Protein AF-A0AAN0RKY8-F1 (afdb_monomer)

Solvent-accessible surface area (backbone atoms only — not comparable to full-atom values): 27940 Å² total; per-residue (Å²): 133,85,80,77,75,49,76,67,54,28,44,54,50,44,55,50,52,54,53,51,32,49,43,71,73,45,54,71,69,35,32,37,38,31,40,48,34,49,44,48,60,78,93,47,91,48,41,67,52,36,71,74,59,57,28,38,31,41,38,22,14,44,53,67,74,34,30,52,45,24,43,62,73,40,64,93,37,89,53,49,46,74,40,80,32,37,59,19,59,58,74,47,55,37,41,37,25,31,62,23,79,90,43,48,82,66,48,61,74,71,57,74,75,50,51,13,72,43,49,44,52,49,51,52,51,50,53,49,40,24,70,76,70,69,38,77,77,55,88,60,38,65,28,50,46,84,33,53,27,36,31,47,53,54,57,32,56,79,69,73,47,73,56,28,45,32,37,37,38,46,43,64,86,47,51,68,34,37,57,64,15,53,82,56,76,71,43,45,47,43,30,37,39,35,65,43,49,83,77,44,59,82,44,41,68,60,54,42,49,58,43,43,74,63,58,31,47,38,30,63,62,79,55,31,36,41,29,38,20,65,86,58,30,74,91,43,48,70,63,46,49,75,52,39,63,69,59,76,71,79,82,81,79,90,79,86,77,82,82,73,94,81,74,86,86,70,80,83,77,84,67,72,47,63,41,48,69,34,38,36,35,64,52,62,75,92,66,84,73,58,56,75,32,47,43,39,44,47,72,56,37,77,89,35,54,73,47,80,46,30,60,65,59,64,68,73,57,87,58,88,44,44,66,48,37,52,44,26,55,75,69,69,37,48,70,34,33,47,43,54,50,50,48,53,45,25,29,70,65,18,12,36,40,56,63,48,51,24,40,47,69,45,67,60,72,47,77,45,68,63,55,44,42,32,32,29,24,59,38,71,62,48,97,79,43,36,28,47,67,69,33,32,16,13,44,66,41,65,68,50,51,52,52,50,56,59,54,47,72,50,59,46,88,74,59,62,62,35,50,65,60,60,28,29,54,25,48,36,50,49,45,70,74,65,66,66,92,48,36,57,41,59,17,40,34,44,32,28,53,37,100,86,76,52,68,69,85,66,93,49,70,53,33,26,44,45,65,47,37,78,87,71,52,66,76,70,72,84,59,85,69,56,57,55,53,59,48,49,52,61,63,52,53,56,75,78,57,71,84,60,85,81,78,128

Secondary structure (DSSP, 8-state):
--PPPPHHHHHHHHHHHHHHHHHHHHTT--EEEEES-TTSSTT-SSHHHHHHHT-EEEEE--SHHHHHHHHHHTTT-TTEEEE--EE-SS--EEEEEEE-TTTGGGS-GGGGG-EES-HHHHHHHHHHHHHHH-----TTSEEEEEEEEE-HHHHHHHTT----SEEEE--SS-HHHHHHT---GGG--SEEEE---GGGGGGHHHHHHHHHHTTEEEEEETTEEEEEEHHHHTTTHHHHHHHS-EE-PPP----S----TT-TT-----SPPPPPSEEEEE--SSSPP-HHHHHHHHHH-TTSEEEEE-HHHHHSS--TTHHHHHHHHHTT-HHHHHHHHHHHHHHHH-EE---TTEEE-S--GGGSSSSSEEEEBS-TTSTT--BPSP-EE-TT-HHHHHHHHHHHTS-GGG---HHHHTSHHHHHHHHHHH----EEE-GGGT-SB-TTS-B--SSS---EEE--HHHHTTTS---TTHHHHHHHHHHHHHHHHTTS----

Radius of gyration: 26.04 Å; Cα contacts (8 Å, |Δi|>4): 859; chains: 1; bounding box: 56×65×83 Å

Structure (mmCIF, N/CA/C/O backbone):
data_AF-A0AAN0RKY8-F1
#
_entry.id   AF-A0AAN0RKY8-F1
#
loop_
_atom_site.group_PDB
_atom_site.id
_atom_site.type_symbol
_atom_site.label_atom_id
_atom_site.label_alt_id
_atom_site.label_comp_id
_atom_site.label_asym_id
_atom_site.label_entity_id
_atom_site.label_seq_id
_atom_site.pdbx_PDB_ins_code
_atom_site.Cartn_x
_atom_site.Cartn_y
_atom_site.Cartn_z
_atom_site.occupancy
_atom_site.B_iso_or_equiv
_atom_site.auth_seq_id
_atom_site.auth_comp_id
_atom_site.auth_asym_id
_atom_site.auth_atom_id
_atom_site.pdbx_PDB_model_num
ATOM 1 N N . MET A 1 1 ? 1.954 19.502 48.098 1.00 39.09 1 MET A N 1
ATOM 2 C CA . MET A 1 1 ? 2.973 19.103 47.104 1.00 39.09 1 MET A CA 1
ATOM 3 C C . MET A 1 1 ? 2.249 18.390 45.972 1.00 39.09 1 MET A C 1
ATOM 5 O O . MET A 1 1 ? 1.855 17.249 46.151 1.00 39.09 1 MET A O 1
ATOM 9 N N . SER A 1 2 ? 1.957 19.084 44.871 1.00 45.81 2 SER A N 1
ATOM 10 C CA . SER A 1 2 ? 1.296 18.474 43.709 1.00 45.81 2 SER A CA 1
ATOM 11 C C . SER A 1 2 ? 2.343 17.687 42.926 1.00 45.81 2 SER A C 1
ATOM 13 O O . SER A 1 2 ? 3.136 18.299 42.211 1.00 45.81 2 SER A O 1
ATOM 15 N N . SER A 1 3 ? 2.404 16.361 43.080 1.00 53.94 3 SER A N 1
ATOM 16 C CA . SER A 1 3 ? 3.245 15.549 42.199 1.00 53.94 3 SER A CA 1
ATOM 17 C C . SER A 1 3 ? 2.657 15.613 40.789 1.00 53.94 3 SER A C 1
ATOM 19 O O . SER A 1 3 ? 1.502 15.276 40.536 1.00 53.94 3 SER A O 1
ATOM 21 N N . THR A 1 4 ? 3.430 16.158 39.859 1.00 82.50 4 THR A N 1
ATOM 22 C CA . THR A 1 4 ? 3.023 16.287 38.464 1.00 82.50 4 THR A CA 1
ATOM 23 C C . THR A 1 4 ? 3.021 14.890 37.840 1.00 82.50 4 THR A C 1
ATOM 25 O O . THR A 1 4 ? 4.070 14.254 37.796 1.00 82.50 4 THR A O 1
ATOM 28 N N . LEU A 1 5 ? 1.862 14.400 37.377 1.00 85.50 5 LEU A N 1
ATOM 29 C CA . LEU A 1 5 ? 1.747 13.080 36.735 1.00 85.50 5 LEU A CA 1
ATOM 30 C C . LEU A 1 5 ? 2.777 12.927 35.604 1.00 85.50 5 LEU A C 1
ATOM 32 O O . LEU A 1 5 ? 2.909 13.821 34.755 1.00 85.50 5 LEU A O 1
ATOM 36 N N . SER A 1 6 ? 3.457 11.780 35.559 1.00 91.00 6 SER A N 1
ATOM 37 C CA . SER A 1 6 ? 4.354 11.406 34.465 1.00 91.00 6 SER A CA 1
ATOM 38 C C . SER A 1 6 ? 3.592 11.248 33.146 1.00 91.00 6 SER A C 1
ATOM 40 O O . SER A 1 6 ? 2.374 11.057 33.117 1.00 91.00 6 SER A O 1
ATOM 42 N N . ARG A 1 7 ? 4.311 11.264 32.013 1.00 87.94 7 ARG A N 1
ATOM 43 C CA . ARG A 1 7 ? 3.700 11.036 30.688 1.00 87.94 7 ARG A CA 1
ATOM 44 C C . ARG A 1 7 ? 2.940 9.707 30.617 1.00 87.94 7 ARG A C 1
ATOM 46 O O . ARG A 1 7 ? 1.872 9.656 30.021 1.00 87.94 7 ARG A O 1
ATOM 53 N N . LYS A 1 8 ? 3.472 8.644 31.230 1.00 91.56 8 LYS A N 1
ATOM 54 C CA . LYS A 1 8 ? 2.830 7.322 31.253 1.00 91.56 8 LYS A CA 1
ATOM 55 C C . LYS A 1 8 ? 1.533 7.346 32.063 1.00 91.56 8 LYS A C 1
ATOM 57 O O . LYS A 1 8 ? 0.514 6.862 31.584 1.00 91.56 8 LYS A O 1
ATOM 62 N N . GLU A 1 9 ? 1.553 7.947 33.251 1.00 93.75 9 GLU A N 1
ATOM 63 C CA . GLU A 1 9 ? 0.365 8.053 34.109 1.00 93.75 9 GLU A CA 1
ATOM 64 C C . GLU A 1 9 ? -0.726 8.917 33.473 1.00 93.75 9 GLU A C 1
ATOM 66 O O . GLU A 1 9 ? -1.900 8.565 33.552 1.00 93.75 9 GLU A O 1
ATOM 71 N N . ARG A 1 10 ? -0.353 10.006 32.786 1.00 92.88 10 ARG A N 1
ATOM 72 C CA . ARG A 1 10 ? -1.304 10.840 32.034 1.00 92.88 10 ARG A CA 1
ATOM 73 C C . ARG A 1 10 ? -2.021 10.047 30.945 1.00 92.88 10 ARG A C 1
ATOM 75 O O . ARG A 1 10 ? -3.241 10.122 30.875 1.00 92.88 10 ARG A O 1
ATOM 82 N N . LYS A 1 11 ? -1.287 9.250 30.156 1.00 93.38 11 LYS A N 1
ATOM 83 C CA . LYS A 1 11 ? -1.873 8.371 29.127 1.00 93.38 11 LYS A CA 1
ATOM 84 C C . LYS A 1 11 ? -2.848 7.366 29.739 1.00 93.38 11 LYS A C 1
ATOM 86 O O . LYS A 1 11 ? -3.978 7.270 29.284 1.00 93.38 11 LYS A O 1
ATOM 91 N N . ILE A 1 12 ? -2.430 6.655 30.790 1.00 94.50 12 ILE A N 1
ATOM 92 C CA . ILE A 1 12 ? -3.278 5.664 31.475 1.00 94.50 12 ILE A CA 1
ATOM 93 C C . ILE A 1 12 ? -4.557 6.324 31.998 1.00 94.50 12 ILE A C 1
ATOM 95 O O . ILE A 1 12 ? -5.654 5.816 31.778 1.00 94.50 12 ILE A O 1
ATOM 99 N N . LYS A 1 13 ? -4.423 7.483 32.650 1.00 94.94 13 LYS A N 1
ATOM 100 C CA . LYS A 1 13 ? -5.562 8.226 33.185 1.00 94.94 13 LYS A CA 1
ATOM 101 C C . LYS A 1 13 ? -6.493 8.729 32.079 1.00 94.94 13 LYS A C 1
ATOM 103 O O . LYS A 1 13 ? -7.700 8.627 32.246 1.00 94.94 13 LYS A O 1
ATOM 108 N N . PHE A 1 14 ? -5.953 9.206 30.956 1.00 95.69 14 PHE A N 1
ATOM 109 C CA . PHE A 1 14 ? -6.751 9.619 29.799 1.00 95.69 14 PHE A CA 1
ATOM 110 C C . PHE A 1 14 ? -7.572 8.444 29.256 1.00 95.69 14 PHE A C 1
ATOM 112 O O . PHE A 1 14 ? -8.795 8.538 29.191 1.00 95.69 14 PHE A O 1
ATOM 119 N N . LYS A 1 15 ? -6.914 7.313 28.944 1.00 95.56 15 LYS A N 1
ATOM 120 C CA . LYS A 1 15 ? -7.583 6.105 28.428 1.00 95.56 15 LYS A CA 1
ATOM 121 C C . LYS A 1 15 ? -8.687 5.630 29.388 1.00 95.56 15 LYS A C 1
ATOM 123 O O . LYS A 1 15 ? -9.794 5.331 28.957 1.00 95.56 15 LYS A O 1
ATOM 128 N N . SER A 1 16 ? -8.421 5.643 30.698 1.00 94.94 16 SER A N 1
ATOM 129 C CA . SER A 1 16 ? -9.406 5.271 31.723 1.00 94.94 16 SER A CA 1
ATOM 130 C C . SER A 1 16 ? -10.629 6.194 31.754 1.00 94.94 16 SER A C 1
ATOM 132 O O . SER A 1 16 ? -11.744 5.692 31.861 1.00 94.94 16 SER A O 1
ATOM 134 N N . LEU A 1 17 ? -10.445 7.514 31.647 1.00 95.19 17 LEU A N 1
ATOM 135 C CA . LEU A 1 17 ? -11.552 8.479 31.619 1.00 95.19 17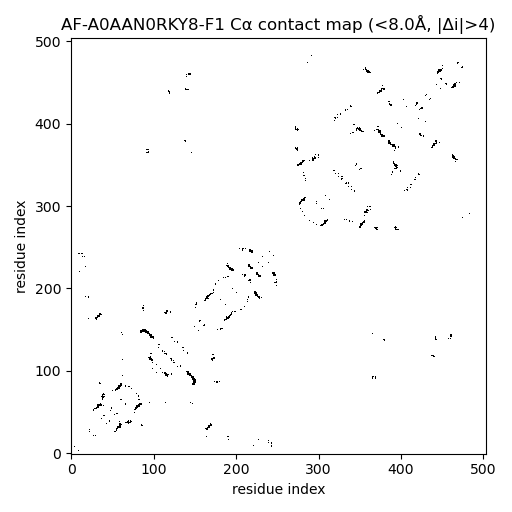 LEU A CA 1
ATOM 136 C C . LEU A 1 17 ? -12.394 8.351 30.344 1.00 95.19 17 LEU A C 1
ATOM 138 O O . LEU A 1 17 ? -13.622 8.399 30.409 1.00 95.19 17 LEU A O 1
ATOM 142 N N . ALA A 1 18 ? -11.747 8.134 29.196 1.00 95.69 18 ALA A N 1
ATOM 143 C CA . ALA A 1 18 ? -12.433 7.913 27.927 1.00 95.69 18 ALA A CA 1
ATOM 144 C C . ALA A 1 18 ? -13.340 6.670 27.988 1.00 95.69 18 ALA A C 1
ATOM 146 O O . ALA A 1 18 ? -14.535 6.766 27.703 1.00 95.69 18 ALA A O 1
ATOM 147 N N . PHE A 1 19 ? -12.816 5.530 28.453 1.00 95.75 19 PHE A N 1
ATOM 148 C CA . PHE A 1 19 ? -13.619 4.315 28.627 1.00 95.75 19 PHE A CA 1
ATOM 149 C C . PHE A 1 19 ? -14.706 4.459 29.698 1.00 95.75 19 PHE A C 1
ATOM 151 O O . PHE A 1 19 ? -15.814 3.964 29.508 1.00 95.75 19 PHE A O 1
ATOM 158 N N . ALA A 1 20 ? -14.430 5.151 30.808 1.00 93.75 20 ALA A N 1
ATOM 159 C CA . ALA A 1 20 ? -15.431 5.387 31.847 1.00 93.75 20 ALA A CA 1
ATOM 160 C C . ALA A 1 20 ? -16.609 6.231 31.331 1.00 93.75 20 ALA A C 1
ATOM 162 O O . ALA A 1 20 ? -17.761 5.937 31.649 1.00 93.75 20 ALA A O 1
ATOM 163 N N . ALA A 1 21 ? -16.342 7.250 30.511 1.00 94.81 21 ALA A N 1
ATOM 164 C CA . ALA A 1 21 ? -17.398 8.046 29.895 1.00 94.81 21 ALA A CA 1
ATOM 165 C C . ALA A 1 21 ? -18.189 7.272 28.845 1.00 94.81 21 ALA A C 1
ATOM 167 O O . ALA A 1 21 ? -19.413 7.395 28.820 1.00 94.81 21 ALA A O 1
ATOM 168 N N . LEU A 1 22 ? -17.523 6.438 28.038 1.00 95.50 22 LEU A N 1
ATOM 169 C CA . LEU A 1 22 ? -18.212 5.528 27.127 1.00 95.50 22 LEU A CA 1
ATOM 170 C C . LEU A 1 22 ? -19.167 4.616 27.908 1.00 95.50 22 LEU A C 1
ATOM 172 O O . LEU A 1 22 ? -20.364 4.628 27.645 1.00 95.50 22 LEU A O 1
ATOM 176 N N . GLN A 1 23 ? -18.665 3.930 28.940 1.00 92.56 23 GLN A N 1
ATOM 177 C CA . GLN A 1 23 ? -19.459 3.035 29.788 1.00 92.56 23 GLN A CA 1
ATOM 178 C C . GLN A 1 23 ? -20.637 3.757 30.462 1.00 92.56 23 GLN A C 1
ATOM 180 O O . GLN A 1 23 ? -21.727 3.200 30.566 1.00 92.56 23 GLN A O 1
ATOM 185 N N . LYS A 1 24 ? -20.453 5.009 30.908 1.00 92.50 24 LYS A N 1
ATOM 186 C CA . LYS A 1 24 ? -21.541 5.841 31.454 1.00 92.50 24 LYS A CA 1
ATOM 187 C C . LYS A 1 24 ? -22.595 6.174 30.391 1.00 92.50 24 LYS A C 1
ATOM 189 O O . LYS A 1 24 ? -23.772 6.272 30.724 1.00 92.50 24 LYS A O 1
ATOM 194 N N . SER A 1 25 ? -22.180 6.377 29.140 1.00 93.38 25 SER A N 1
ATOM 195 C CA . SER A 1 25 ? -23.060 6.745 28.027 1.00 93.38 25 SER A CA 1
ATOM 196 C C . SER A 1 25 ? -23.866 5.566 27.477 1.00 93.38 25 SER A C 1
ATOM 198 O O . SER A 1 25 ? -25.002 5.776 27.054 1.00 93.38 25 SER A O 1
ATOM 200 N N . THR A 1 26 ? -23.299 4.360 27.458 1.00 92.75 26 THR A N 1
ATOM 201 C CA . THR A 1 26 ? -23.890 3.180 26.797 1.00 92.75 26 THR A CA 1
ATOM 202 C C . THR A 1 26 ? -24.403 2.120 27.768 1.00 92.75 26 THR A C 1
ATOM 204 O O . THR A 1 26 ? -25.205 1.269 27.387 1.00 92.75 26 THR A O 1
ATOM 207 N N . GLY A 1 27 ? -23.961 2.147 29.028 1.00 84.81 27 GLY A N 1
ATOM 208 C CA . GLY A 1 27 ? -24.263 1.093 29.989 1.00 84.81 27 GLY A CA 1
ATOM 209 C C . GLY A 1 27 ? -23.706 -0.258 29.532 1.00 84.81 27 GLY A C 1
ATOM 210 O O . GLY A 1 27 ? -22.557 -0.362 29.113 1.00 84.81 27 GLY A O 1
ATOM 211 N N . ASN A 1 28 ? -24.523 -1.308 29.621 1.00 78.56 28 ASN A N 1
ATOM 212 C CA . ASN A 1 28 ? -24.122 -2.669 29.244 1.00 78.56 28 ASN A CA 1
ATOM 213 C C . ASN A 1 28 ? -24.404 -2.998 27.765 1.00 78.56 28 ASN A C 1
ATOM 215 O O . ASN A 1 28 ? -24.203 -4.132 27.350 1.00 78.56 28 ASN A O 1
ATOM 219 N N . GLU A 1 29 ? -24.862 -2.030 26.965 1.00 91.06 29 GLU A N 1
ATOM 220 C CA . GLU A 1 29 ? -25.257 -2.227 25.560 1.00 91.06 29 GLU A CA 1
ATOM 221 C C . GLU A 1 29 ? -24.286 -1.556 24.573 1.00 91.06 29 GLU A C 1
ATOM 223 O O . GLU A 1 29 ? -24.691 -1.027 23.534 1.00 91.06 29 GLU A O 1
ATOM 228 N N . THR A 1 30 ? -22.993 -1.548 24.904 1.00 96.81 30 THR A N 1
ATOM 229 C CA . THR A 1 30 ? -21.950 -0.985 24.037 1.00 96.81 30 THR A CA 1
ATOM 230 C C . THR A 1 30 ? -21.814 -1.795 22.753 1.00 96.81 30 THR A C 1
ATOM 232 O O . THR A 1 30 ? -21.671 -3.020 22.801 1.00 96.81 30 THR A O 1
ATOM 235 N N . ILE A 1 31 ? -21.803 -1.089 21.622 1.00 97.94 31 ILE A N 1
ATOM 236 C CA . ILE A 1 31 ? -21.500 -1.637 20.301 1.00 97.94 31 ILE A CA 1
ATOM 237 C C . ILE A 1 31 ? -20.073 -1.257 19.894 1.00 97.94 31 ILE A C 1
ATOM 239 O O . ILE A 1 31 ? -19.768 -0.090 19.637 1.00 97.94 31 ILE A O 1
ATOM 243 N N . CYS A 1 32 ? -19.196 -2.256 19.843 1.00 98.38 32 CYS A N 1
ATOM 244 C CA . CYS A 1 32 ? -17.803 -2.125 19.438 1.00 98.38 32 CYS A CA 1
ATOM 245 C C . CYS A 1 32 ? -17.612 -2.610 18.000 1.00 98.38 32 CYS A C 1
ATOM 247 O O . CYS A 1 32 ? -18.083 -3.679 17.626 1.00 98.38 32 CYS A O 1
ATOM 249 N N . VAL A 1 33 ? -16.893 -1.832 17.200 1.00 98.75 33 VAL A N 1
ATOM 250 C CA . VAL A 1 33 ? -16.416 -2.245 15.881 1.00 98.75 33 VAL A CA 1
ATOM 251 C C . VAL A 1 33 ? -14.903 -2.108 15.883 1.00 98.75 33 VAL A C 1
ATOM 253 O O . VAL A 1 33 ? -14.380 -1.041 16.199 1.00 98.75 33 VAL A O 1
ATOM 256 N N . GLN A 1 34 ? -14.199 -3.184 15.556 1.00 98.62 34 GLN A N 1
ATOM 257 C CA . GLN A 1 34 ? -12.745 -3.210 15.498 1.00 98.62 34 GLN A CA 1
ATOM 258 C C . GLN A 1 34 ? -12.289 -3.654 14.115 1.00 98.62 34 GLN A C 1
ATOM 260 O O . GLN A 1 34 ? -12.660 -4.729 13.648 1.00 98.62 34 GLN A O 1
ATOM 265 N N . VAL A 1 35 ? -11.474 -2.822 13.478 1.00 98.62 35 VAL A N 1
ATOM 266 C CA . VAL A 1 35 ? -10.908 -3.043 12.151 1.00 98.62 35 VAL A CA 1
ATOM 267 C C . VAL A 1 35 ? -9.407 -3.260 12.289 1.00 98.62 35 VAL A C 1
ATOM 269 O O . VAL A 1 35 ? -8.718 -2.379 12.800 1.00 98.62 35 VAL A O 1
ATOM 272 N N . GLY A 1 36 ? -8.926 -4.417 11.831 1.00 97.31 36 GLY A N 1
ATOM 273 C CA . GLY A 1 36 ? -7.560 -4.871 12.098 1.00 97.31 36 GLY A CA 1
ATOM 274 C C . GLY A 1 36 ? -7.444 -5.468 13.498 1.00 97.31 36 GLY A C 1
ATOM 275 O O . GLY A 1 36 ? -6.669 -5.020 14.335 1.00 97.31 36 GLY A O 1
ATOM 276 N N . ALA A 1 37 ? -8.301 -6.448 13.794 1.00 97.25 37 ALA A N 1
ATOM 277 C CA . ALA A 1 37 ? -8.371 -7.062 15.117 1.00 97.25 37 ALA A CA 1
ATOM 278 C C . ALA A 1 37 ? -7.206 -8.026 15.411 1.00 97.25 37 ALA A C 1
ATOM 280 O O . ALA A 1 37 ? -7.029 -8.424 16.563 1.00 97.25 37 ALA A O 1
ATOM 281 N N . HIS A 1 38 ? -6.411 -8.421 14.410 1.00 96.06 38 HIS A N 1
ATOM 282 C CA . HIS A 1 38 ? -5.373 -9.440 14.541 1.00 96.06 38 HIS A CA 1
ATOM 283 C C . HIS A 1 38 ? -5.967 -10.728 15.155 1.00 96.06 38 HIS A C 1
ATOM 285 O O . HIS A 1 38 ? -6.943 -11.267 14.650 1.00 96.06 38 HIS A O 1
ATOM 291 N N . ASP A 1 39 ? -5.410 -11.234 16.255 1.00 96.38 39 ASP A N 1
ATOM 292 C CA . ASP A 1 39 ? -5.920 -12.378 17.017 1.00 96.38 39 ASP A CA 1
ATOM 293 C C . ASP A 1 39 ? -6.940 -11.975 18.096 1.00 96.38 39 ASP A C 1
ATOM 295 O O . ASP A 1 39 ? -7.376 -12.824 18.871 1.00 96.38 39 ASP A O 1
ATOM 299 N N . GLY A 1 40 ? -7.288 -10.690 18.191 1.00 94.81 40 GLY A N 1
ATOM 300 C CA . GLY A 1 40 ? -8.248 -10.136 19.141 1.00 94.81 40 GLY A CA 1
ATOM 301 C C . GLY A 1 40 ? -7.778 -10.132 20.586 1.00 94.81 40 GLY A C 1
ATOM 302 O O . GLY A 1 40 ? -8.585 -9.912 21.473 1.00 94.81 40 GLY A O 1
ATOM 303 N N . LYS A 1 41 ? -6.504 -10.427 20.880 1.00 93.75 41 LYS A N 1
ATOM 304 C CA . LYS A 1 41 ? -6.013 -10.532 22.267 1.00 93.75 41 LYS A CA 1
ATOM 305 C C . LYS A 1 41 ? -4.682 -9.839 22.481 1.00 93.75 41 LYS A C 1
ATOM 307 O O . LYS A 1 41 ? -4.450 -9.233 23.531 1.00 93.75 41 LYS A O 1
ATOM 312 N N . ARG A 1 42 ? -3.752 -9.979 21.540 1.00 89.62 42 ARG A N 1
ATOM 313 C CA . ARG A 1 42 ? -2.431 -9.363 21.651 1.00 89.62 42 ARG A CA 1
ATOM 314 C C . ARG A 1 42 ? -2.526 -7.893 21.296 1.00 89.62 42 ARG A C 1
ATOM 316 O O . ARG A 1 42 ? -3.023 -7.549 20.239 1.00 89.62 42 ARG A O 1
ATOM 323 N N . TRP A 1 43 ? -1.998 -7.057 22.190 1.00 87.88 43 TRP A N 1
ATOM 324 C CA . TRP A 1 43 ? -1.938 -5.599 22.018 1.00 87.88 43 TRP A CA 1
ATOM 325 C C . TRP A 1 43 ? -3.307 -4.928 21.837 1.00 87.88 43 TRP A C 1
ATOM 327 O O . TRP A 1 43 ? -3.380 -3.756 21.493 1.00 87.88 43 TRP A O 1
ATOM 337 N N . ASP A 1 44 ? -4.373 -5.648 22.181 1.00 91.62 44 ASP A N 1
ATOM 338 C CA . ASP A 1 44 ? -5.745 -5.238 21.947 1.00 91.62 44 ASP A CA 1
ATOM 339 C C . ASP A 1 44 ? -6.265 -4.312 23.069 1.00 91.62 44 ASP A C 1
ATOM 341 O O . ASP A 1 44 ? -6.217 -4.686 24.251 1.00 91.62 44 ASP A O 1
ATOM 345 N N . PRO A 1 45 ? -6.756 -3.099 22.749 1.00 94.19 45 PRO A N 1
ATOM 346 C CA . PRO A 1 45 ? -7.248 -2.159 23.751 1.00 94.19 45 PRO A CA 1
ATOM 347 C C . PRO A 1 45 ? -8.660 -2.478 24.269 1.00 94.19 45 PRO A C 1
ATOM 349 O O . PRO A 1 45 ? -9.061 -1.902 25.282 1.00 94.19 45 PRO A O 1
ATOM 352 N N . VAL A 1 46 ? -9.422 -3.348 23.600 1.00 96.44 46 VAL A N 1
ATOM 353 C CA . VAL A 1 46 ? -10.853 -3.585 23.847 1.00 96.44 46 VAL A CA 1
ATOM 354 C C . VAL A 1 46 ? -11.198 -5.031 24.211 1.00 96.44 46 VAL A C 1
ATOM 356 O O . VAL A 1 46 ? -12.264 -5.242 24.781 1.00 96.44 46 VAL A O 1
ATOM 359 N N . PHE A 1 47 ? -10.308 -6.011 24.029 1.00 96.69 47 PHE A N 1
ATOM 360 C CA . PHE A 1 47 ? -10.540 -7.426 24.351 1.00 96.69 47 PHE A CA 1
ATOM 361 C C . PHE A 1 47 ? -11.050 -7.625 25.778 1.00 96.69 47 PHE A C 1
ATOM 363 O O . PHE A 1 47 ? -12.056 -8.296 26.008 1.00 96.69 47 PHE A O 1
ATOM 370 N N . GLY A 1 48 ? -10.389 -6.997 26.757 1.00 95.25 48 GLY A N 1
ATOM 371 C CA . GLY A 1 48 ? -10.810 -7.062 28.158 1.00 95.25 48 GLY A CA 1
ATOM 372 C C . GLY A 1 48 ? -12.204 -6.471 28.377 1.00 95.25 48 GLY A C 1
ATOM 373 O O . GLY A 1 48 ? -12.997 -7.039 29.119 1.00 95.25 48 GLY A O 1
ATOM 374 N N . HIS A 1 49 ? -12.534 -5.377 27.690 1.00 94.69 49 HIS A N 1
ATOM 375 C CA . HIS A 1 49 ? -13.851 -4.751 27.773 1.00 94.69 49 HIS A CA 1
ATOM 376 C C . HIS A 1 49 ? -14.936 -5.611 27.116 1.00 94.69 49 HIS A C 1
ATOM 378 O O . HIS A 1 49 ? -15.990 -5.811 27.714 1.00 94.69 49 HIS A O 1
ATOM 384 N N . ILE A 1 50 ? -14.663 -6.182 25.942 1.00 95.50 50 ILE A N 1
ATOM 385 C CA . ILE A 1 50 ? -15.591 -7.064 25.227 1.00 95.50 50 ILE A CA 1
ATOM 386 C C . ILE A 1 50 ? -15.904 -8.306 26.066 1.00 95.50 50 ILE A C 1
ATOM 388 O O . ILE A 1 50 ? -17.069 -8.623 26.298 1.00 95.50 50 ILE A O 1
ATOM 392 N N . THR A 1 51 ? -14.867 -8.974 26.574 1.00 94.94 51 THR A N 1
ATOM 393 C CA . THR A 1 51 ? -15.005 -10.260 27.273 1.00 94.94 51 THR A CA 1
ATOM 394 C C . THR A 1 51 ? -15.535 -10.131 28.701 1.00 94.94 51 THR A C 1
ATOM 396 O O . THR A 1 51 ? -16.294 -10.991 29.141 1.00 94.94 51 THR A O 1
ATOM 399 N N . GLN A 1 52 ? -15.176 -9.069 29.434 1.00 93.12 52 GLN A N 1
ATOM 400 C CA . GLN A 1 52 ? -15.592 -8.891 30.833 1.00 93.12 52 GLN A CA 1
ATOM 401 C C . GLN A 1 52 ? -16.926 -8.153 30.968 1.00 93.12 52 GLN A C 1
ATOM 403 O O . GLN A 1 52 ? -17.692 -8.459 31.880 1.00 93.12 52 GLN A O 1
ATOM 408 N N . ASN A 1 53 ? -17.215 -7.199 30.074 1.00 91.88 53 ASN A N 1
ATOM 409 C CA . ASN A 1 53 ? -18.444 -6.402 30.129 1.00 91.88 53 ASN A CA 1
ATOM 410 C C . ASN A 1 53 ? -19.528 -6.898 29.159 1.00 91.88 53 ASN A C 1
ATOM 412 O O . ASN A 1 53 ? -20.626 -6.346 29.166 1.00 91.88 53 ASN A O 1
ATOM 416 N N . GLY A 1 54 ? -19.237 -7.903 28.324 1.00 91.94 54 GLY A N 1
ATOM 417 C CA . GLY A 1 54 ? -20.203 -8.489 27.390 1.00 91.94 54 GLY A CA 1
ATOM 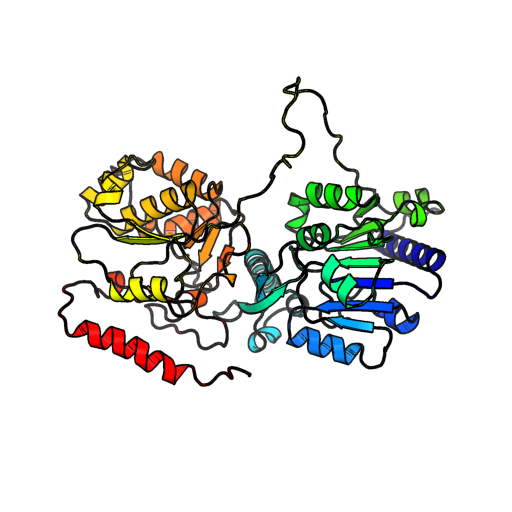418 C C . GLY A 1 54 ? -20.632 -7.544 26.265 1.00 91.94 54 GLY A C 1
ATOM 419 O O . GLY A 1 54 ? -21.793 -7.563 25.866 1.00 91.94 54 GLY A O 1
ATOM 420 N N . TRP A 1 55 ? -19.731 -6.686 25.773 1.00 95.62 55 TRP A N 1
ATOM 421 C CA . TRP A 1 55 ? -20.051 -5.743 24.690 1.00 95.62 55 TRP A CA 1
ATOM 422 C C . TRP A 1 55 ? -20.391 -6.469 23.389 1.00 95.62 55 TRP A C 1
ATOM 424 O O . TRP A 1 55 ? -19.701 -7.414 23.019 1.00 95.62 55 TRP A O 1
ATOM 434 N N . ASN A 1 56 ? -21.390 -5.995 22.646 1.00 96.56 56 ASN A N 1
ATOM 435 C CA . ASN A 1 56 ? -21.643 -6.507 21.299 1.00 96.56 56 ASN A CA 1
ATOM 436 C C . ASN A 1 56 ? -20.511 -6.033 20.388 1.00 96.56 56 ASN A C 1
ATOM 438 O O . ASN A 1 56 ? -20.267 -4.828 20.316 1.00 96.56 56 ASN A O 1
ATOM 442 N N . ALA A 1 57 ? -19.814 -6.946 19.714 1.00 97.88 57 ALA A N 1
ATOM 443 C CA . ALA A 1 57 ? -18.615 -6.592 18.963 1.00 97.88 57 ALA A CA 1
ATOM 444 C C . ALA A 1 57 ? -18.603 -7.177 17.552 1.00 97.88 57 ALA A C 1
ATOM 446 O O . ALA A 1 57 ? -18.913 -8.347 17.356 1.00 97.88 57 ALA A O 1
ATOM 447 N N . LEU A 1 58 ? -18.205 -6.360 16.583 1.00 98.56 58 LEU A N 1
ATOM 448 C CA . LEU A 1 58 ? -17.848 -6.779 15.233 1.00 98.56 58 LEU A CA 1
ATOM 449 C C . LEU A 1 58 ? -16.326 -6.654 15.102 1.00 98.56 58 LEU A C 1
ATOM 451 O O . LEU A 1 58 ? -15.803 -5.539 15.120 1.00 98.56 58 LEU A O 1
ATOM 455 N N . VAL A 1 59 ? -15.618 -7.782 15.022 1.00 98.75 59 VAL A N 1
ATOM 456 C CA . VAL A 1 59 ? -14.145 -7.832 15.001 1.00 98.75 59 VAL A CA 1
ATOM 457 C C . VAL A 1 59 ? -13.666 -8.302 13.630 1.00 98.75 59 VAL A C 1
ATOM 459 O O . VAL A 1 59 ? -14.008 -9.391 13.177 1.00 98.75 59 VAL A O 1
ATOM 462 N N . ILE A 1 60 ? -12.925 -7.449 12.927 1.00 98.75 60 ILE A N 1
ATOM 463 C CA . ILE A 1 60 ? -12.630 -7.605 11.501 1.00 98.75 60 ILE A CA 1
ATOM 464 C C . ILE A 1 60 ? -11.124 -7.809 11.316 1.00 98.75 60 ILE A C 1
ATOM 466 O O . ILE A 1 60 ? -10.332 -6.948 11.703 1.00 98.75 60 ILE A O 1
ATOM 470 N N . GLU A 1 61 ? -10.733 -8.930 10.710 1.00 98.44 61 GLU A N 1
ATOM 471 C CA . GLU A 1 61 ? -9.333 -9.282 10.441 1.00 98.44 61 GLU A CA 1
ATOM 472 C C . GLU A 1 61 ? -9.188 -9.918 9.049 1.00 98.44 61 GLU A C 1
ATOM 474 O O . GLU A 1 61 ? -9.746 -10.997 8.816 1.00 98.44 61 GLU A O 1
ATOM 479 N N . PRO A 1 62 ? -8.439 -9.303 8.116 1.00 97.88 62 PRO A N 1
ATOM 480 C CA . PRO A 1 62 ? -8.289 -9.842 6.768 1.00 97.88 62 PRO A CA 1
ATOM 481 C C . PRO A 1 62 ? -7.331 -11.033 6.665 1.00 97.88 62 PRO A C 1
ATOM 483 O O . PRO A 1 62 ? -7.518 -11.880 5.793 1.00 97.88 62 PRO A O 1
ATOM 486 N N . HIS A 1 63 ? -6.300 -11.131 7.508 1.00 96.94 63 HIS A N 1
ATOM 487 C CA . HIS A 1 63 ? -5.296 -12.182 7.397 1.00 96.94 63 HIS A CA 1
ATOM 488 C C . HIS A 1 63 ? -5.887 -13.541 7.819 1.00 96.94 63 HIS A C 1
ATOM 490 O O . HIS A 1 63 ? -6.194 -13.722 8.999 1.00 96.94 63 HIS A O 1
ATOM 496 N N . PRO A 1 64 ? -5.932 -14.565 6.940 1.00 95.06 64 PRO A N 1
ATOM 497 C CA . PRO A 1 64 ? -6.633 -15.824 7.227 1.00 95.06 64 PRO A CA 1
ATOM 498 C C . PRO A 1 64 ? -6.179 -16.528 8.517 1.00 95.06 64 PRO A C 1
ATOM 500 O O . PRO A 1 64 ? -7.001 -16.902 9.347 1.00 95.06 64 PRO A O 1
ATOM 503 N N . ILE A 1 65 ? -4.861 -16.638 8.739 1.00 94.62 65 ILE A N 1
ATOM 504 C CA . ILE A 1 65 ? -4.310 -17.271 9.955 1.00 94.62 65 ILE A CA 1
ATOM 505 C C . ILE A 1 65 ? -4.676 -16.504 11.239 1.00 94.62 65 ILE A C 1
ATOM 507 O O . ILE A 1 65 ? -4.898 -17.119 12.283 1.00 94.62 65 ILE A O 1
ATOM 511 N N . PHE A 1 66 ? -4.693 -15.168 11.211 1.00 96.38 66 PHE A N 1
ATOM 512 C CA . PHE A 1 66 ? -5.049 -14.387 12.398 1.00 96.38 66 PHE A CA 1
ATOM 513 C C . PHE A 1 66 ? -6.556 -14.355 12.612 1.00 96.38 66 PHE A C 1
ATOM 515 O O . PHE A 1 66 ? -6.985 -14.460 13.753 1.00 96.38 66 PHE A O 1
ATOM 522 N N . PHE A 1 67 ? -7.343 -14.356 11.538 1.00 98.31 67 PHE A N 1
ATOM 523 C CA . PHE A 1 67 ? -8.788 -14.511 11.601 1.00 98.31 67 PHE A CA 1
ATOM 524 C C . PHE A 1 67 ? -9.225 -15.845 12.230 1.00 98.31 67 PHE A C 1
ATOM 526 O O . PHE A 1 67 ? -10.154 -15.874 13.039 1.00 98.31 67 PHE A O 1
ATOM 533 N N . GLU A 1 68 ? -8.550 -16.951 11.908 1.00 98.12 68 GLU A N 1
ATOM 534 C CA . GLU A 1 68 ? -8.820 -18.244 12.548 1.00 98.12 68 GLU A CA 1
ATOM 535 C C . GLU A 1 68 ? -8.592 -18.152 14.067 1.00 98.12 68 GLU A C 1
ATOM 537 O O . GLU A 1 68 ? -9.479 -18.472 14.856 1.00 98.12 68 GLU A O 1
ATOM 542 N N . ARG A 1 69 ? -7.459 -17.574 14.489 1.00 97.62 69 ARG A N 1
ATOM 543 C CA . ARG A 1 69 ? -7.144 -17.350 15.913 1.00 97.62 69 ARG A CA 1
ATOM 544 C C . ARG A 1 69 ? -8.091 -16.367 16.598 1.00 97.62 69 ARG A C 1
ATOM 546 O O . ARG A 1 69 ? -8.398 -16.543 17.773 1.00 97.62 69 ARG A O 1
ATOM 553 N N . LEU A 1 70 ? -8.526 -15.327 15.892 1.00 98.31 70 LEU A N 1
ATOM 554 C CA . LEU A 1 70 ? -9.526 -14.368 16.355 1.00 98.31 70 LEU A CA 1
ATOM 555 C C . LEU A 1 70 ? -10.834 -15.091 16.673 1.00 98.31 70 LEU A C 1
ATOM 557 O O . LEU A 1 70 ? -11.391 -14.925 17.757 1.00 98.31 70 LEU A O 1
ATOM 561 N N . SER A 1 71 ? -11.279 -15.943 15.749 1.00 98.38 71 SER A N 1
ATOM 562 C CA . SER A 1 71 ? -12.491 -16.746 15.897 1.00 98.38 71 SER A CA 1
ATOM 563 C C . SER A 1 71 ? -12.383 -17.717 17.075 1.00 98.38 71 SER A C 1
ATOM 565 O O . SER A 1 71 ? -13.311 -17.814 17.873 1.00 98.38 71 SER A O 1
ATOM 567 N N . GLU A 1 72 ? -11.234 -18.377 17.245 1.00 98.25 72 GLU A N 1
ATOM 568 C CA . GLU A 1 72 ? -10.958 -19.236 18.405 1.00 98.25 72 GLU A CA 1
ATOM 569 C C . GLU A 1 72 ? -10.974 -18.456 19.729 1.00 98.25 72 GLU A C 1
ATOM 571 O O . GLU A 1 72 ? -11.596 -18.889 20.699 1.00 98.25 72 GLU A O 1
ATOM 576 N N . ASN A 1 73 ? -10.322 -17.289 19.784 1.00 98.00 73 ASN A N 1
ATOM 577 C CA . ASN A 1 73 ? -10.235 -16.474 21.000 1.00 98.00 73 ASN A CA 1
ATOM 578 C C . ASN A 1 73 ? -11.590 -15.898 21.439 1.00 98.00 73 ASN A C 1
ATOM 580 O O . ASN A 1 73 ? -11.759 -15.599 22.623 1.00 98.00 73 ASN A O 1
ATOM 584 N N . TYR A 1 74 ? -12.542 -15.758 20.514 1.00 98.12 74 TYR A N 1
ATOM 585 C CA . TYR A 1 74 ? -13.902 -15.297 20.789 1.00 98.12 74 TYR A CA 1
ATOM 586 C C . TYR A 1 74 ? -14.963 -16.411 20.786 1.00 98.12 74 TYR A C 1
ATOM 588 O O . TYR A 1 74 ? -16.144 -16.107 20.939 1.00 98.12 74 TYR A O 1
ATOM 596 N N . ALA A 1 75 ? -14.582 -17.690 20.687 1.00 97.56 75 ALA A N 1
ATOM 597 C CA . ALA A 1 75 ? -15.529 -18.806 20.567 1.00 97.56 75 ALA A CA 1
ATOM 598 C C . ALA A 1 75 ? -16.548 -18.899 21.725 1.00 97.56 75 ALA A C 1
ATOM 600 O O . ALA A 1 75 ? -17.703 -19.263 21.507 1.00 97.56 75 ALA A O 1
ATOM 601 N N . ASP A 1 76 ? -16.145 -18.516 22.941 1.00 97.25 76 ASP A N 1
ATOM 602 C CA . ASP A 1 76 ? -17.002 -18.509 24.137 1.00 97.25 76 ASP A CA 1
ATOM 603 C C . ASP A 1 76 ? -17.811 -17.200 24.310 1.00 97.25 76 ASP A C 1
ATOM 605 O O . ASP A 1 76 ? -18.485 -17.004 25.325 1.00 97.25 76 ASP A O 1
ATOM 609 N N . HIS A 1 77 ? -17.757 -16.288 23.333 1.00 96.94 77 HIS A N 1
ATOM 610 C CA . HIS A 1 77 ? -18.365 -14.956 23.383 1.00 96.94 77 HIS A CA 1
ATOM 611 C C . HIS A 1 77 ? -19.390 -14.766 22.245 1.00 96.94 77 HIS A C 1
ATOM 613 O O . HIS A 1 77 ? -19.077 -14.157 21.224 1.00 96.94 77 HIS A O 1
ATOM 619 N N . PRO A 1 78 ? -20.644 -15.240 22.402 1.00 95.94 78 PRO A N 1
ATOM 620 C CA . PRO A 1 78 ? -21.653 -15.253 21.329 1.00 95.94 78 PRO A CA 1
ATOM 621 C C . PRO A 1 78 ? -22.130 -13.860 20.880 1.00 95.94 78 PRO A C 1
ATOM 623 O O . PRO A 1 78 ? -22.805 -13.726 19.866 1.00 95.94 78 PRO A O 1
ATOM 626 N N . ASN A 1 79 ? -21.805 -12.825 21.651 1.00 95.75 79 ASN A N 1
ATOM 627 C CA . ASN A 1 79 ? -22.024 -11.409 21.357 1.00 95.75 79 ASN A CA 1
ATOM 628 C C . ASN A 1 79 ? -20.949 -10.808 20.428 1.00 95.75 79 ASN A C 1
ATOM 630 O O . ASN A 1 79 ? -20.994 -9.611 20.139 1.00 95.75 79 ASN A O 1
ATOM 634 N N . VAL A 1 80 ? -19.971 -11.607 19.996 1.00 98.12 80 VAL A N 1
ATOM 635 C CA . VAL A 1 80 ? -18.880 -11.190 19.113 1.00 98.12 80 VAL A CA 1
ATOM 636 C C . VAL A 1 80 ? -19.029 -11.866 17.756 1.00 98.12 80 VAL A C 1
ATOM 638 O O . VAL A 1 80 ? -19.200 -13.079 17.673 1.00 98.12 80 VAL A O 1
ATOM 641 N N . ILE A 1 81 ? -18.943 -11.075 16.690 1.00 98.38 81 ILE A N 1
ATOM 642 C CA . ILE A 1 81 ? -19.018 -11.528 15.302 1.00 98.38 81 ILE A CA 1
ATOM 643 C C . ILE A 1 81 ? -17.659 -11.273 14.640 1.00 98.38 81 ILE A C 1
ATOM 645 O O . ILE A 1 81 ? -17.331 -10.121 14.337 1.00 98.38 81 ILE A O 1
ATOM 649 N N . PRO A 1 82 ? -16.850 -12.323 14.417 1.00 98.62 82 PRO A N 1
ATOM 650 C CA . PRO A 1 82 ? -15.648 -12.233 13.600 1.00 98.62 82 PRO A CA 1
ATOM 651 C C . PRO A 1 82 ? -15.984 -12.114 12.108 1.00 98.62 82 PRO A C 1
ATOM 653 O O . PRO A 1 82 ? -16.836 -12.843 11.602 1.00 98.62 82 PRO A O 1
ATOM 656 N N . VAL A 1 83 ? -15.273 -11.249 11.379 1.00 98.62 83 VAL A N 1
ATOM 657 C CA . VAL A 1 83 ? -15.390 -11.109 9.915 1.00 98.62 83 VAL A CA 1
ATOM 658 C C . VAL A 1 83 ? -14.015 -11.165 9.245 1.00 98.62 83 VAL A C 1
ATOM 660 O O . VAL A 1 83 ? -13.121 -10.391 9.588 1.00 98.62 83 VAL A O 1
ATOM 663 N N . ASN A 1 84 ? -13.857 -12.046 8.249 1.00 98.44 84 ASN A N 1
ATOM 664 C CA . ASN A 1 84 ? -12.625 -12.173 7.465 1.00 98.44 84 ASN A CA 1
ATOM 665 C C . ASN A 1 84 ? -12.657 -11.293 6.211 1.00 98.44 84 ASN A C 1
ATOM 667 O O . ASN A 1 84 ? -12.871 -11.774 5.102 1.00 98.44 84 ASN A O 1
ATOM 671 N N . LEU A 1 85 ? -12.503 -9.985 6.401 1.00 98.25 85 LEU A N 1
ATOM 672 C CA . LEU A 1 85 ? -12.450 -9.001 5.321 1.00 98.25 85 LEU A CA 1
ATOM 673 C C . LEU A 1 85 ? -11.439 -7.912 5.661 1.00 98.25 85 LEU A C 1
ATOM 675 O O . LEU A 1 85 ? -11.174 -7.633 6.827 1.00 98.25 85 LEU A O 1
ATOM 679 N N . ALA A 1 86 ? -10.918 -7.252 4.634 1.00 98.06 86 ALA A N 1
ATOM 680 C CA . ALA A 1 86 ? -10.320 -5.939 4.795 1.00 98.06 86 ALA A CA 1
ATOM 681 C C . ALA A 1 86 ? -11.398 -4.858 4.705 1.00 98.06 86 ALA A C 1
ATOM 683 O O . ALA A 1 86 ? -12.474 -5.063 4.135 1.00 98.06 86 ALA A O 1
ATOM 684 N N . VAL A 1 87 ? -11.091 -3.680 5.239 1.00 98.38 87 VAL A N 1
ATOM 685 C CA . VAL A 1 87 ? -11.977 -2.521 5.160 1.00 98.38 87 VAL A CA 1
ATOM 686 C C . VAL A 1 87 ? -11.297 -1.425 4.358 1.00 98.38 87 VAL A C 1
ATOM 688 O O . VAL A 1 87 ? -10.163 -1.052 4.645 1.00 98.38 87 VAL A O 1
ATOM 691 N N . SER A 1 88 ? -11.987 -0.919 3.339 1.00 97.25 88 SER A N 1
ATOM 692 C CA . SER A 1 88 ? -11.497 0.162 2.483 1.00 97.25 88 SER A CA 1
ATOM 693 C C . SER A 1 88 ? -12.662 0.984 1.944 1.00 97.25 88 SER A C 1
ATOM 695 O O . SER A 1 88 ? -13.806 0.541 1.902 1.00 97.25 88 SER A O 1
ATOM 697 N N . ASP A 1 89 ? -12.373 2.191 1.480 1.00 94.38 89 ASP A N 1
ATOM 698 C CA . ASP A 1 89 ? -13.312 3.056 0.763 1.00 94.38 89 ASP A CA 1
ATOM 699 C C . ASP A 1 89 ? -13.675 2.557 -0.651 1.00 94.38 89 ASP A C 1
ATOM 701 O O . ASP A 1 89 ? -14.673 3.015 -1.216 1.00 94.38 89 ASP A O 1
ATOM 705 N N . VAL A 1 90 ? -12.921 1.587 -1.177 1.00 91.19 90 VAL A N 1
ATOM 706 C CA . VAL A 1 90 ? -13.150 0.872 -2.438 1.00 91.19 90 VAL A CA 1
ATOM 707 C C . VAL A 1 90 ? -13.311 -0.628 -2.192 1.00 91.19 90 VAL A C 1
ATOM 709 O O . VAL A 1 90 ? -12.647 -1.202 -1.334 1.00 91.19 90 VAL A O 1
ATOM 712 N N . GLU A 1 91 ? -14.180 -1.275 -2.964 1.00 93.25 91 GLU A N 1
ATOM 713 C CA . GLU A 1 91 ? -14.414 -2.721 -2.878 1.00 93.25 91 GLU A CA 1
ATOM 714 C C . GLU A 1 91 ? -13.595 -3.415 -3.964 1.00 93.25 91 GLU A C 1
ATOM 716 O O . GLU A 1 91 ? -13.940 -3.359 -5.145 1.00 93.25 91 GLU A O 1
ATOM 721 N N . ASN A 1 92 ? -12.452 -3.975 -3.575 1.00 91.44 92 ASN A N 1
ATOM 722 C CA . ASN A 1 92 ? -11.511 -4.619 -4.484 1.00 91.44 92 ASN A CA 1
ATOM 723 C C . ASN A 1 92 ? -10.670 -5.656 -3.731 1.00 91.44 92 ASN A C 1
ATOM 725 O O . ASN A 1 92 ? -10.656 -5.684 -2.496 1.00 91.44 92 ASN A O 1
ATOM 729 N N . ASP A 1 93 ? -9.931 -6.458 -4.483 1.00 93.81 93 ASP A N 1
ATOM 730 C CA . ASP A 1 93 ? -8.935 -7.370 -3.939 1.00 93.81 93 ASP A CA 1
ATOM 731 C C . ASP A 1 93 ? -7.628 -6.615 -3.705 1.00 93.81 93 ASP A C 1
ATOM 733 O O . ASP A 1 93 ? -7.175 -5.854 -4.559 1.00 93.81 93 ASP A O 1
ATOM 737 N N . PHE A 1 94 ? -7.016 -6.819 -2.544 1.00 94.44 94 PHE A N 1
ATOM 738 C CA . PHE A 1 94 ? -5.743 -6.209 -2.179 1.00 94.44 94 PHE A CA 1
ATOM 739 C C . PHE A 1 94 ? -4.699 -7.275 -1.891 1.00 94.44 94 PHE A C 1
ATOM 741 O O . PHE A 1 94 ? -5.000 -8.376 -1.431 1.00 94.44 94 PHE A O 1
ATOM 748 N N . MET A 1 95 ? -3.439 -6.893 -2.066 1.00 95.56 95 MET A N 1
ATOM 749 C CA . MET A 1 95 ? -2.323 -7.650 -1.526 1.00 95.56 95 MET A CA 1
ATOM 750 C C . MET A 1 95 ? -2.044 -7.233 -0.089 1.00 95.56 95 MET A C 1
ATOM 752 O O . MET A 1 95 ? -1.566 -6.126 0.148 1.00 95.56 95 MET A O 1
ATOM 756 N N . LEU A 1 96 ? -2.297 -8.130 0.864 1.00 96.88 96 LEU A N 1
ATOM 757 C CA . LEU A 1 96 ? -1.861 -7.955 2.243 1.00 96.88 96 LEU A CA 1
ATOM 758 C C . LEU A 1 96 ? -0.419 -8.433 2.373 1.00 96.88 96 LEU A C 1
ATOM 760 O O . LEU A 1 96 ? -0.157 -9.630 2.295 1.00 96.88 96 LEU A O 1
ATOM 764 N N . PHE A 1 97 ? 0.515 -7.513 2.581 1.00 96.75 97 PHE A N 1
ATOM 765 C CA . PHE A 1 97 ? 1.918 -7.836 2.810 1.00 96.75 97 PHE A CA 1
ATOM 766 C C . PHE A 1 97 ? 2.140 -8.184 4.280 1.00 96.75 97 PHE A C 1
ATOM 768 O O . PHE A 1 97 ? 1.710 -7.445 5.162 1.00 96.75 97 PHE A O 1
ATOM 775 N N . HIS A 1 98 ? 2.845 -9.281 4.549 1.00 96.00 98 HIS A N 1
ATOM 776 C CA . HIS A 1 98 ? 3.146 -9.745 5.903 1.00 96.00 98 HIS A CA 1
ATOM 777 C C . HIS A 1 98 ? 4.427 -10.591 5.930 1.00 96.00 98 HIS A C 1
ATOM 779 O O . HIS A 1 98 ? 4.972 -10.983 4.895 1.00 96.00 98 HIS A O 1
ATOM 785 N N . VAL A 1 99 ? 4.941 -10.867 7.129 1.00 94.62 99 VAL A N 1
ATOM 786 C CA . VAL A 1 99 ? 6.082 -11.780 7.288 1.00 94.62 99 VAL A CA 1
ATOM 787 C C . VAL A 1 99 ? 5.631 -13.220 7.046 1.00 94.62 99 VAL A C 1
ATOM 789 O O . VAL A 1 99 ? 4.564 -13.626 7.509 1.00 94.62 99 VAL A O 1
ATOM 792 N N . ALA A 1 100 ? 6.446 -13.993 6.328 1.00 92.88 100 ALA A N 1
ATOM 793 C CA . ALA A 1 100 ? 6.181 -15.409 6.090 1.00 92.88 100 ALA A CA 1
ATOM 794 C C . ALA A 1 100 ? 6.182 -16.212 7.401 1.00 92.88 100 ALA A C 1
ATOM 796 O O . ALA A 1 100 ? 6.912 -15.901 8.347 1.00 92.88 100 ALA A O 1
ATOM 797 N N . GLN A 1 101 ? 5.354 -17.256 7.477 1.00 90.38 101 GLN A N 1
ATOM 798 C CA . GLN A 1 101 ? 5.168 -18.019 8.714 1.00 90.38 101 GLN A CA 1
ATOM 799 C C . GLN A 1 101 ? 6.456 -18.723 9.171 1.00 90.38 101 GLN A C 1
ATOM 801 O O . GLN A 1 101 ? 6.751 -18.755 10.367 1.00 90.38 101 GLN A O 1
ATOM 806 N N . ASP A 1 102 ? 7.244 -19.237 8.230 1.00 90.94 102 ASP A N 1
ATOM 807 C CA . ASP A 1 102 ? 8.553 -19.852 8.468 1.00 90.94 102 ASP A CA 1
ATOM 808 C C . ASP A 1 102 ? 9.621 -18.827 8.898 1.00 90.94 102 ASP A C 1
ATOM 810 O O . ASP A 1 102 ? 10.505 -19.139 9.700 1.00 90.94 102 ASP A O 1
ATOM 814 N N . ALA A 1 103 ? 9.492 -17.575 8.458 1.00 91.75 103 ALA A N 1
ATOM 815 C CA . ALA A 1 103 ? 10.341 -16.460 8.862 1.00 91.75 103 ALA A CA 1
ATOM 816 C C . ALA A 1 103 ? 9.902 -15.800 10.185 1.00 91.75 103 ALA A C 1
ATOM 818 O O . ALA A 1 103 ? 10.682 -15.063 10.792 1.00 91.75 103 ALA A O 1
ATOM 819 N N . ALA A 1 104 ? 8.692 -16.058 10.692 1.00 89.38 104 ALA A N 1
ATOM 820 C CA . ALA A 1 104 ? 8.131 -15.349 11.848 1.00 89.38 104 ALA A CA 1
ATOM 821 C C . ALA A 1 104 ? 8.988 -15.454 13.128 1.00 89.38 104 ALA A C 1
ATOM 823 O O . ALA A 1 104 ? 9.013 -14.523 13.938 1.00 89.38 104 ALA A O 1
ATOM 824 N N . GLY A 1 105 ? 9.707 -16.567 13.318 1.00 92.12 105 GLY A N 1
ATOM 825 C CA . GLY A 1 105 ? 10.608 -16.785 14.461 1.00 92.12 105 GLY A CA 1
ATOM 826 C C . GLY A 1 105 ? 11.939 -16.024 14.385 1.00 92.12 105 GLY A C 1
ATOM 827 O O . GLY A 1 105 ? 12.635 -15.896 15.392 1.00 92.12 105 GLY A O 1
ATOM 828 N N . LYS A 1 106 ? 12.292 -15.504 13.206 1.00 93.50 106 LYS A N 1
ATOM 829 C CA . LYS A 1 106 ? 13.528 -14.756 12.933 1.00 93.50 106 LYS A CA 1
ATOM 830 C C . LYS A 1 106 ? 13.472 -13.313 13.425 1.00 93.50 106 LYS A C 1
ATOM 832 O O . LYS A 1 106 ? 14.510 -12.700 13.677 1.00 93.50 106 LYS A O 1
ATOM 837 N N . TYR A 1 107 ? 12.265 -12.769 13.526 1.00 95.25 107 TYR A N 1
ATOM 838 C CA . TYR A 1 107 ? 12.014 -11.365 13.811 1.00 95.25 107 TYR A CA 1
ATOM 839 C C . TYR A 1 107 ? 11.425 -11.162 15.216 1.00 95.25 107 TYR A C 1
ATOM 841 O O . TYR A 1 107 ? 10.864 -12.089 15.804 1.00 95.25 107 TYR A O 1
ATOM 849 N N . PRO A 1 108 ? 11.541 -9.950 15.795 1.00 94.62 108 PRO A N 1
ATOM 850 C CA . PRO A 1 108 ? 10.870 -9.613 17.044 1.00 94.62 108 PRO A CA 1
ATOM 851 C C . PRO A 1 108 ? 9.364 -9.874 16.976 1.00 94.62 108 PRO A C 1
ATOM 853 O O . PRO A 1 108 ? 8.728 -9.595 15.965 1.00 94.62 108 PRO A O 1
ATOM 856 N N . LYS A 1 109 ? 8.780 -10.327 18.092 1.00 92.00 109 LYS A N 1
ATOM 857 C CA . LYS A 1 109 ? 7.362 -10.722 18.159 1.00 92.00 109 LYS A CA 1
ATOM 858 C C . LYS A 1 109 ? 6.382 -9.648 17.685 1.00 92.00 109 LYS A C 1
ATOM 860 O O . LYS A 1 109 ? 5.354 -10.016 17.141 1.00 92.00 109 LYS A O 1
ATOM 865 N N . TRP A 1 110 ? 6.687 -8.364 17.889 1.00 91.81 110 TRP A N 1
ATOM 866 C CA . TRP A 1 110 ? 5.809 -7.271 17.454 1.00 91.81 110 TRP A CA 1
ATOM 867 C C . TRP A 1 110 ? 5.597 -7.271 15.935 1.00 91.81 110 TRP A C 1
ATOM 869 O O . TRP A 1 110 ? 4.500 -6.980 15.493 1.00 91.81 110 TRP A O 1
ATOM 879 N N . LEU A 1 111 ? 6.594 -7.694 15.145 1.00 92.94 111 LEU A N 1
ATOM 880 C CA . LEU A 1 111 ? 6.486 -7.721 13.684 1.00 92.94 111 LEU A CA 1
ATOM 881 C C . LEU A 1 111 ? 5.458 -8.750 13.194 1.00 92.94 111 LEU A C 1
ATOM 883 O O . LEU A 1 111 ? 4.957 -8.630 12.086 1.00 92.94 111 LEU A O 1
ATOM 887 N N . GLN A 1 112 ? 5.133 -9.755 14.015 1.00 86.00 112 GLN A N 1
ATOM 888 C CA . GLN A 1 112 ? 4.080 -10.721 13.691 1.00 86.00 112 GLN A CA 1
ATOM 889 C C . GLN A 1 112 ? 2.690 -10.080 13.711 1.00 86.00 112 GLN A C 1
ATOM 891 O O . GLN A 1 112 ? 1.799 -10.626 13.080 1.00 86.00 112 GLN A O 1
ATOM 896 N N . GLY A 1 113 ? 2.517 -8.966 14.432 1.00 86.56 113 GLY A N 1
ATOM 897 C CA . GLY A 1 113 ? 1.278 -8.190 14.426 1.00 86.56 113 GLY A CA 1
ATOM 898 C C . GLY A 1 113 ? 1.149 -7.248 13.231 1.00 86.56 113 GLY A C 1
ATOM 899 O O . GLY A 1 113 ? 0.067 -6.733 13.003 1.00 86.56 113 GLY A O 1
ATOM 900 N N . CYS A 1 114 ? 2.222 -7.043 12.461 1.00 92.38 114 CYS A N 1
ATOM 901 C CA . CYS A 1 114 ? 2.216 -6.115 11.339 1.00 92.38 114 CYS A CA 1
ATOM 902 C C . CYS A 1 114 ? 1.809 -6.829 10.046 1.00 92.38 114 CYS A C 1
ATOM 904 O O . CYS A 1 114 ? 2.499 -7.746 9.581 1.00 92.38 114 CYS A O 1
ATOM 906 N N . ALA A 1 115 ? 0.745 -6.341 9.418 1.00 95.44 115 ALA A N 1
ATOM 907 C CA . ALA A 1 115 ? 0.374 -6.671 8.051 1.00 95.44 115 ALA A CA 1
ATOM 908 C C . ALA A 1 115 ? -0.242 -5.431 7.400 1.00 95.44 115 ALA A C 1
ATOM 910 O O . ALA A 1 115 ? -1.043 -4.749 8.023 1.00 95.44 115 ALA A O 1
ATOM 911 N N . SER A 1 116 ? 0.131 -5.116 6.161 1.00 95.62 116 SER A N 1
ATOM 912 C CA . SER A 1 116 ? -0.316 -3.877 5.511 1.00 95.62 116 SER A CA 1
ATOM 913 C C . SER A 1 116 ? -0.566 -4.085 4.029 1.00 95.62 116 SER A C 1
ATOM 915 O O . SER A 1 116 ? 0.175 -4.810 3.368 1.00 95.62 116 SER A O 1
ATOM 917 N N . VAL A 1 117 ? -1.565 -3.393 3.480 1.00 95.69 117 VAL A N 1
ATOM 918 C CA . VAL A 1 117 ? -1.778 -3.297 2.024 1.00 95.69 117 VAL A CA 1
ATOM 919 C C . VAL A 1 117 ? -0.747 -2.393 1.335 1.00 95.69 117 VAL A C 1
ATOM 921 O O . VAL A 1 117 ? -0.610 -2.394 0.112 1.00 95.69 117 VAL A O 1
ATOM 924 N N . HIS A 1 118 ? 0.040 -1.648 2.116 1.00 93.06 118 HIS A N 1
ATOM 925 C CA . HIS A 1 118 ? 1.134 -0.819 1.631 1.00 93.06 118 HIS A CA 1
ATOM 926 C C . HIS A 1 118 ? 2.471 -1.555 1.785 1.00 93.06 118 HIS A C 1
ATOM 928 O O . HIS A 1 118 ? 3.075 -1.569 2.858 1.00 93.06 118 HIS A O 1
ATOM 934 N N . VAL A 1 119 ? 3.015 -2.102 0.692 1.00 94.19 119 VAL A N 1
ATOM 935 C CA . VAL A 1 119 ? 4.311 -2.817 0.715 1.00 94.19 119 VAL A CA 1
ATOM 936 C C . VAL A 1 119 ? 5.459 -1.980 1.302 1.00 94.19 119 VAL A C 1
ATOM 938 O O . VAL A 1 119 ? 6.398 -2.513 1.896 1.00 94.19 119 VAL A O 1
ATOM 941 N N . SER A 1 120 ? 5.398 -0.653 1.160 1.00 91.44 120 SER A N 1
ATOM 942 C CA . SER A 1 120 ? 6.378 0.271 1.732 1.00 91.44 120 SER A CA 1
ATOM 943 C C . SER A 1 120 ? 6.380 0.249 3.266 1.00 91.44 120 SER A C 1
ATOM 945 O O . SER A 1 120 ? 7.460 0.270 3.855 1.00 91.44 120 SER A O 1
ATOM 947 N N . ARG A 1 121 ? 5.212 0.106 3.910 1.00 91.19 121 ARG A N 1
ATOM 948 C CA . ARG A 1 121 ? 5.079 -0.036 5.370 1.00 91.19 121 ARG A CA 1
ATOM 949 C C . ARG A 1 121 ? 5.755 -1.308 5.859 1.00 91.19 121 ARG A C 1
ATOM 951 O O . ARG A 1 121 ? 6.615 -1.248 6.732 1.00 91.19 121 ARG A O 1
ATOM 958 N N . MET A 1 122 ? 5.461 -2.448 5.233 1.00 94.38 122 MET A N 1
ATOM 959 C CA . MET A 1 122 ? 6.082 -3.712 5.644 1.00 94.38 122 MET A CA 1
ATOM 960 C C . MET A 1 122 ? 7.586 -3.764 5.384 1.00 94.38 122 MET A C 1
ATOM 962 O O . MET A 1 122 ? 8.326 -4.346 6.181 1.00 94.38 122 MET A O 1
ATOM 966 N N . ASN A 1 123 ? 8.070 -3.134 4.310 1.00 93.00 123 ASN A N 1
ATOM 967 C CA . ASN A 1 123 ? 9.508 -2.983 4.101 1.00 93.00 123 ASN A CA 1
ATOM 968 C C . ASN A 1 123 ? 10.164 -2.197 5.253 1.00 93.00 123 ASN A C 1
ATOM 970 O O . ASN A 1 123 ? 11.175 -2.662 5.782 1.00 93.00 123 ASN A O 1
ATOM 974 N N . ASP A 1 124 ? 9.583 -1.073 5.683 1.00 91.19 124 ASP A N 1
ATOM 975 C CA . ASP A 1 124 ? 10.091 -0.277 6.810 1.00 91.19 124 ASP A CA 1
ATOM 976 C C . ASP A 1 124 ? 10.066 -1.053 8.135 1.00 91.19 124 ASP A C 1
ATOM 978 O O . ASP A 1 124 ? 11.026 -0.991 8.916 1.00 91.19 124 ASP A O 1
ATOM 982 N N . SER A 1 125 ? 8.993 -1.809 8.389 1.00 93.50 125 SER A N 1
ATOM 983 C CA . SER A 1 125 ? 8.845 -2.632 9.593 1.00 93.50 125 SER A CA 1
ATOM 984 C C . SER A 1 125 ? 9.904 -3.737 9.646 1.00 93.50 125 SER A C 1
ATOM 986 O O . SER A 1 125 ? 10.586 -3.890 10.664 1.00 93.50 125 SER A O 1
ATOM 988 N N . ILE A 1 126 ? 10.151 -4.439 8.533 1.00 93.81 126 ILE A N 1
ATOM 989 C CA . ILE A 1 126 ? 11.231 -5.436 8.438 1.00 93.81 126 ILE A CA 1
ATOM 990 C C . ILE A 1 126 ? 12.605 -4.780 8.616 1.00 93.81 126 ILE A C 1
ATOM 992 O O . ILE A 1 126 ? 13.446 -5.298 9.351 1.00 93.81 126 ILE A O 1
ATOM 996 N N . GLU A 1 127 ? 12.859 -3.631 7.987 1.00 92.31 127 GLU A N 1
ATOM 997 C CA . GLU A 1 127 ? 14.139 -2.924 8.126 1.00 92.31 127 GLU A CA 1
ATOM 998 C C . GLU A 1 127 ? 14.392 -2.470 9.567 1.00 92.31 127 GLU A C 1
ATOM 1000 O O . GLU A 1 127 ? 15.501 -2.623 10.097 1.00 92.31 127 GLU A O 1
ATOM 1005 N N . THR A 1 128 ? 13.350 -1.985 10.237 1.00 93.31 128 THR A N 1
ATOM 1006 C CA . THR A 1 128 ? 13.386 -1.634 11.657 1.00 93.31 128 THR A CA 1
ATOM 1007 C C . THR A 1 128 ? 13.660 -2.862 12.518 1.00 93.31 128 THR A C 1
ATOM 1009 O O . THR A 1 128 ? 14.543 -2.821 13.379 1.00 93.31 128 THR A O 1
ATOM 1012 N N . ALA A 1 129 ? 12.983 -3.978 12.256 1.00 94.44 129 ALA A N 1
ATOM 1013 C CA . ALA A 1 129 ? 13.204 -5.235 12.954 1.00 94.44 129 ALA A CA 1
ATOM 1014 C C . ALA A 1 129 ? 14.639 -5.759 12.779 1.00 94.44 129 ALA A C 1
ATOM 1016 O O . ALA A 1 129 ? 15.285 -6.102 13.774 1.00 94.44 129 ALA A O 1
ATOM 1017 N N . CYS A 1 130 ? 15.175 -5.754 11.554 1.00 94.12 130 CYS A N 1
ATOM 1018 C CA . CYS A 1 130 ? 16.568 -6.102 11.259 1.00 94.12 130 CYS A CA 1
ATOM 1019 C C . CYS A 1 130 ? 17.547 -5.228 12.051 1.00 94.12 130 CYS A C 1
ATOM 1021 O O . CYS A 1 130 ? 18.475 -5.741 12.675 1.00 94.12 130 CYS A O 1
ATOM 1023 N N . ARG A 1 131 ? 17.325 -3.908 12.077 1.00 94.25 131 ARG A N 1
ATOM 1024 C CA . ARG A 1 131 ? 18.181 -2.958 12.803 1.00 94.25 131 ARG A CA 1
ATOM 1025 C C . ARG A 1 131 ? 18.163 -3.186 14.316 1.00 94.25 131 ARG A C 1
ATOM 1027 O O . ARG A 1 131 ? 19.202 -3.039 14.953 1.00 94.25 131 ARG A O 1
ATOM 1034 N N . LEU A 1 132 ? 17.003 -3.504 14.891 1.00 92.62 132 LEU A N 1
ATOM 1035 C CA . LEU A 1 132 ? 16.841 -3.670 16.340 1.00 92.62 132 LEU A CA 1
ATOM 1036 C C . LEU A 1 132 ? 17.308 -5.037 16.855 1.00 92.62 132 LEU A C 1
ATOM 1038 O O . LEU A 1 132 ? 17.769 -5.127 17.988 1.00 92.62 132 LEU A O 1
ATOM 1042 N N . SER A 1 133 ? 17.179 -6.091 16.047 1.00 93.81 133 SER A N 1
ATOM 1043 C CA . SER A 1 133 ? 17.478 -7.473 16.460 1.00 93.81 133 SER A CA 1
ATOM 1044 C C . SER A 1 133 ? 18.773 -8.043 15.879 1.00 93.81 133 SER A C 1
ATOM 1046 O O . SER A 1 133 ? 19.255 -9.067 16.353 1.00 93.81 133 SER A O 1
ATOM 1048 N N . GLY A 1 134 ? 19.333 -7.418 14.839 1.00 92.19 134 GLY A N 1
ATOM 1049 C CA . GLY A 1 134 ? 20.428 -7.988 14.054 1.00 92.19 134 GLY A CA 1
ATOM 1050 C C . GLY A 1 134 ? 19.988 -9.081 13.070 1.00 92.19 134 GLY A C 1
ATOM 1051 O O . GLY A 1 134 ? 20.847 -9.675 12.412 1.00 92.19 134 GLY A O 1
ATOM 1052 N N . ALA A 1 135 ? 18.680 -9.347 12.942 1.00 91.94 135 ALA A N 1
ATOM 1053 C CA . ALA A 1 135 ? 18.140 -10.276 11.955 1.00 91.94 135 ALA A CA 1
ATOM 1054 C C . ALA A 1 135 ? 18.533 -9.864 10.527 1.00 91.94 135 ALA A C 1
ATOM 1056 O O . ALA A 1 135 ? 18.595 -8.678 10.193 1.00 91.94 135 ALA A O 1
ATOM 1057 N N . ARG A 1 136 ? 18.783 -10.847 9.659 1.00 90.75 136 ARG A N 1
ATOM 1058 C CA . ARG A 1 136 ? 19.168 -10.618 8.259 1.00 90.75 136 ARG A CA 1
ATOM 1059 C C . ARG A 1 136 ? 18.035 -10.994 7.324 1.00 90.75 136 ARG A C 1
ATOM 1061 O O . ARG A 1 136 ? 17.741 -12.171 7.224 1.00 90.75 136 ARG A O 1
ATOM 1068 N N . ARG A 1 137 ? 17.460 -10.034 6.604 1.00 90.62 137 ARG A N 1
ATOM 1069 C CA . ARG A 1 137 ? 16.406 -10.305 5.618 1.00 90.62 137 ARG A CA 1
ATOM 1070 C C . ARG A 1 137 ? 16.848 -11.308 4.547 1.00 90.62 137 ARG A C 1
ATOM 1072 O O . ARG A 1 137 ? 17.925 -11.156 3.968 1.00 90.62 137 ARG A O 1
ATOM 1079 N N . GLU A 1 138 ? 15.987 -12.279 4.267 1.00 90.81 138 GLU A N 1
ATOM 1080 C CA . GLU A 1 138 ? 16.091 -13.253 3.177 1.00 90.81 138 GLU A CA 1
ATOM 1081 C C . GLU A 1 138 ? 14.992 -13.033 2.125 1.00 90.81 138 GLU A C 1
ATOM 1083 O O . GLU A 1 138 ? 14.003 -12.336 2.370 1.00 90.81 138 GLU A O 1
ATOM 1088 N N . VAL A 1 139 ? 15.205 -13.563 0.916 1.00 90.25 139 VAL A N 1
ATOM 1089 C CA . VAL A 1 139 ? 14.172 -13.556 -0.129 1.00 90.25 139 VAL A CA 1
ATOM 1090 C C . VAL A 1 139 ? 13.079 -14.510 0.331 1.00 90.25 139 VAL A C 1
ATOM 1092 O O . VAL A 1 139 ? 13.380 -15.647 0.675 1.00 90.25 139 VAL A O 1
ATOM 1095 N N . GLY A 1 140 ? 11.835 -14.040 0.343 1.00 90.38 140 GLY A N 1
ATOM 1096 C CA . GLY A 1 140 ? 10.704 -14.799 0.875 1.00 90.38 140 GLY A CA 1
ATOM 1097 C C . GLY A 1 140 ? 10.321 -14.470 2.313 1.00 90.38 140 GLY A C 1
ATOM 1098 O O . GLY A 1 140 ? 9.229 -14.836 2.713 1.00 90.38 140 GLY A O 1
ATOM 1099 N N . ASP A 1 141 ? 11.123 -13.700 3.059 1.00 93.25 141 ASP A N 1
ATOM 1100 C CA . ASP A 1 141 ? 10.717 -13.261 4.405 1.00 93.25 141 ASP A CA 1
ATOM 1101 C C . ASP A 1 141 ? 9.484 -12.336 4.369 1.00 93.25 141 ASP A C 1
ATOM 1103 O O . ASP A 1 141 ? 8.708 -12.310 5.320 1.00 93.25 141 ASP A O 1
ATOM 1107 N N . LEU A 1 142 ? 9.326 -11.555 3.289 1.00 94.56 142 LEU A N 1
ATOM 1108 C CA . LEU A 1 142 ? 8.156 -10.714 3.019 1.00 94.56 142 LEU A CA 1
ATOM 1109 C C . LEU A 1 142 ? 7.290 -11.396 1.959 1.00 94.56 142 LEU A C 1
ATOM 1111 O O . LEU A 1 142 ? 7.693 -11.485 0.795 1.00 94.56 142 LEU A O 1
ATOM 1115 N N . VAL A 1 143 ? 6.103 -11.837 2.358 1.00 94.75 143 VAL A N 1
ATOM 1116 C CA . VAL A 1 143 ? 5.102 -12.443 1.475 1.00 94.75 143 VAL A CA 1
ATOM 1117 C C . VAL A 1 143 ? 3.858 -11.580 1.359 1.00 94.75 143 VAL A C 1
ATOM 1119 O O . VAL A 1 143 ? 3.741 -10.557 2.038 1.00 94.75 143 VAL A O 1
ATOM 1122 N N . ALA A 1 144 ? 2.971 -11.954 0.443 1.00 95.38 144 ALA A N 1
ATOM 1123 C CA . ALA A 1 144 ? 1.683 -11.309 0.286 1.00 95.38 144 ALA A CA 1
ATOM 1124 C C . ALA A 1 144 ? 0.574 -12.347 0.108 1.00 95.38 144 ALA A C 1
ATOM 1126 O O . ALA A 1 144 ? 0.779 -13.352 -0.571 1.00 95.38 144 ALA A O 1
ATOM 1127 N N . THR A 1 145 ? -0.590 -12.064 0.684 1.00 94.38 145 THR A N 1
ATOM 1128 C CA . THR A 1 145 ? -1.808 -12.872 0.556 1.00 94.38 145 THR A CA 1
ATOM 1129 C C . THR A 1 145 ? -2.929 -11.999 0.003 1.00 94.38 145 THR A C 1
ATOM 1131 O O . THR A 1 145 ? -3.087 -10.857 0.437 1.00 94.38 145 THR A O 1
ATOM 1134 N N . THR A 1 146 ? -3.679 -12.505 -0.977 1.00 95.00 146 THR A N 1
ATOM 1135 C CA . THR A 1 146 ? -4.836 -11.793 -1.534 1.00 95.00 146 THR A CA 1
ATOM 1136 C C . THR A 1 146 ? -5.951 -11.748 -0.495 1.00 95.00 146 THR A C 1
ATOM 1138 O O . THR A 1 146 ? -6.287 -12.769 0.103 1.00 95.00 146 THR A O 1
ATOM 1141 N N . ILE A 1 147 ? -6.503 -10.560 -0.271 1.00 95.81 147 ILE A N 1
ATOM 1142 C CA . ILE A 1 147 ? -7.582 -10.295 0.683 1.00 95.81 147 ILE A CA 1
ATOM 1143 C C . ILE A 1 147 ? -8.694 -9.509 -0.007 1.00 95.81 147 ILE A C 1
ATOM 1145 O O . ILE A 1 147 ? -8.432 -8.667 -0.864 1.00 95.81 147 ILE A O 1
ATOM 1149 N N . HIS A 1 148 ? -9.936 -9.749 0.400 1.00 96.69 148 HIS A N 1
ATOM 1150 C CA . HIS A 1 148 ? -11.098 -9.051 -0.143 1.00 96.69 148 HIS A CA 1
ATOM 1151 C C . HIS A 1 148 ? -11.458 -7.862 0.744 1.00 96.69 148 HIS A C 1
ATOM 1153 O O . HIS A 1 148 ? -11.614 -8.021 1.959 1.00 96.69 148 HIS A O 1
ATOM 1159 N N . ALA A 1 149 ? -11.608 -6.677 0.153 1.00 97.00 149 ALA A N 1
ATOM 1160 C CA . ALA A 1 149 ? -12.019 -5.482 0.879 1.00 97.00 149 ALA A CA 1
ATOM 1161 C C . ALA A 1 149 ? -13.483 -5.116 0.616 1.00 97.00 149 ALA A C 1
ATOM 1163 O O . ALA A 1 149 ? -13.959 -5.164 -0.519 1.00 97.00 149 ALA A O 1
ATOM 1164 N N . LYS A 1 150 ? -14.178 -4.674 1.668 1.00 98.06 150 LYS A N 1
ATOM 1165 C CA . LYS A 1 150 ? -15.494 -4.026 1.579 1.00 98.06 150 LYS A CA 1
ATOM 1166 C C . LYS A 1 150 ? -15.483 -2.673 2.283 1.00 98.06 150 LYS A C 1
ATOM 1168 O O . LYS A 1 150 ? -14.651 -2.418 3.154 1.00 98.06 150 LYS A O 1
ATOM 1173 N N . ARG A 1 151 ? -16.461 -1.823 1.963 1.00 98.19 151 ARG A N 1
ATOM 1174 C CA . ARG A 1 151 ? -16.738 -0.625 2.767 1.00 98.19 151 ARG A CA 1
ATOM 1175 C C . ARG A 1 151 ? -17.285 -0.998 4.140 1.00 98.19 151 ARG A C 1
ATOM 1177 O O . ARG A 1 151 ? -18.106 -1.912 4.235 1.00 98.19 151 ARG A O 1
ATOM 1184 N N . LEU A 1 152 ? -16.921 -0.246 5.183 1.00 98.44 152 LEU A N 1
ATOM 1185 C CA . LEU A 1 152 ? -17.428 -0.500 6.533 1.00 98.44 152 LEU A CA 1
ATOM 1186 C C . LEU A 1 152 ? -18.953 -0.368 6.601 1.00 98.44 152 LEU A C 1
ATOM 1188 O O . LEU A 1 152 ? -19.593 -1.231 7.192 1.00 98.44 152 LEU A O 1
ATOM 1192 N N . ASP A 1 153 ? -19.542 0.612 5.903 1.00 97.19 153 ASP A N 1
ATOM 1193 C CA . ASP A 1 153 ? -21.004 0.753 5.769 1.00 97.19 153 ASP A CA 1
ATOM 1194 C C . ASP A 1 153 ? -21.682 -0.568 5.348 1.00 97.19 153 ASP A C 1
ATOM 1196 O O . ASP A 1 153 ? -22.723 -0.957 5.884 1.00 97.19 153 ASP A O 1
ATOM 1200 N N . ARG A 1 154 ? -21.081 -1.288 4.387 1.00 97.94 154 ARG A N 1
ATOM 1201 C CA . ARG A 1 154 ? -21.622 -2.559 3.892 1.00 97.94 154 ARG A CA 1
ATOM 1202 C C . ARG A 1 154 ? -21.521 -3.648 4.938 1.00 97.94 154 ARG A C 1
ATOM 1204 O O . ARG A 1 154 ? -22.528 -4.302 5.199 1.00 97.94 154 ARG A O 1
ATOM 1211 N N . ILE A 1 155 ? -20.357 -3.794 5.565 1.00 98.31 155 ILE A N 1
ATOM 1212 C CA . ILE A 1 155 ? -20.143 -4.805 6.604 1.00 98.31 155 ILE A CA 1
ATOM 1213 C C . ILE A 1 155 ? -21.116 -4.579 7.770 1.00 98.31 155 ILE A C 1
ATOM 1215 O O . ILE A 1 155 ? -21.743 -5.533 8.226 1.00 98.31 155 ILE A O 1
ATOM 1219 N N . LEU A 1 156 ? -21.314 -3.332 8.211 1.00 98.25 156 LEU A N 1
ATOM 1220 C CA . LEU A 1 156 ? -22.286 -3.002 9.259 1.00 98.25 156 LEU A CA 1
ATOM 1221 C C . LEU A 1 156 ? -23.705 -3.410 8.853 1.00 98.25 156 LEU A C 1
ATOM 1223 O O . LEU A 1 156 ? -24.381 -4.111 9.607 1.00 98.25 156 LEU A O 1
ATOM 1227 N N . SER A 1 157 ? -24.131 -3.040 7.641 1.00 96.69 157 SER A N 1
ATOM 1228 C CA . SER A 1 157 ? -25.473 -3.358 7.142 1.00 96.69 157 SER A CA 1
ATOM 1229 C C . SER A 1 157 ? -25.730 -4.866 7.018 1.00 96.69 157 SER A C 1
ATOM 1231 O O . SER A 1 157 ? -26.785 -5.338 7.435 1.00 96.69 157 SER A O 1
ATOM 1233 N N . GLU A 1 158 ? -24.756 -5.637 6.519 1.00 97.38 158 GLU A N 1
ATOM 1234 C CA . GLU A 1 158 ? -24.846 -7.097 6.365 1.00 97.38 158 GLU A CA 1
ATOM 1235 C C . GLU A 1 158 ? -24.925 -7.817 7.721 1.00 97.38 158 GLU A C 1
ATOM 1237 O O . GLU A 1 158 ? -25.519 -8.889 7.817 1.00 97.38 158 GLU A O 1
ATOM 1242 N N . ASN A 1 159 ? -24.377 -7.207 8.777 1.00 97.06 159 ASN A N 1
ATOM 1243 C CA . ASN A 1 159 ? -24.392 -7.743 10.139 1.00 97.06 159 ASN A CA 1
ATOM 1244 C C . ASN A 1 159 ? -25.502 -7.144 11.023 1.00 97.06 159 ASN A C 1
ATOM 1246 O O . ASN A 1 159 ? -25.589 -7.481 12.201 1.00 97.06 159 ASN A O 1
ATOM 1250 N N . ASN A 1 160 ? -26.386 -6.302 10.472 1.00 95.44 160 ASN A N 1
ATOM 1251 C CA . ASN A 1 160 ? -27.472 -5.613 11.188 1.00 95.44 160 ASN A CA 1
ATOM 1252 C C . ASN A 1 160 ? -27.004 -4.627 12.280 1.00 95.44 160 ASN A C 1
ATOM 1254 O O . ASN A 1 160 ? -27.696 -4.421 13.278 1.00 95.44 160 ASN A O 1
ATOM 1258 N N . TYR A 1 161 ? -25.850 -3.988 12.084 1.00 95.62 161 TYR A N 1
ATOM 1259 C CA . TYR A 1 161 ? -25.360 -2.904 12.937 1.00 95.62 161 TYR A CA 1
ATOM 1260 C C . TYR A 1 161 ? -25.792 -1.562 12.341 1.00 95.62 161 TYR A C 1
ATOM 1262 O O . TYR A 1 161 ? -25.551 -1.288 11.169 1.00 95.62 161 TYR A O 1
ATOM 1270 N N . ASN A 1 162 ? -26.428 -0.716 13.153 1.00 94.75 162 ASN A N 1
ATOM 1271 C CA . ASN A 1 162 ? -26.937 0.602 12.745 1.00 94.75 162 ASN A CA 1
ATOM 1272 C C . ASN A 1 162 ? -26.367 1.766 13.569 1.00 94.75 162 ASN A C 1
ATOM 1274 O O . ASN A 1 162 ? -26.775 2.905 13.381 1.00 94.75 162 ASN A O 1
ATOM 1278 N N . ARG A 1 163 ? -25.441 1.480 14.488 1.00 95.69 163 ARG A N 1
ATOM 1279 C CA . ARG A 1 163 ? -24.701 2.468 15.276 1.00 95.69 163 ARG A CA 1
ATOM 1280 C C . ARG A 1 163 ? -23.336 1.905 15.649 1.00 95.69 163 ARG A C 1
ATOM 1282 O O . ARG A 1 163 ? -23.176 0.686 15.724 1.00 95.69 163 ARG A O 1
ATOM 1289 N N . ILE A 1 164 ? -22.394 2.784 15.968 1.00 98.06 164 ILE A N 1
ATOM 1290 C CA . ILE A 1 164 ? -21.107 2.419 16.562 1.00 98.06 164 ILE A CA 1
ATOM 1291 C C . ILE A 1 164 ? -20.936 3.242 17.838 1.00 98.06 164 ILE A C 1
ATOM 1293 O O . ILE A 1 164 ? -21.041 4.465 17.817 1.00 98.06 164 ILE A O 1
ATOM 1297 N N . ASP A 1 165 ? -20.676 2.598 18.972 1.00 98.31 165 ASP A N 1
ATOM 1298 C CA . ASP A 1 165 ? -20.340 3.326 20.199 1.00 98.31 165 ASP A CA 1
ATOM 1299 C C . ASP A 1 165 ? -18.825 3.529 20.304 1.00 98.31 165 ASP A C 1
ATOM 1301 O O . ASP A 1 165 ? -18.367 4.624 20.644 1.00 98.31 165 ASP A O 1
ATOM 1305 N N . ILE A 1 166 ? -18.048 2.501 19.950 1.00 98.56 166 ILE A N 1
ATOM 1306 C CA . ILE A 1 166 ? -16.591 2.574 19.848 1.00 98.56 166 ILE A CA 1
ATOM 1307 C C . ILE A 1 166 ? -16.080 1.959 18.544 1.00 98.56 166 ILE A C 1
ATOM 1309 O O . ILE A 1 166 ? -16.414 0.819 18.226 1.00 98.56 166 ILE A O 1
ATOM 1313 N N . LEU A 1 167 ? -15.247 2.713 17.824 1.00 98.75 167 LEU A N 1
ATOM 1314 C CA . LEU A 1 167 ? -14.516 2.260 16.641 1.00 98.75 167 LEU A CA 1
ATOM 1315 C C . LEU A 1 167 ? -13.023 2.150 16.962 1.00 98.75 167 LEU A C 1
ATOM 1317 O O . LEU A 1 167 ? -12.411 3.121 17.399 1.00 98.75 167 LEU A O 1
ATOM 1321 N N . VAL A 1 168 ? -12.425 0.988 16.729 1.00 98.69 168 VAL A N 1
ATOM 1322 C CA . VAL A 1 168 ? -10.973 0.786 16.816 1.00 98.69 168 VAL A CA 1
ATOM 1323 C C . VAL A 1 168 ? -10.446 0.510 15.414 1.00 98.69 168 VAL A C 1
ATOM 1325 O O . VAL A 1 168 ? -11.003 -0.335 14.719 1.00 98.69 168 VAL A O 1
ATOM 1328 N N . ILE A 1 169 ? -9.407 1.229 14.992 1.00 98.12 169 ILE A N 1
ATOM 1329 C CA . ILE A 1 169 ? -8.769 1.057 13.684 1.00 98.12 169 ILE A CA 1
ATOM 1330 C C . ILE A 1 169 ? -7.266 0.893 13.888 1.00 98.12 169 ILE A C 1
ATOM 1332 O O . ILE A 1 169 ? -6.613 1.806 14.396 1.00 98.12 169 ILE A O 1
ATOM 1336 N N . ASP A 1 170 ? -6.745 -0.252 13.463 1.00 95.75 170 ASP A N 1
ATOM 1337 C CA . ASP A 1 170 ? -5.325 -0.599 13.503 1.00 95.75 170 ASP A CA 1
ATOM 1338 C C . ASP A 1 170 ? -4.993 -1.427 12.248 1.00 95.75 170 ASP A C 1
ATOM 1340 O O . ASP A 1 170 ? -5.068 -2.651 12.249 1.00 95.75 170 ASP A O 1
ATOM 1344 N N . VAL A 1 171 ? -4.781 -0.752 11.111 1.00 94.69 171 VAL A N 1
ATOM 1345 C CA . VAL A 1 171 ? -4.651 -1.397 9.783 1.00 94.69 171 VAL A CA 1
ATOM 1346 C C . VAL A 1 171 ? -3.332 -1.054 9.087 1.00 94.69 171 VAL A C 1
ATOM 1348 O O . VAL A 1 171 ? -3.208 -1.186 7.864 1.00 94.69 171 VAL A O 1
ATOM 1351 N N . GLU A 1 172 ? -2.345 -0.617 9.868 1.00 91.81 172 GLU A N 1
ATOM 1352 C CA . GLU A 1 172 ? -0.960 -0.386 9.464 1.00 91.81 172 GLU A CA 1
ATOM 1353 C C . GLU A 1 172 ? -0.832 0.500 8.204 1.00 91.81 172 GLU A C 1
ATOM 1355 O O . GLU A 1 172 ? -0.134 0.169 7.232 1.00 91.81 172 GLU A O 1
ATOM 1360 N N . GLY A 1 173 ? -1.504 1.656 8.210 1.00 90.19 173 GLY A N 1
ATOM 1361 C CA . GLY A 1 173 ? -1.350 2.732 7.223 1.00 90.19 173 GLY A CA 1
ATOM 1362 C C . GLY A 1 173 ? -2.531 2.955 6.271 1.00 90.19 173 GLY A C 1
ATOM 1363 O O . GLY A 1 173 ? -2.441 3.847 5.420 1.00 90.19 173 GLY A O 1
ATOM 1364 N N . HIS A 1 174 ? -3.605 2.166 6.393 1.00 94.38 174 HIS A N 1
ATOM 1365 C CA . HIS A 1 174 ? -4.828 2.259 5.574 1.00 94.38 174 HIS A CA 1
ATOM 1366 C C . HIS A 1 174 ? -6.024 2.885 6.323 1.00 94.38 174 HIS A C 1
ATOM 1368 O O . HIS A 1 174 ? -7.169 2.827 5.873 1.00 94.38 174 HIS A O 1
ATOM 1374 N N . GLU A 1 175 ? -5.783 3.514 7.474 1.00 95.69 175 GLU A N 1
ATOM 1375 C CA . GLU A 1 175 ? -6.813 3.970 8.417 1.00 95.69 175 GLU A CA 1
ATOM 1376 C C . GLU A 1 175 ? -7.739 5.027 7.804 1.00 95.69 175 GLU A C 1
ATOM 1378 O O . GLU A 1 175 ? -8.949 5.009 8.022 1.00 95.69 175 GLU A O 1
ATOM 1383 N N . LEU A 1 176 ? -7.192 5.943 6.997 1.00 94.25 176 LEU A N 1
ATOM 1384 C CA . LEU A 1 176 ? -7.988 6.962 6.305 1.00 94.25 176 LEU A CA 1
ATOM 1385 C C . LEU A 1 176 ? -9.010 6.349 5.343 1.00 94.25 176 LEU A C 1
ATOM 1387 O O . LEU A 1 176 ? -10.123 6.857 5.242 1.00 94.25 176 LEU A O 1
ATOM 1391 N N . ALA A 1 177 ? -8.665 5.255 4.659 1.00 95.38 177 ALA A N 1
ATOM 1392 C CA . ALA A 1 177 ? -9.603 4.562 3.781 1.00 95.38 177 ALA A CA 1
ATOM 1393 C C . ALA A 1 177 ? -10.709 3.868 4.588 1.00 95.38 177 ALA A C 1
ATOM 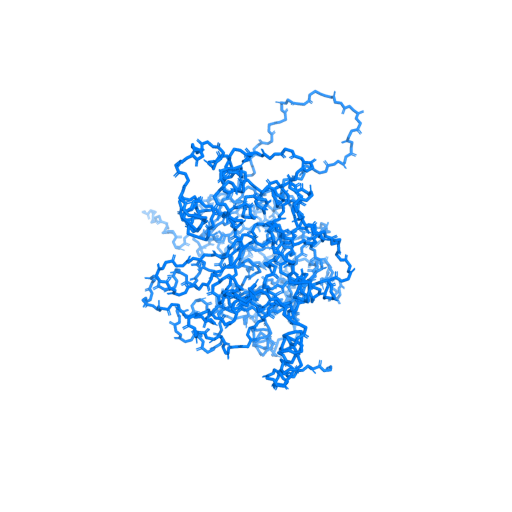1395 O O . ALA A 1 177 ? -11.865 3.880 4.170 1.00 95.38 177 ALA A O 1
ATOM 1396 N N . VAL A 1 178 ? -10.387 3.337 5.775 1.00 97.62 178 VAL A N 1
ATOM 1397 C CA . VAL A 1 178 ? -11.389 2.815 6.718 1.00 97.62 178 VAL A CA 1
ATOM 1398 C C . VAL A 1 178 ? -12.347 3.925 7.152 1.00 97.62 178 VAL A C 1
ATOM 1400 O O . VAL A 1 178 ? -13.559 3.751 7.040 1.00 97.62 178 VAL A O 1
ATOM 1403 N N . LEU A 1 179 ? -11.833 5.088 7.568 1.00 96.81 179 LEU A N 1
ATOM 1404 C CA . LEU A 1 179 ? -12.659 6.243 7.947 1.00 96.81 179 LEU A CA 1
ATOM 1405 C C . LEU A 1 179 ? -13.548 6.719 6.787 1.00 96.81 179 LEU A C 1
ATOM 1407 O O . LEU A 1 179 ? -14.746 6.910 6.972 1.00 96.81 179 LEU A O 1
ATOM 1411 N N . ASN A 1 180 ? -12.995 6.836 5.578 1.00 95.62 180 ASN A N 1
ATOM 1412 C CA . ASN A 1 180 ? -13.731 7.239 4.370 1.00 95.62 180 ASN A CA 1
ATOM 1413 C C . ASN A 1 180 ? -14.736 6.174 3.878 1.00 95.62 180 ASN A C 1
ATOM 1415 O O . ASN A 1 180 ? -15.552 6.426 2.980 1.00 95.62 180 ASN A O 1
ATOM 1419 N N . SER A 1 181 ? -14.690 4.968 4.446 1.00 96.88 181 SER A N 1
ATOM 1420 C CA . SER A 1 181 ? -15.650 3.902 4.166 1.00 96.88 181 SER A CA 1
ATOM 1421 C C . SER A 1 181 ? -16.927 3.977 5.012 1.00 96.88 181 SER A C 1
ATOM 1423 O O . SER A 1 181 ? -17.848 3.202 4.747 1.00 96.88 181 SER A O 1
ATOM 1425 N N . LEU A 1 182 ? -16.990 4.919 5.966 1.00 95.25 182 LEU A N 1
ATOM 1426 C CA . LEU A 1 182 ? -18.193 5.299 6.705 1.00 95.25 182 LEU A CA 1
ATOM 1427 C C . LEU A 1 182 ? -18.821 6.552 6.097 1.00 95.25 182 LEU A C 1
ATOM 1429 O O . LEU A 1 182 ? -18.149 7.571 5.935 1.00 95.25 182 LEU A O 1
ATOM 1433 N N . SER A 1 183 ? -20.110 6.491 5.769 1.00 93.75 183 SER A N 1
ATOM 1434 C CA . SER A 1 183 ? -20.818 7.623 5.151 1.00 93.75 183 SER A CA 1
ATOM 1435 C C . SER A 1 183 ? -22.116 8.028 5.840 1.00 93.75 183 SER A C 1
ATOM 1437 O O . SER A 1 183 ? -22.572 9.152 5.628 1.00 93.75 183 SER A O 1
ATOM 1439 N N . ASP A 1 184 ? -22.691 7.160 6.671 1.00 94.75 184 ASP A N 1
ATOM 1440 C CA . ASP A 1 184 ? -23.924 7.443 7.403 1.00 94.75 184 ASP A CA 1
ATOM 1441 C C . ASP A 1 184 ? -23.619 8.078 8.774 1.00 94.75 184 ASP A C 1
ATOM 1443 O O . ASP A 1 184 ? -23.043 7.397 9.632 1.00 94.75 184 ASP A O 1
ATOM 1447 N N . PRO A 1 185 ? -24.019 9.342 9.027 1.00 95.12 185 PRO A N 1
ATOM 1448 C CA . PRO A 1 185 ? -23.813 9.999 10.315 1.00 95.12 185 PRO A CA 1
ATOM 1449 C C . PRO A 1 185 ? -24.396 9.249 11.518 1.00 95.12 185 PRO A C 1
ATOM 1451 O O . PRO A 1 185 ? -23.856 9.373 12.614 1.00 95.12 185 PRO A O 1
ATOM 1454 N N . GLU A 1 186 ? -25.451 8.448 11.332 1.00 92.94 186 GLU A N 1
ATOM 1455 C CA . GLU A 1 186 ? -26.038 7.634 12.411 1.00 92.94 186 GLU A CA 1
ATOM 1456 C C . GLU A 1 186 ? -25.098 6.505 12.870 1.00 92.94 186 GLU A C 1
ATOM 1458 O O . GLU A 1 186 ? -25.193 6.009 13.995 1.00 92.94 186 GLU A O 1
ATOM 1463 N N . THR A 1 187 ? -24.142 6.124 12.018 1.00 95.12 187 THR A N 1
ATOM 1464 C CA . THR A 1 187 ? -23.130 5.103 12.314 1.00 95.12 187 THR A CA 1
ATOM 1465 C C . THR A 1 187 ? -21.804 5.678 12.804 1.00 95.12 187 THR A C 1
ATOM 1467 O O . THR A 1 187 ? -20.914 4.912 13.173 1.00 95.12 187 THR A O 1
ATOM 1470 N N . PHE A 1 188 ? -21.643 7.005 12.853 1.00 97.44 188 PHE A N 1
ATOM 1471 C CA . PHE A 1 188 ? -20.401 7.605 13.337 1.00 97.44 188 PHE A CA 1
ATOM 1472 C C . PHE A 1 188 ? -20.162 7.282 14.822 1.00 97.44 188 PHE A C 1
ATOM 1474 O O . PHE A 1 188 ? -21.090 7.348 15.635 1.00 97.44 188 PHE A O 1
ATOM 1481 N N . PRO A 1 189 ? -18.923 6.915 15.202 1.00 98.00 189 PRO A N 1
ATOM 1482 C CA . PRO A 1 189 ? -18.645 6.412 16.538 1.00 98.00 189 PRO A CA 1
ATOM 1483 C C . PRO A 1 189 ? -18.692 7.519 17.590 1.00 98.00 189 PRO A C 1
ATOM 1485 O O . PRO A 1 189 ? -18.313 8.652 17.320 1.00 98.00 189 PRO A O 1
ATOM 1488 N N . LYS A 1 190 ? -19.056 7.195 18.838 1.00 97.62 190 LYS A N 1
ATOM 1489 C CA . LYS A 1 190 ? -18.927 8.150 19.960 1.00 97.62 190 LYS A CA 1
ATOM 1490 C C . LYS A 1 190 ? -17.485 8.288 20.445 1.00 97.62 190 LYS A C 1
ATOM 1492 O O . LYS A 1 190 ? -17.108 9.369 20.906 1.00 97.62 190 LYS A O 1
ATOM 1497 N N . LEU A 1 191 ? -16.725 7.193 20.386 1.00 98.19 191 LEU A N 1
ATOM 1498 C CA . LEU A 1 191 ? -15.294 7.100 20.668 1.00 98.19 191 LEU A CA 1
ATOM 1499 C C . LEU A 1 191 ? -14.600 6.389 19.499 1.00 98.19 191 LEU A C 1
ATOM 1501 O O . LEU A 1 191 ? -14.997 5.286 19.143 1.00 98.19 191 LEU A O 1
ATOM 1505 N N . ALA A 1 192 ? -13.537 6.964 18.945 1.00 98.44 192 ALA A N 1
ATOM 1506 C CA . ALA A 1 192 ? -12.646 6.259 18.029 1.00 98.44 192 ALA A CA 1
ATOM 1507 C C . ALA A 1 192 ? -11.220 6.184 18.590 1.00 98.44 192 ALA A C 1
ATOM 1509 O O . ALA A 1 192 ? -10.725 7.147 19.180 1.00 98.44 192 ALA A O 1
ATOM 1510 N N . ILE A 1 193 ? -10.571 5.036 18.410 1.00 98.00 193 ILE A N 1
ATOM 1511 C CA . ILE A 1 193 ? -9.153 4.811 18.700 1.00 98.00 193 ILE A CA 1
ATOM 1512 C C . ILE A 1 193 ? -8.503 4.423 17.379 1.00 98.00 193 ILE A C 1
ATOM 1514 O O . ILE A 1 193 ? -8.860 3.402 16.799 1.00 98.00 193 ILE A O 1
ATOM 1518 N N . ILE A 1 194 ? -7.593 5.256 16.889 1.00 96.69 194 ILE A N 1
ATOM 1519 C CA . ILE A 1 194 ? -7.015 5.112 15.553 1.00 96.69 194 ILE A CA 1
ATOM 1520 C C . ILE A 1 194 ? -5.502 5.051 15.703 1.00 96.69 194 ILE A C 1
ATOM 1522 O O . ILE A 1 194 ? -4.900 5.985 16.250 1.00 96.69 194 ILE A O 1
ATOM 1526 N N . GLU A 1 195 ? -4.886 3.969 15.236 1.00 91.88 195 GLU A N 1
ATOM 1527 C CA . GLU A 1 195 ? -3.433 3.894 15.156 1.00 91.88 195 GLU A CA 1
ATOM 1528 C C . GLU A 1 195 ? -2.914 4.988 14.204 1.00 91.88 195 GLU A C 1
ATOM 1530 O O . GLU A 1 195 ? -3.462 5.228 13.132 1.00 91.88 195 GLU A O 1
ATOM 1535 N N . CYS A 1 196 ? -1.903 5.750 14.620 1.00 86.56 196 CYS A N 1
ATOM 1536 C CA . CYS A 1 196 ? -1.383 6.864 13.824 1.00 86.56 196 CYS A CA 1
ATOM 1537 C C . CYS A 1 196 ? 0.122 7.020 14.060 1.00 86.56 196 CYS A C 1
ATOM 1539 O O . CYS A 1 196 ? 0.596 7.999 14.657 1.00 86.56 196 CYS A O 1
ATOM 1541 N N . ASN A 1 197 ? 0.869 6.008 13.617 1.00 79.75 197 ASN A N 1
ATOM 1542 C CA . ASN A 1 197 ? 2.303 5.878 13.840 1.00 79.75 197 ASN A CA 1
ATOM 1543 C C . ASN A 1 197 ? 3.142 6.549 12.726 1.00 79.75 197 ASN A C 1
ATOM 1545 O O . ASN A 1 197 ? 2.634 6.987 11.699 1.00 79.75 197 ASN A O 1
ATOM 1549 N N . GLY A 1 198 ? 4.459 6.668 12.943 1.00 74.25 198 GLY A N 1
ATOM 1550 C CA . GLY A 1 198 ? 5.471 6.939 11.907 1.00 74.25 198 GLY A CA 1
ATOM 1551 C C . GLY A 1 198 ? 5.054 7.842 10.731 1.00 74.25 198 GLY A C 1
ATOM 1552 O O . GLY A 1 198 ? 5.052 9.070 10.851 1.00 74.25 198 GLY A O 1
ATOM 1553 N N . ARG A 1 199 ? 4.769 7.220 9.574 1.00 71.50 199 ARG A N 1
ATOM 1554 C CA . ARG A 1 199 ? 4.446 7.900 8.303 1.00 71.50 199 ARG A CA 1
ATOM 1555 C C . ARG A 1 199 ? 3.089 8.621 8.333 1.00 71.50 199 ARG A C 1
ATOM 1557 O O . ARG A 1 199 ? 2.930 9.604 7.611 1.00 71.50 199 ARG A O 1
ATOM 1564 N N . ASP A 1 200 ? 2.150 8.212 9.185 1.00 77.06 200 ASP A N 1
ATOM 1565 C CA . ASP A 1 200 ? 0.824 8.841 9.305 1.00 77.06 200 ASP A CA 1
ATOM 1566 C C . ASP A 1 200 ? 0.892 10.254 9.867 1.00 77.06 200 ASP A C 1
ATOM 1568 O O . ASP A 1 200 ? 0.057 11.096 9.541 1.00 77.06 200 ASP A O 1
ATOM 1572 N N . LEU A 1 201 ? 1.936 10.567 10.639 1.00 77.44 201 LEU A N 1
ATOM 1573 C CA . LEU A 1 201 ? 2.155 11.915 11.163 1.00 77.44 201 LEU A CA 1
ATOM 1574 C C . LEU A 1 201 ? 2.274 12.962 10.049 1.00 77.44 201 LEU A C 1
ATOM 1576 O O . LEU A 1 201 ? 1.831 14.095 10.232 1.00 77.44 201 LEU A O 1
ATOM 1580 N N . ALA A 1 202 ? 2.821 12.591 8.887 1.00 80.25 202 ALA A N 1
ATOM 1581 C CA . ALA A 1 202 ? 2.892 13.483 7.730 1.00 80.25 202 ALA A CA 1
ATOM 1582 C C . ALA A 1 202 ? 1.504 13.786 7.137 1.00 80.25 202 ALA A C 1
ATOM 1584 O O . ALA A 1 202 ? 1.317 14.833 6.521 1.00 80.25 202 ALA A O 1
ATOM 1585 N N . ARG A 1 203 ? 0.535 12.893 7.363 1.00 84.06 203 ARG A N 1
ATOM 1586 C CA . ARG A 1 203 ? -0.857 12.992 6.912 1.00 84.06 203 ARG A CA 1
ATOM 1587 C C . ARG A 1 203 ? -1.810 13.401 8.034 1.00 84.06 203 ARG A C 1
ATOM 1589 O O . ARG A 1 203 ? -3.018 13.364 7.841 1.00 84.06 203 ARG A O 1
ATOM 1596 N N . GLN A 1 204 ? -1.302 13.824 9.197 1.00 85.50 204 GLN A N 1
ATOM 1597 C CA . GLN A 1 204 ? -2.134 14.116 10.371 1.00 85.50 204 GLN A CA 1
ATOM 1598 C C . GLN A 1 204 ? -3.281 15.092 10.062 1.00 85.50 204 GLN A C 1
ATOM 1600 O O . GLN A 1 204 ? -4.361 14.938 10.621 1.00 85.50 204 GLN A O 1
ATOM 1605 N N . ALA A 1 205 ? -3.076 16.069 9.174 1.00 87.75 205 ALA A N 1
ATOM 1606 C CA . ALA A 1 205 ? -4.135 16.990 8.759 1.00 87.75 205 ALA A CA 1
ATOM 1607 C C . ALA A 1 205 ? -5.333 16.264 8.116 1.00 87.75 205 ALA A C 1
ATOM 1609 O O . ALA A 1 205 ? -6.470 16.567 8.455 1.00 87.75 205 ALA A O 1
ATOM 1610 N N . GLU A 1 206 ? -5.090 15.258 7.271 1.00 91.06 206 GLU A N 1
ATOM 1611 C CA . GLU A 1 206 ? -6.147 14.455 6.639 1.00 91.06 206 GLU A CA 1
ATOM 1612 C C . GLU A 1 206 ? -6.926 13.635 7.677 1.00 91.06 206 GLU A C 1
ATOM 1614 O O . GLU A 1 206 ? -8.152 13.577 7.623 1.00 91.06 206 GLU A O 1
ATOM 1619 N N . TYR A 1 207 ? -6.230 13.052 8.664 1.00 91.81 207 TYR A N 1
ATOM 1620 C CA . TYR A 1 207 ? -6.872 12.347 9.783 1.00 91.81 207 TYR A CA 1
ATOM 1621 C C . TYR A 1 207 ? -7.750 13.290 10.599 1.00 91.81 207 TYR A C 1
ATOM 1623 O O . TYR A 1 207 ? -8.882 12.954 10.942 1.00 91.81 207 TYR A O 1
ATOM 1631 N N . VAL A 1 208 ? -7.228 14.480 10.904 1.00 90.75 208 VAL A N 1
ATOM 1632 C CA . VAL A 1 208 ? -7.948 15.492 11.675 1.00 90.75 208 VAL A CA 1
ATOM 1633 C C . VAL A 1 208 ? -9.191 15.956 10.931 1.00 90.75 208 VAL A C 1
ATOM 1635 O O . VAL A 1 208 ? -10.251 16.034 11.547 1.00 90.75 208 VAL A O 1
ATOM 1638 N N . ASP A 1 209 ? -9.093 16.203 9.628 1.00 91.81 209 ASP A N 1
ATOM 1639 C CA . ASP A 1 209 ? -10.232 16.603 8.804 1.00 91.81 209 ASP A CA 1
ATOM 1640 C C . ASP A 1 209 ? -11.296 15.499 8.721 1.00 91.81 209 ASP A C 1
ATOM 1642 O O . ASP A 1 209 ? -12.475 15.776 8.955 1.00 91.81 209 ASP A O 1
ATOM 1646 N N . ALA A 1 210 ? -10.894 14.250 8.452 1.00 93.38 210 ALA A N 1
ATOM 1647 C CA . ALA A 1 210 ? -11.809 13.111 8.367 1.00 93.38 210 ALA A CA 1
ATOM 1648 C C . ALA A 1 210 ? -12.568 12.902 9.687 1.00 93.38 210 ALA A C 1
ATOM 1650 O O . ALA A 1 210 ? -13.797 12.864 9.707 1.00 93.38 210 ALA A O 1
ATOM 1651 N N . VAL A 1 211 ? -11.850 12.866 10.8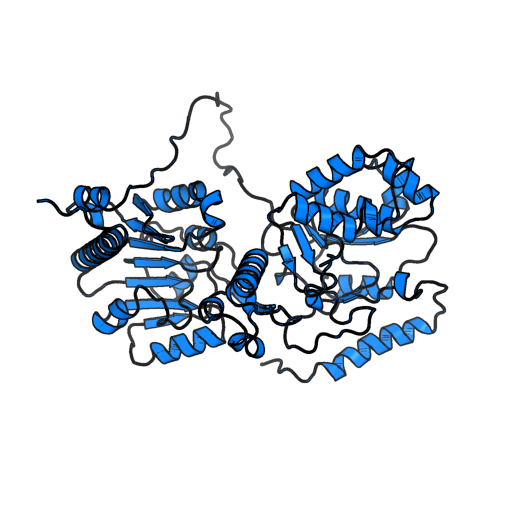09 1.00 95.00 211 VAL A N 1
ATOM 1652 C CA . VAL A 1 211 ? -12.442 12.649 12.135 1.00 95.00 211 VAL A CA 1
ATOM 1653 C C . VAL A 1 211 ? -13.287 13.844 12.593 1.00 95.00 211 VAL A C 1
ATOM 1655 O O . VAL A 1 211 ? -14.381 13.657 13.127 1.00 95.00 211 VAL A O 1
ATOM 1658 N N . SER A 1 212 ? -12.836 15.078 12.345 1.00 94.44 212 SER A N 1
ATOM 1659 C CA . SER A 1 212 ? -13.617 16.278 12.686 1.00 94.44 212 SER A CA 1
ATOM 1660 C C . SER A 1 212 ? -14.923 16.341 11.890 1.00 94.44 212 SER A C 1
ATOM 1662 O O . SER A 1 212 ? -15.936 16.801 12.412 1.00 94.44 212 SER A O 1
ATOM 1664 N N . SER A 1 213 ? -14.932 15.847 10.644 1.00 93.88 213 SER A N 1
ATOM 1665 C CA . SER A 1 213 ? -16.152 15.768 9.826 1.00 93.88 213 SER A CA 1
ATOM 1666 C C . SER A 1 213 ? -17.208 14.812 10.395 1.00 93.88 213 SER A C 1
ATOM 1668 O O . SER A 1 213 ? -18.395 14.999 10.136 1.00 93.88 213 SER A O 1
ATOM 1670 N N . MET A 1 214 ? -16.792 13.858 11.236 1.00 95.38 214 MET A N 1
ATOM 1671 C CA . MET A 1 214 ? -17.676 12.962 11.990 1.00 95.38 214 MET A CA 1
ATOM 1672 C C . MET A 1 214 ? -18.167 13.574 13.315 1.00 95.38 214 MET A C 1
ATOM 1674 O O . MET A 1 214 ? -18.873 12.916 14.074 1.00 95.38 214 MET A O 1
ATOM 1678 N N . GLY A 1 215 ? -17.802 14.827 13.621 1.00 95.19 215 GLY A N 1
ATOM 1679 C CA . GLY A 1 215 ? -18.194 15.510 14.859 1.00 95.19 215 GLY A CA 1
ATOM 1680 C C . GLY A 1 215 ? -17.379 15.103 16.091 1.00 95.19 215 GLY A C 1
ATOM 1681 O O . GLY A 1 215 ? -17.851 15.255 17.218 1.00 95.19 215 GLY A O 1
ATOM 1682 N N . LEU A 1 216 ? -16.166 14.576 15.895 1.00 96.31 216 LEU A N 1
ATOM 1683 C CA . LEU A 1 216 ? -15.289 14.130 16.978 1.00 96.31 216 LEU A CA 1
ATOM 1684 C C . LEU A 1 216 ? -14.143 15.112 17.225 1.00 96.31 216 LEU A C 1
ATOM 1686 O O . LEU A 1 216 ? -13.518 15.622 16.297 1.00 96.31 216 LEU A O 1
ATOM 1690 N N . ARG A 1 217 ? -13.830 15.321 18.504 1.00 95.12 217 ARG A N 1
ATOM 1691 C CA . ARG A 1 217 ? -12.650 16.054 18.985 1.00 95.12 217 ARG A CA 1
ATOM 1692 C C . ARG A 1 217 ? -11.493 15.087 19.208 1.00 95.12 217 ARG A C 1
ATOM 1694 O O . ARG A 1 217 ? -11.730 13.919 19.502 1.00 95.12 217 ARG A O 1
ATOM 1701 N N . ILE A 1 218 ? -10.248 15.534 19.046 1.00 95.25 218 ILE A N 1
ATOM 1702 C CA . ILE A 1 218 ? -9.101 14.634 18.825 1.00 95.25 218 ILE A CA 1
ATOM 1703 C C . ILE A 1 218 ? -7.978 14.904 19.823 1.00 95.25 218 ILE A C 1
ATOM 1705 O O . ILE A 1 218 ? -7.512 16.030 19.962 1.00 95.25 218 ILE A O 1
ATOM 1709 N N . TRP A 1 219 ? -7.451 13.853 20.447 1.00 94.00 219 TRP A N 1
ATOM 1710 C CA . TRP A 1 219 ? -6.283 13.901 21.327 1.00 94.00 219 TRP A CA 1
ATOM 1711 C C . TRP A 1 219 ? -5.235 12.881 20.889 1.00 94.00 219 TRP A C 1
ATOM 1713 O O . TRP A 1 219 ? -5.563 11.743 20.563 1.00 94.00 219 TRP A O 1
ATOM 1723 N N . ARG A 1 220 ? -3.949 13.248 20.939 1.00 91.44 220 ARG A N 1
ATOM 1724 C CA . ARG A 1 220 ? -2.850 12.308 20.660 1.00 91.44 220 ARG A CA 1
ATOM 1725 C C . ARG A 1 220 ? -2.326 11.670 21.938 1.00 91.44 220 ARG A C 1
ATOM 1727 O O . ARG A 1 220 ? -1.638 12.317 22.730 1.00 91.44 220 ARG A O 1
ATOM 1734 N N . VAL A 1 221 ? -2.601 10.382 22.124 1.00 92.06 221 VAL A N 1
ATOM 1735 C CA . VAL A 1 221 ? -2.316 9.649 23.366 1.00 92.06 221 VAL A CA 1
ATOM 1736 C C . VAL A 1 221 ? -1.217 8.618 23.127 1.00 92.06 221 VAL A C 1
ATOM 1738 O O . VAL A 1 221 ? -1.425 7.410 23.146 1.00 92.06 221 VAL A O 1
ATOM 1741 N N . GLY A 1 222 ? 0.013 9.108 22.978 1.00 88.44 222 GLY A N 1
ATOM 1742 C CA . GLY A 1 222 ? 1.110 8.282 22.478 1.00 88.44 222 GLY A CA 1
ATOM 1743 C C . GLY A 1 222 ? 1.137 8.318 20.964 1.00 88.44 222 GLY A C 1
ATOM 1744 O O . GLY A 1 222 ? 1.178 9.419 20.418 1.00 88.44 222 GLY A O 1
ATOM 1745 N N . ASP A 1 223 ? 1.146 7.147 20.342 1.00 87.19 223 ASP A N 1
ATOM 1746 C CA . ASP A 1 223 ? 1.141 7.031 18.885 1.00 87.19 223 ASP A CA 1
ATOM 1747 C C . ASP A 1 223 ? -0.305 7.016 18.347 1.00 87.19 223 ASP A C 1
ATOM 1749 O O . ASP A 1 223 ? -0.560 7.535 17.267 1.00 87.19 223 ASP A O 1
ATOM 1753 N N . ASP A 1 224 ? -1.273 6.596 19.164 1.00 92.56 224 ASP A N 1
ATOM 1754 C CA . ASP A 1 224 ? -2.698 6.567 18.817 1.00 92.56 224 ASP A CA 1
ATOM 1755 C C . ASP A 1 224 ? -3.363 7.957 18.866 1.00 92.56 224 ASP A C 1
ATOM 1757 O O . ASP A 1 224 ? -3.070 8.805 19.728 1.00 92.56 224 ASP A O 1
ATOM 1761 N N . LEU A 1 225 ? -4.359 8.142 18.001 1.00 94.75 225 LEU A N 1
ATOM 1762 C CA . LEU A 1 225 ? -5.370 9.187 18.111 1.00 94.75 225 LEU A CA 1
ATOM 1763 C C . LEU A 1 225 ? -6.582 8.654 18.878 1.00 94.75 225 LEU A C 1
ATOM 1765 O O . LEU A 1 225 ? -7.105 7.584 18.582 1.00 94.75 225 LEU A O 1
ATOM 1769 N N . TRP A 1 226 ? -7.019 9.420 19.871 1.00 96.94 226 TRP A N 1
ATOM 1770 C CA . TRP A 1 226 ? -8.233 9.171 20.638 1.00 96.94 226 TRP A CA 1
ATOM 1771 C C . TRP A 1 226 ? -9.228 10.272 20.322 1.00 96.94 226 TRP A C 1
ATOM 1773 O O . TRP A 1 226 ? -8.948 11.450 20.555 1.00 96.94 226 TRP A O 1
ATOM 1783 N N . CYS A 1 227 ? -10.377 9.888 19.785 1.00 97.38 227 CYS A N 1
ATOM 1784 C CA . CYS A 1 227 ? -11.338 10.809 19.205 1.00 97.38 227 CYS A CA 1
ATOM 1785 C C . CYS A 1 227 ? -12.676 10.660 19.922 1.00 97.38 227 CYS A C 1
ATOM 1787 O O . CYS A 1 227 ? -13.227 9.566 19.952 1.00 97.38 227 CYS A O 1
ATOM 1789 N N . LEU A 1 228 ? -13.187 11.724 20.533 1.00 97.50 228 LEU A N 1
ATOM 1790 C CA . LEU A 1 228 ? -14.379 11.670 21.377 1.00 97.50 228 LEU A CA 1
ATOM 1791 C C . LEU A 1 228 ? -15.433 12.657 20.885 1.00 97.50 228 LEU A C 1
ATOM 1793 O O . LEU A 1 228 ? -15.120 13.800 20.557 1.00 97.50 228 LEU A O 1
ATOM 1797 N N . SER A 1 229 ? -16.688 12.221 20.887 1.00 96.50 229 SER A N 1
ATOM 1798 C CA . SER A 1 229 ? -17.842 13.090 20.653 1.00 96.50 229 SER A CA 1
ATOM 1799 C C . SER A 1 229 ? -18.067 14.049 21.822 1.00 96.50 229 SER A C 1
ATOM 1801 O O . SER A 1 229 ? -17.744 13.737 22.975 1.00 96.50 229 SER A O 1
ATOM 1803 N N . ASP A 1 230 ? -18.718 15.182 21.546 1.00 93.94 230 ASP A N 1
ATOM 1804 C CA . ASP A 1 230 ? -19.102 16.168 22.568 1.00 93.94 230 ASP A CA 1
ATOM 1805 C C . ASP A 1 230 ? -19.919 15.546 23.716 1.00 93.94 230 ASP A C 1
ATOM 1807 O O . ASP A 1 230 ? -19.792 15.936 24.882 1.00 93.94 230 ASP A O 1
ATOM 1811 N N . ALA A 1 231 ? -20.714 14.516 23.408 1.00 91.88 231 ALA A N 1
ATOM 1812 C CA . ALA A 1 231 ? -21.501 13.778 24.388 1.00 91.88 231 ALA A CA 1
ATOM 1813 C C . ALA A 1 231 ? -20.638 13.067 25.450 1.00 91.88 231 ALA A C 1
ATOM 1815 O O . ALA A 1 231 ? -21.036 13.020 26.614 1.00 91.88 231 ALA A O 1
ATOM 1816 N N . LEU A 1 232 ? -19.460 12.543 25.085 1.00 93.81 232 LEU A N 1
ATOM 1817 C CA . LEU A 1 232 ? -18.573 11.828 26.016 1.00 93.81 232 LEU A CA 1
ATOM 1818 C C . LEU A 1 232 ? -17.689 12.757 26.855 1.00 93.81 232 LEU A C 1
ATOM 1820 O O . LEU A 1 232 ? -17.175 12.350 27.900 1.00 93.81 232 LEU A O 1
ATOM 1824 N N . ILE A 1 233 ? -17.482 13.995 26.413 1.00 91.19 233 ILE A N 1
ATOM 1825 C CA . ILE A 1 233 ? -16.542 14.920 27.060 1.00 91.19 233 ILE A CA 1
ATOM 1826 C C . ILE A 1 233 ? -17.218 15.968 27.940 1.00 91.19 233 ILE A C 1
ATOM 1828 O O . ILE A 1 233 ? -16.540 16.554 28.776 1.00 91.19 233 ILE A O 1
ATOM 1832 N N . LYS A 1 234 ? -18.533 16.186 27.816 1.00 84.56 234 LYS A N 1
ATOM 1833 C CA . LYS A 1 234 ? -19.268 17.265 28.504 1.00 84.56 234 LYS A CA 1
ATOM 1834 C C . LYS A 1 234 ? -18.944 17.422 30.000 1.00 84.56 234 LYS A C 1
ATOM 1836 O O . LYS A 1 234 ? -18.829 18.545 30.479 1.00 84.56 234 LYS A O 1
ATOM 1841 N N . ASP A 1 235 ? -18.765 16.314 30.723 1.00 82.31 235 ASP A N 1
ATOM 1842 C CA . ASP A 1 235 ? -18.501 16.313 32.172 1.00 82.31 235 ASP A CA 1
ATOM 1843 C C . ASP A 1 235 ? -16.999 16.303 32.538 1.00 82.31 235 ASP A C 1
ATOM 1845 O O . ASP A 1 235 ? -16.647 16.401 33.713 1.00 82.31 235 ASP A O 1
ATOM 1849 N N . GLN A 1 236 ? -16.103 16.142 31.558 1.00 84.44 236 GLN A N 1
ATOM 1850 C CA . GLN A 1 236 ? -14.679 15.846 31.776 1.00 84.44 236 GLN A CA 1
ATOM 1851 C C . GLN A 1 236 ? -13.715 16.541 30.794 1.00 84.44 236 GLN A C 1
ATOM 1853 O O . GLN A 1 236 ? -12.521 16.248 30.807 1.00 84.44 236 GLN A O 1
ATOM 1858 N N . ASP A 1 237 ? -14.194 17.483 29.980 1.00 83.31 237 ASP A N 1
ATOM 1859 C CA . ASP A 1 237 ? -13.422 18.164 28.928 1.00 83.31 237 ASP A CA 1
ATOM 1860 C C . ASP A 1 237 ? -12.132 18.806 29.467 1.00 83.31 237 ASP A C 1
ATOM 1862 O O . ASP A 1 237 ? -11.024 18.499 29.015 1.00 83.31 237 ASP A O 1
ATOM 1866 N N . GLN A 1 238 ? -12.251 19.606 30.534 1.00 82.69 238 GLN A N 1
ATOM 1867 C CA . GLN A 1 238 ? -11.090 20.230 31.173 1.00 82.69 238 GLN A CA 1
ATOM 1868 C C . GLN A 1 238 ? -10.114 19.179 31.718 1.00 82.69 238 GLN A C 1
ATOM 1870 O O . GLN A 1 238 ? -8.901 19.318 31.581 1.00 82.69 238 GLN A O 1
ATOM 1875 N N . GLN A 1 239 ? -10.635 18.091 32.292 1.00 87.31 239 GLN A N 1
ATOM 1876 C CA . GLN A 1 239 ? -9.808 17.030 32.855 1.00 87.31 239 GLN A CA 1
ATOM 1877 C C . GLN A 1 239 ? -9.019 16.284 31.770 1.00 87.31 239 GLN A C 1
ATOM 1879 O O . GLN A 1 239 ? -7.855 15.954 31.992 1.00 87.31 239 GLN A O 1
ATOM 1884 N N . LEU A 1 240 ? -9.626 16.020 30.611 1.00 87.31 240 LEU A N 1
ATOM 1885 C CA . LEU A 1 240 ? -8.961 15.388 29.469 1.00 87.31 240 LEU A CA 1
ATOM 1886 C C . LEU A 1 240 ? -7.888 16.311 28.875 1.00 87.31 240 LEU A C 1
ATOM 1888 O O . LEU A 1 240 ? -6.746 15.883 28.687 1.00 87.31 240 LEU A O 1
ATOM 1892 N N . SER A 1 241 ? -8.225 17.587 28.677 1.00 83.50 241 SER A N 1
ATOM 1893 C CA . SER A 1 241 ? -7.320 18.609 28.136 1.00 83.50 241 SER A CA 1
ATOM 1894 C C . SER A 1 241 ? -6.104 18.880 29.037 1.00 83.50 241 SER A C 1
ATOM 1896 O O . SER A 1 241 ? -4.998 19.111 28.544 1.00 83.50 241 SER A O 1
ATOM 1898 N N . ASP A 1 242 ? -6.259 18.764 30.359 1.00 85.75 242 ASP A N 1
ATOM 1899 C CA . ASP A 1 242 ? -5.150 18.870 31.317 1.00 85.75 242 ASP A CA 1
ATOM 1900 C C . ASP A 1 242 ? -4.179 17.671 31.242 1.00 85.75 242 ASP A C 1
ATOM 1902 O O . ASP A 1 242 ? -2.999 17.772 31.612 1.00 85.75 242 ASP A O 1
ATOM 1906 N N . LEU A 1 243 ? -4.656 16.505 30.785 1.00 87.31 243 LEU A N 1
ATOM 1907 C CA . LEU A 1 243 ? -3.848 15.288 30.658 1.00 87.31 243 LEU A CA 1
ATOM 1908 C C . LEU A 1 243 ? -3.061 15.258 29.353 1.00 87.31 243 LEU A C 1
ATOM 1910 O O . LEU A 1 243 ? -1.910 14.807 29.353 1.00 87.31 243 LEU A O 1
ATOM 1914 N N . THR A 1 244 ? -3.664 15.695 28.252 1.00 86.19 244 THR A N 1
ATOM 1915 C CA . THR A 1 244 ? -3.082 15.666 26.907 1.00 86.19 244 THR A CA 1
ATOM 1916 C C . THR A 1 244 ? -3.690 16.776 26.060 1.00 86.19 244 THR A C 1
ATOM 1918 O O . THR A 1 244 ? -4.875 17.063 26.165 1.00 86.19 244 THR A O 1
ATOM 1921 N N . LYS A 1 245 ? -2.867 17.402 25.212 1.00 84.19 245 LYS A N 1
ATOM 1922 C CA . LYS A 1 245 ? -3.303 18.506 24.355 1.00 84.19 245 LYS A CA 1
ATOM 1923 C C . LYS A 1 245 ? -4.217 17.991 23.238 1.00 84.19 245 LYS A C 1
ATOM 1925 O O . LYS A 1 245 ? -3.859 17.035 22.548 1.00 84.19 245 LYS A O 1
ATOM 1930 N N . GLU A 1 246 ? -5.345 18.662 23.057 1.00 86.56 246 GLU A N 1
ATOM 1931 C CA . GLU A 1 246 ? -6.236 18.467 21.915 1.00 86.56 246 GLU A CA 1
ATOM 1932 C C . GLU A 1 246 ? -5.584 18.948 20.606 1.00 86.56 246 GLU A C 1
ATOM 1934 O O . GLU A 1 246 ? -4.767 19.878 20.586 1.00 86.56 246 GLU A O 1
ATOM 1939 N N . ILE A 1 247 ? -5.938 18.290 19.507 1.00 88.06 247 ILE A N 1
ATOM 1940 C CA . ILE A 1 247 ? -5.560 18.644 18.144 1.00 88.06 247 ILE A CA 1
ATOM 1941 C C . ILE A 1 247 ? -6.788 19.244 17.461 1.00 88.06 247 ILE A C 1
ATOM 1943 O O . ILE A 1 247 ? -7.854 18.636 17.451 1.00 88.06 247 ILE A O 1
ATOM 1947 N N . HIS A 1 248 ? -6.615 20.420 16.865 1.00 83.81 248 HIS A N 1
ATOM 1948 C CA . HIS A 1 248 ? -7.666 21.112 16.125 1.00 83.81 248 HIS A CA 1
ATOM 1949 C C . HIS A 1 248 ? -7.367 21.086 14.621 1.00 83.81 248 HIS A C 1
ATOM 1951 O O . HIS A 1 248 ? -6.188 21.084 14.250 1.00 83.81 248 HIS A O 1
ATOM 1957 N N . PRO A 1 249 ? -8.401 21.096 13.759 1.00 80.94 249 PRO A N 1
ATOM 1958 C CA . PRO A 1 249 ? -8.217 21.307 12.328 1.00 80.94 249 PRO A CA 1
ATOM 1959 C C . PRO A 1 249 ? -7.594 22.680 12.061 1.00 80.94 249 PRO A C 1
ATOM 1961 O O . PRO A 1 249 ? -7.854 23.649 12.782 1.00 80.94 249 PRO A O 1
ATOM 1964 N N . GLU A 1 250 ? -6.775 22.770 11.014 1.00 75.94 250 GLU A N 1
ATOM 1965 C CA . GLU A 1 250 ? -6.216 24.049 10.575 1.00 75.94 250 GLU A CA 1
ATOM 1966 C C . GLU A 1 250 ? -7.356 24.998 10.153 1.00 75.94 250 GLU A C 1
ATOM 1968 O O . GLU A 1 250 ? -8.296 24.578 9.465 1.00 75.94 250 GLU A O 1
ATOM 1973 N N . PRO A 1 251 ? -7.318 26.286 10.544 1.00 67.94 251 PRO A N 1
ATOM 1974 C CA . PRO A 1 251 ? -8.351 27.235 10.161 1.00 67.94 251 PRO A CA 1
ATOM 1975 C C . PRO A 1 251 ? -8.390 27.369 8.636 1.00 67.94 251 PRO A C 1
ATOM 1977 O O . PRO A 1 251 ? -7.412 27.755 7.994 1.00 67.94 251 PRO A O 1
ATOM 1980 N N . ARG A 1 252 ? -9.548 27.073 8.035 1.00 53.59 252 ARG A N 1
ATOM 1981 C CA . ARG A 1 252 ? -9.763 27.279 6.599 1.00 53.59 252 ARG A CA 1
ATOM 1982 C C . ARG A 1 252 ? -9.687 28.779 6.302 1.00 53.59 252 ARG A C 1
ATOM 1984 O O . ARG A 1 252 ? -10.633 29.514 6.579 1.00 53.59 252 ARG A O 1
ATOM 1991 N N . ASN A 1 253 ? -8.581 29.243 5.721 1.00 40.59 253 ASN A N 1
ATOM 1992 C CA . ASN A 1 253 ? -8.467 30.603 5.192 1.00 40.59 253 ASN A CA 1
ATOM 1993 C C . ASN A 1 253 ? -9.374 30.755 3.960 1.00 40.59 253 ASN A C 1
ATOM 1995 O O . ASN A 1 253 ? -8.941 30.599 2.820 1.00 40.59 253 ASN A O 1
ATOM 1999 N N . ILE A 1 254 ? -10.648 31.083 4.180 1.00 40.75 254 ILE A N 1
ATOM 2000 C CA . ILE A 1 254 ? -11.586 31.485 3.123 1.00 40.75 254 ILE A CA 1
ATOM 2001 C C . ILE A 1 254 ? -11.317 32.960 2.777 1.00 40.75 254 ILE A C 1
ATOM 2003 O O . ILE A 1 254 ? -12.129 33.839 3.039 1.00 40.75 254 ILE A O 1
ATOM 2007 N N . GLN A 1 255 ? -10.142 33.261 2.228 1.00 34.25 255 GLN A N 1
ATOM 2008 C CA . GLN A 1 255 ? -9.849 34.553 1.597 1.00 34.25 255 GLN A CA 1
ATOM 2009 C C . GLN A 1 255 ? -8.943 34.332 0.383 1.00 34.25 255 GLN A C 1
ATOM 2011 O O . GLN A 1 255 ? -7.726 34.439 0.482 1.00 34.25 255 GLN A O 1
ATOM 2016 N N . SER A 1 256 ? -9.555 33.966 -0.750 1.00 35.69 256 SER A N 1
ATOM 2017 C CA . SER A 1 256 ? -9.158 34.312 -2.135 1.00 35.69 256 SER A CA 1
ATOM 2018 C C . SER A 1 256 ? -9.756 33.341 -3.163 1.00 35.69 256 SER A C 1
ATOM 2020 O O . SER A 1 256 ? -9.039 32.696 -3.914 1.00 35.69 256 SER A O 1
ATOM 2022 N N . GLN A 1 257 ? -11.085 33.259 -3.253 1.00 34.41 257 GLN A N 1
ATOM 2023 C CA . GLN A 1 257 ? -11.740 32.847 -4.500 1.00 34.41 257 GLN A CA 1
ATOM 2024 C C . GLN A 1 257 ? -12.961 33.736 -4.714 1.00 34.41 257 GLN A C 1
ATOM 2026 O O . GLN A 1 257 ? -14.037 33.515 -4.164 1.00 34.41 257 GLN A O 1
ATOM 2031 N N . THR A 1 258 ? -12.757 34.815 -5.465 1.00 30.30 258 THR A N 1
ATOM 2032 C CA . THR A 1 258 ? -13.849 35.565 -6.077 1.00 30.30 258 THR A CA 1
ATOM 2033 C C . THR A 1 258 ? -14.510 34.685 -7.128 1.00 30.30 258 THR A C 1
ATOM 2035 O O . THR A 1 258 ? -13.840 34.211 -8.039 1.00 30.30 258 THR A O 1
ATOM 2038 N N . ALA A 1 259 ? -15.809 34.486 -6.919 1.00 31.02 259 ALA A N 1
ATOM 2039 C CA . ALA A 1 259 ? -16.848 33.983 -7.805 1.00 31.02 259 ALA A CA 1
ATOM 2040 C C . ALA A 1 259 ? -16.440 33.634 -9.248 1.00 31.02 259 ALA A C 1
ATOM 2042 O O . ALA A 1 259 ? -16.260 34.522 -10.075 1.00 31.02 259 ALA A O 1
ATOM 2043 N N . ASP A 1 260 ? -16.484 32.336 -9.549 1.00 26.97 260 ASP A N 1
ATOM 2044 C CA . ASP A 1 260 ? -17.167 31.863 -10.751 1.00 26.97 260 ASP A CA 1
ATOM 2045 C C . ASP A 1 260 ? -18.311 30.957 -10.290 1.00 26.97 260 ASP A C 1
ATOM 2047 O O . ASP A 1 260 ? -18.125 29.890 -9.696 1.00 26.97 260 ASP A O 1
ATOM 2051 N N . SER A 1 261 ? -19.527 31.462 -10.452 1.00 30.28 261 SER A N 1
ATOM 2052 C CA . SER A 1 261 ? -20.759 30.802 -10.052 1.00 30.28 261 SER A CA 1
ATOM 2053 C C . SER A 1 261 ? -21.169 29.794 -11.120 1.00 30.28 261 SER A C 1
ATOM 2055 O O . SER A 1 261 ? -22.037 30.117 -11.917 1.00 30.28 261 SER A O 1
ATOM 2057 N N . ASP A 1 262 ? -20.540 28.613 -11.153 1.00 30.95 262 ASP A N 1
ATOM 2058 C CA . ASP A 1 262 ? -21.135 27.420 -11.797 1.00 30.95 262 ASP A CA 1
ATOM 2059 C C . ASP A 1 262 ? -20.493 26.054 -11.454 1.00 30.95 262 ASP A C 1
ATOM 2061 O O . ASP A 1 262 ? -20.831 25.035 -12.049 1.00 30.95 262 ASP A O 1
ATOM 2065 N N . SER A 1 263 ? -19.629 25.952 -10.438 1.00 28.41 263 SER A N 1
ATOM 2066 C CA . SER A 1 263 ? -19.019 24.674 -10.023 1.00 28.41 263 SER A CA 1
ATOM 2067 C C . SER A 1 263 ? -19.520 24.181 -8.659 1.00 28.41 263 SER A C 1
ATOM 2069 O O . SER A 1 263 ? -18.761 23.972 -7.713 1.00 28.41 263 SER A O 1
ATOM 2071 N N . LYS A 1 264 ? -20.831 23.956 -8.521 1.00 30.73 264 LYS A N 1
ATOM 2072 C CA . LYS A 1 264 ? -21.342 23.203 -7.364 1.00 30.73 264 LYS A CA 1
ATOM 2073 C C . LYS A 1 264 ? -21.043 21.710 -7.563 1.00 30.73 264 LYS A C 1
ATOM 2075 O O . LYS A 1 264 ? -21.578 21.093 -8.475 1.00 30.73 264 LYS A O 1
ATOM 2080 N N . ASN A 1 265 ? -20.217 21.162 -6.667 1.00 30.98 265 ASN A N 1
ATOM 2081 C CA . ASN A 1 265 ? -19.807 19.754 -6.524 1.00 30.98 265 ASN A CA 1
ATOM 2082 C C . ASN A 1 265 ? -18.733 19.211 -7.481 1.00 30.98 265 ASN A C 1
ATOM 2084 O O . ASN A 1 265 ? -18.929 18.176 -8.116 1.00 30.98 265 ASN A O 1
ATOM 2088 N N . GLN A 1 266 ? -17.532 19.793 -7.467 1.00 22.92 266 GLN A N 1
ATOM 2089 C CA . GLN A 1 266 ? -16.339 18.959 -7.649 1.00 22.92 266 GLN A CA 1
ATOM 2090 C C . GLN A 1 266 ? -15.512 18.935 -6.361 1.00 22.92 266 GLN A C 1
ATOM 2092 O O . GLN A 1 266 ? -15.017 19.985 -5.946 1.00 22.92 266 GLN A O 1
ATOM 2097 N N . PRO A 1 267 ? -15.368 17.770 -5.698 1.00 25.86 267 PRO A N 1
ATOM 2098 C CA . PRO A 1 267 ? -14.428 17.645 -4.599 1.00 25.86 267 PRO A CA 1
ATOM 2099 C C . PRO A 1 267 ? -13.025 17.918 -5.143 1.00 25.86 267 PRO A C 1
ATOM 2101 O O . PRO A 1 267 ? -12.622 17.372 -6.172 1.00 25.86 267 PRO A O 1
ATOM 2104 N N . ILE A 1 268 ? -12.287 18.782 -4.452 1.00 25.20 268 ILE A N 1
ATOM 2105 C CA . ILE A 1 268 ? -10.862 18.995 -4.690 1.00 25.20 268 ILE A CA 1
ATOM 2106 C C . ILE A 1 268 ? -10.192 17.627 -4.503 1.00 25.20 268 ILE A C 1
ATOM 2108 O O . ILE A 1 268 ? -10.077 17.149 -3.377 1.00 25.20 268 ILE A O 1
ATOM 2112 N N . LYS A 1 269 ? -9.799 16.956 -5.594 1.00 29.50 269 LYS A N 1
ATOM 2113 C CA . LYS A 1 269 ? -9.055 15.691 -5.517 1.00 29.50 269 LYS A CA 1
ATOM 2114 C C . LYS A 1 269 ? -7.630 15.988 -5.057 1.00 29.50 269 LYS A C 1
ATOM 2116 O O . LYS A 1 269 ? -6.732 16.190 -5.869 1.00 29.50 269 LYS A O 1
ATOM 2121 N N . VAL A 1 270 ? -7.432 16.035 -3.744 1.00 34.78 270 VAL A N 1
ATOM 2122 C CA . VAL A 1 270 ? -6.108 15.912 -3.134 1.00 34.78 270 VAL A CA 1
ATOM 2123 C C . VAL A 1 270 ? -5.779 14.418 -3.122 1.00 34.78 270 VAL A C 1
ATOM 2125 O O . VAL A 1 270 ? -6.301 13.674 -2.305 1.00 34.78 270 VAL A O 1
ATOM 2128 N N . GLY A 1 271 ? -4.995 13.956 -4.098 1.00 53.66 271 GLY A N 1
ATOM 2129 C CA . GLY A 1 271 ? -4.574 12.556 -4.202 1.00 53.66 271 GLY A CA 1
ATOM 2130 C C . GLY A 1 271 ? -4.155 12.169 -5.620 1.00 53.66 271 GLY A C 1
ATOM 2131 O O . GLY A 1 271 ? -4.690 12.693 -6.599 1.00 53.66 271 GLY A O 1
ATOM 2132 N N . LEU A 1 272 ? -3.177 11.266 -5.743 1.00 59.62 272 LEU A N 1
ATOM 2133 C CA . LEU A 1 272 ? -2.813 10.665 -7.029 1.00 59.62 272 LEU A CA 1
ATOM 2134 C C . LEU A 1 272 ? -4.034 9.949 -7.630 1.00 59.62 272 LEU A C 1
ATOM 2136 O O . LEU A 1 272 ? -4.843 9.361 -6.913 1.00 59.62 272 LEU A O 1
ATOM 2140 N N . THR A 1 273 ? -4.174 9.991 -8.955 1.00 77.81 273 THR A N 1
ATOM 2141 C CA . THR A 1 273 ? -5.232 9.237 -9.642 1.00 77.81 273 THR A CA 1
ATOM 2142 C C . THR A 1 273 ? -4.949 7.730 -9.584 1.00 77.81 273 THR A C 1
ATOM 2144 O O . THR A 1 273 ? -3.779 7.343 -9.503 1.00 77.81 273 THR A O 1
ATOM 2147 N N . PRO A 1 274 ? -5.978 6.862 -9.631 1.00 85.62 274 PRO A N 1
ATOM 2148 C CA . PRO A 1 274 ? -5.772 5.421 -9.764 1.00 85.62 274 PRO A CA 1
ATOM 2149 C C . PRO A 1 274 ? -4.900 5.087 -10.976 1.00 85.62 274 PRO A C 1
ATOM 2151 O O . PRO A 1 274 ? -4.888 5.829 -11.964 1.00 85.62 274 PRO A O 1
ATOM 2154 N N . ILE A 1 275 ? -4.183 3.967 -10.916 1.00 92.31 275 ILE A N 1
ATOM 2155 C CA . ILE A 1 275 ? -3.383 3.506 -12.051 1.00 92.31 275 ILE A CA 1
ATOM 2156 C C . ILE A 1 275 ? -4.337 3.091 -13.180 1.00 92.31 275 ILE A C 1
ATOM 2158 O O . ILE A 1 275 ? -5.196 2.236 -12.966 1.00 92.31 275 ILE A O 1
ATOM 2162 N N . PRO A 1 276 ? -4.239 3.693 -14.380 1.00 94.81 276 PRO A N 1
ATOM 2163 C CA . PRO A 1 276 ? -5.112 3.322 -15.485 1.00 94.81 276 PRO A CA 1
ATOM 2164 C C . PRO A 1 276 ? -4.786 1.904 -15.971 1.00 94.81 276 PRO A C 1
ATOM 2166 O O . PRO A 1 276 ? -3.616 1.525 -16.020 1.00 94.81 276 PRO A O 1
ATOM 2169 N N . LYS A 1 277 ? -5.807 1.149 -16.402 1.00 95.81 277 LYS A N 1
ATOM 2170 C CA . LYS A 1 277 ? -5.674 -0.188 -17.016 1.00 95.81 277 LYS A CA 1
ATOM 2171 C C . LYS A 1 277 ? -5.081 -0.114 -18.432 1.00 95.81 277 LYS A C 1
ATOM 2173 O O . LYS A 1 277 ? -5.722 -0.454 -19.421 1.00 95.81 277 LYS A O 1
ATOM 2178 N N . LYS A 1 278 ? -3.851 0.390 -18.522 1.00 97.69 278 LYS A N 1
ATOM 2179 C CA . LYS A 1 278 ? -3.050 0.509 -19.741 1.00 97.69 278 LYS A CA 1
ATOM 2180 C C . LYS A 1 278 ? -1.830 -0.379 -19.608 1.00 97.69 278 LYS A C 1
ATOM 2182 O O . LYS A 1 278 ? -1.019 -0.175 -18.707 1.00 97.69 278 LYS A O 1
ATOM 2187 N N . LEU A 1 279 ? -1.711 -1.347 -20.502 1.00 98.44 279 LEU A N 1
ATOM 2188 C CA . LEU A 1 279 ? -0.585 -2.261 -20.591 1.00 98.44 279 LEU A CA 1
ATOM 2189 C C . LEU A 1 279 ? 0.283 -1.850 -21.779 1.00 98.44 279 LEU A C 1
ATOM 2191 O O . LEU A 1 279 ? -0.216 -1.617 -22.877 1.00 98.44 279 LEU A O 1
ATOM 2195 N N . GLY A 1 280 ? 1.598 -1.813 -21.609 1.00 98.06 280 GLY A N 1
ATOM 2196 C CA . GLY A 1 280 ? 2.466 -1.568 -22.750 1.00 98.06 280 GLY A CA 1
ATOM 2197 C C . GLY A 1 280 ? 3.830 -2.208 -22.655 1.00 98.06 280 GLY A C 1
ATOM 2198 O O . GLY A 1 280 ? 4.339 -2.496 -21.581 1.00 98.06 280 GLY A O 1
ATOM 2199 N N . HIS A 1 281 ? 4.441 -2.410 -23.814 1.00 98.44 281 HIS A N 1
ATOM 2200 C CA . HIS A 1 281 ? 5.834 -2.828 -23.907 1.00 98.44 281 HIS A CA 1
ATOM 2201 C C . HIS A 1 281 ? 6.618 -1.791 -24.690 1.00 98.44 281 HIS A C 1
ATOM 2203 O O . HIS A 1 281 ? 6.103 -1.199 -25.635 1.00 98.44 281 HIS A O 1
ATOM 2209 N N . ILE A 1 282 ? 7.878 -1.593 -24.317 1.00 98.38 282 ILE A N 1
ATOM 2210 C CA . ILE A 1 282 ? 8.809 -0.772 -25.087 1.00 98.38 282 ILE A CA 1
ATOM 2211 C C . ILE A 1 282 ? 9.754 -1.711 -25.824 1.00 98.38 282 ILE A C 1
ATOM 2213 O O . ILE A 1 282 ? 10.421 -2.539 -25.200 1.00 98.38 282 ILE A O 1
ATOM 2217 N N . TRP A 1 283 ? 9.818 -1.581 -27.149 1.00 96.31 283 TRP A N 1
ATOM 2218 C CA . TRP A 1 283 ? 10.759 -2.342 -27.963 1.00 96.31 283 TRP A CA 1
ATOM 2219 C C . TRP A 1 283 ? 11.298 -1.522 -29.128 1.00 96.31 283 TRP A C 1
ATOM 2221 O O . TRP A 1 283 ? 10.603 -1.232 -30.097 1.00 96.31 283 TRP A O 1
ATOM 2231 N N . ILE A 1 284 ? 12.576 -1.177 -29.045 1.00 94.25 284 ILE A N 1
ATOM 2232 C CA . ILE A 1 284 ? 13.257 -0.277 -29.977 1.00 94.25 284 ILE A CA 1
ATOM 2233 C C . ILE A 1 284 ? 14.610 -0.848 -30.399 1.00 94.25 284 ILE A C 1
ATOM 2235 O O . ILE A 1 284 ? 15.156 -1.756 -29.769 1.00 94.25 284 ILE A O 1
ATOM 2239 N N . GLY A 1 285 ? 15.186 -0.268 -31.449 1.00 90.88 285 GLY A N 1
ATOM 2240 C CA . GLY A 1 285 ? 16.440 -0.721 -32.038 1.00 90.88 285 GLY A CA 1
ATOM 2241 C C . GLY A 1 285 ? 16.224 -1.590 -33.271 1.00 90.88 285 GLY A C 1
ATOM 2242 O O . GLY A 1 285 ? 15.213 -1.479 -33.959 1.00 90.88 285 GLY A O 1
ATOM 2243 N N . ASP A 1 286 ? 17.217 -2.415 -33.583 1.00 86.31 286 ASP A N 1
ATOM 2244 C CA . ASP A 1 286 ? 17.340 -3.139 -34.853 1.00 86.31 286 ASP A CA 1
ATOM 2245 C C . ASP A 1 286 ? 16.892 -4.609 -34.793 1.00 86.31 286 ASP A C 1
ATOM 2247 O O . ASP A 1 286 ? 16.916 -5.302 -35.809 1.00 86.31 286 ASP A O 1
ATOM 2251 N N . ARG A 1 287 ? 16.487 -5.101 -33.618 1.00 85.50 287 ARG A N 1
ATOM 2252 C CA . ARG A 1 287 ? 16.089 -6.502 -33.410 1.00 85.50 287 ARG A CA 1
ATOM 2253 C C . ARG A 1 287 ? 14.579 -6.673 -33.436 1.00 85.50 287 ARG A C 1
ATOM 2255 O O . ARG A 1 287 ? 13.841 -5.761 -33.076 1.00 85.50 287 ARG A O 1
ATOM 2262 N N . GLN A 1 288 ? 14.135 -7.874 -33.802 1.00 83.88 288 GLN A N 1
ATOM 2263 C CA . GLN A 1 288 ? 12.725 -8.247 -33.718 1.00 83.88 288 GLN A CA 1
ATOM 2264 C C . GLN A 1 288 ? 12.264 -8.326 -32.253 1.00 83.88 288 GLN A C 1
ATOM 2266 O O . GLN A 1 288 ? 13.030 -8.828 -31.423 1.00 83.88 288 GLN A O 1
ATOM 2271 N N . PRO A 1 289 ? 11.050 -7.841 -31.931 1.00 87.12 289 PRO A N 1
ATOM 2272 C CA . PRO A 1 289 ? 10.473 -7.978 -30.599 1.00 87.12 289 PRO A CA 1
ATOM 2273 C C . PRO A 1 289 ? 10.232 -9.446 -30.231 1.00 87.12 289 PRO A C 1
ATOM 2275 O O . PRO A 1 289 ? 9.829 -10.227 -31.097 1.00 87.12 289 PRO A O 1
ATOM 2278 N N . PRO A 1 290 ? 10.413 -9.835 -28.956 1.00 87.56 290 PRO A N 1
ATOM 2279 C CA . PRO A 1 290 ? 10.013 -11.144 -28.451 1.00 87.56 290 PRO A CA 1
ATOM 2280 C C . PRO A 1 290 ? 8.486 -11.206 -28.282 1.00 87.56 290 PRO A C 1
ATOM 2282 O O . PRO A 1 290 ? 7.955 -11.187 -27.172 1.00 87.56 290 PRO A O 1
ATOM 2285 N N . LEU A 1 291 ? 7.769 -11.246 -29.408 1.00 86.56 291 LEU A N 1
ATOM 2286 C CA . LEU A 1 291 ? 6.305 -11.163 -29.439 1.00 86.56 291 LEU A CA 1
ATOM 2287 C C . LEU A 1 291 ? 5.635 -12.253 -28.598 1.00 86.56 291 LEU A C 1
ATOM 2289 O O . LEU A 1 291 ? 4.624 -11.983 -27.967 1.00 86.56 291 LEU A O 1
ATOM 2293 N N . GLU A 1 292 ? 6.214 -13.451 -28.538 1.00 84.44 292 GLU A N 1
ATOM 2294 C CA . GLU A 1 292 ? 5.682 -14.565 -27.744 1.00 84.44 292 GLU A CA 1
ATOM 2295 C C . GLU A 1 292 ? 5.617 -14.252 -26.252 1.00 84.44 292 GLU A C 1
ATOM 2297 O O . GLU A 1 292 ? 4.609 -14.531 -25.610 1.00 84.44 292 GLU A O 1
ATOM 2302 N N . TRP A 1 293 ? 6.655 -13.622 -25.700 1.00 90.00 293 TRP A N 1
ATOM 2303 C CA . TRP A 1 293 ? 6.677 -13.246 -24.288 1.00 90.00 293 TRP A CA 1
ATOM 2304 C C . TRP A 1 293 ? 5.705 -12.095 -24.022 1.00 90.00 293 TRP A C 1
ATOM 2306 O O . TRP A 1 293 ? 4.896 -12.171 -23.099 1.00 90.00 293 TRP A O 1
ATOM 2316 N N . MET A 1 294 ? 5.693 -11.082 -24.894 1.00 93.25 294 MET A N 1
ATOM 2317 C CA . MET A 1 294 ? 4.752 -9.959 -24.802 1.00 93.25 294 MET A CA 1
ATOM 2318 C C . MET A 1 294 ? 3.285 -10.403 -24.901 1.00 93.25 294 MET A C 1
ATOM 2320 O O . MET A 1 294 ? 2.422 -9.822 -24.241 1.00 93.25 294 MET A O 1
ATOM 2324 N N . GLU A 1 295 ? 2.985 -11.427 -25.706 1.00 91.94 295 GLU A N 1
ATOM 2325 C CA . GLU A 1 295 ? 1.622 -11.931 -25.891 1.00 91.94 295 GLU A CA 1
ATOM 2326 C C . GLU A 1 295 ? 1.067 -12.562 -24.610 1.00 91.94 295 GLU A C 1
ATOM 2328 O O . GLU A 1 295 ? -0.119 -12.405 -24.326 1.00 91.94 295 GLU A O 1
ATOM 2333 N N . THR A 1 296 ? 1.911 -13.187 -23.779 1.00 96.50 296 THR A N 1
ATOM 2334 C CA . THR A 1 296 ? 1.463 -13.752 -22.491 1.00 96.50 296 THR A CA 1
ATOM 2335 C C . THR A 1 296 ? 0.856 -12.694 -21.565 1.00 96.50 296 THR A C 1
ATOM 2337 O O . THR A 1 296 ? -0.124 -12.966 -20.871 1.00 96.50 296 THR A O 1
ATOM 2340 N N . TRP A 1 297 ? 1.377 -11.460 -21.596 1.00 97.38 297 TRP A N 1
ATOM 2341 C CA . TRP A 1 297 ? 0.810 -10.336 -20.850 1.00 97.38 297 TRP A CA 1
ATOM 2342 C C . TRP A 1 297 ? -0.551 -9.922 -21.401 1.00 97.38 297 TRP A C 1
ATOM 2344 O O . TRP A 1 297 ? -1.480 -9.738 -20.621 1.00 97.38 297 TRP A O 1
ATOM 2354 N N . LYS A 1 298 ? -0.693 -9.820 -22.727 1.00 95.81 298 LYS A N 1
ATOM 2355 C CA . LYS A 1 298 ? -1.968 -9.470 -23.374 1.00 95.81 298 LYS A CA 1
ATOM 2356 C C . LYS A 1 298 ? -3.055 -10.496 -23.067 1.00 95.81 298 LYS A C 1
ATOM 2358 O O . LYS A 1 298 ? -4.159 -10.126 -22.689 1.00 95.81 298 LYS A O 1
ATOM 2363 N N . GLN A 1 299 ? -2.726 -11.783 -23.168 1.00 95.19 299 GLN A N 1
ATOM 2364 C CA . GLN A 1 299 ? -3.661 -12.877 -22.896 1.00 95.19 299 GLN A CA 1
ATOM 2365 C C . GLN A 1 299 ? -4.181 -12.867 -21.453 1.00 95.19 299 GLN A C 1
ATOM 2367 O O . GLN A 1 299 ? -5.341 -13.190 -21.221 1.00 95.19 299 GLN A O 1
ATOM 2372 N N . LYS A 1 300 ? -3.342 -12.481 -20.482 1.00 96.44 300 LYS A N 1
ATOM 2373 C CA . LYS A 1 300 ? -3.727 -12.380 -19.063 1.00 96.44 300 LYS A CA 1
ATOM 2374 C C . LYS A 1 300 ? -4.408 -11.058 -18.696 1.00 96.44 300 LYS A C 1
ATOM 2376 O O . LYS A 1 300 ? -4.912 -10.941 -17.582 1.00 96.44 300 LYS A O 1
ATOM 2381 N N . HIS A 1 301 ? -4.443 -10.089 -19.610 1.00 97.25 301 HIS A N 1
ATOM 2382 C CA . HIS A 1 301 ? -5.050 -8.772 -19.409 1.00 97.25 301 HIS A CA 1
ATOM 2383 C C . HIS A 1 301 ? -5.925 -8.378 -20.616 1.00 97.25 301 HIS A C 1
ATOM 2385 O O . HIS A 1 301 ? -5.663 -7.352 -21.246 1.00 97.25 301 HIS A O 1
ATOM 2391 N N . PRO A 1 302 ? -6.957 -9.174 -20.966 1.00 95.81 302 PRO A N 1
ATOM 2392 C CA . PRO A 1 302 ? -7.788 -8.910 -22.144 1.00 95.81 302 PRO A CA 1
ATOM 2393 C C . PRO A 1 302 ? -8.565 -7.588 -22.048 1.00 95.81 302 PRO A C 1
ATOM 2395 O O . PRO A 1 302 ? -8.867 -6.987 -23.075 1.00 95.81 302 PRO A O 1
ATOM 2398 N N . ASP A 1 303 ? -8.842 -7.124 -20.826 1.00 95.88 303 ASP A N 1
ATOM 2399 C CA . ASP A 1 303 ? -9.593 -5.893 -20.551 1.00 95.88 303 ASP A CA 1
ATOM 2400 C C . ASP A 1 303 ? -8.704 -4.642 -20.432 1.00 95.88 303 ASP A C 1
ATOM 2402 O O . ASP A 1 303 ? -9.190 -3.565 -20.084 1.00 95.88 303 ASP A O 1
ATOM 2406 N N . TRP A 1 304 ? -7.392 -4.774 -20.650 1.00 97.25 304 TRP A N 1
ATOM 2407 C CA . TRP A 1 304 ? -6.448 -3.659 -20.570 1.00 97.25 304 TRP A CA 1
ATOM 2408 C C . TRP A 1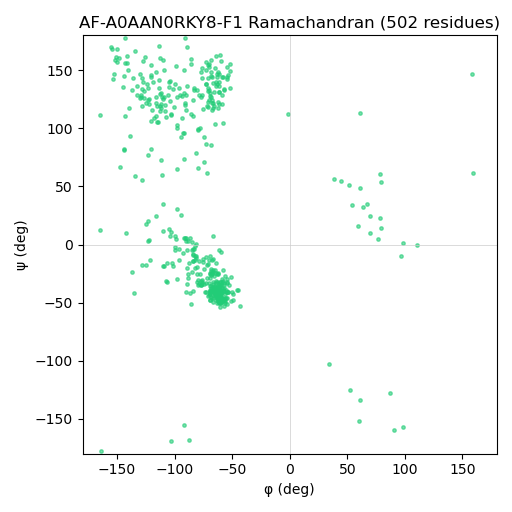 304 ? -6.124 -3.120 -21.963 1.00 97.25 304 TRP A C 1
ATOM 2410 O O . TRP A 1 304 ? -5.845 -3.880 -22.893 1.00 97.25 304 TRP A O 1
ATOM 2420 N N . ASP A 1 305 ? -6.063 -1.795 -22.089 1.00 97.94 305 ASP A N 1
ATOM 2421 C CA . ASP A 1 305 ? -5.646 -1.145 -23.330 1.00 97.94 305 ASP A CA 1
ATOM 2422 C C . ASP A 1 305 ? -4.163 -1.433 -23.588 1.00 97.94 305 ASP A C 1
ATOM 2424 O O . ASP A 1 305 ? -3.299 -1.004 -22.818 1.00 97.94 305 ASP A O 1
ATOM 2428 N N . TYR A 1 306 ? -3.861 -2.153 -24.672 1.00 98.25 306 TYR A N 1
ATOM 2429 C CA . TYR A 1 306 ? -2.493 -2.528 -25.023 1.00 98.25 306 TYR A CA 1
ATOM 2430 C C . TYR A 1 306 ? -1.850 -1.572 -26.034 1.00 98.25 306 TYR A C 1
ATOM 2432 O O . TYR A 1 306 ? -2.419 -1.303 -27.094 1.00 98.25 306 TYR A O 1
ATOM 2440 N N . GLN A 1 307 ? -0.600 -1.169 -25.782 1.00 98.00 307 GLN A N 1
ATOM 2441 C CA . GLN A 1 307 ? 0.226 -0.454 -26.758 1.00 98.00 307 GLN A CA 1
ATOM 2442 C C . GLN A 1 307 ? 1.677 -0.961 -26.806 1.00 98.00 307 GLN A C 1
ATOM 2444 O O . GLN A 1 307 ? 2.358 -1.082 -25.788 1.00 98.00 307 GLN A O 1
ATOM 2449 N N . LEU A 1 308 ? 2.188 -1.188 -28.020 1.00 97.81 308 LEU A N 1
ATOM 2450 C CA . LEU A 1 308 ? 3.621 -1.362 -28.264 1.00 97.81 308 LEU A CA 1
ATOM 2451 C C . LEU A 1 308 ? 4.256 0.000 -28.574 1.00 97.81 308 LEU A C 1
ATOM 2453 O O . LEU A 1 308 ? 3.890 0.666 -29.542 1.00 97.81 308 LEU A O 1
ATOM 2457 N N . PHE A 1 309 ? 5.221 0.407 -27.756 1.00 98.31 309 PHE A N 1
ATOM 2458 C CA . PHE A 1 309 ? 6.007 1.623 -27.933 1.00 98.31 309 PHE A CA 1
ATOM 2459 C C . PHE A 1 309 ? 7.305 1.286 -28.676 1.00 98.31 309 PHE A C 1
ATOM 2461 O O . PHE A 1 309 ? 8.308 0.893 -28.072 1.00 98.31 309 PHE A O 1
ATOM 2468 N N . ASP A 1 310 ? 7.263 1.404 -30.001 1.00 96.38 310 ASP A N 1
ATOM 2469 C CA . ASP A 1 310 ? 8.339 1.003 -30.907 1.00 96.38 310 ASP A CA 1
ATOM 2470 C C . ASP A 1 310 ? 9.170 2.185 -31.449 1.00 96.38 310 ASP A C 1
ATOM 2472 O O . ASP A 1 310 ? 9.066 3.325 -30.985 1.00 96.38 310 ASP A O 1
ATOM 2476 N N . ASN A 1 311 ? 10.023 1.927 -32.450 1.00 96.88 311 ASN A N 1
ATOM 2477 C CA . ASN A 1 311 ? 10.816 2.973 -33.106 1.00 96.88 311 ASN A CA 1
ATOM 2478 C C . ASN A 1 311 ? 9.938 4.054 -33.770 1.00 96.88 311 ASN A C 1
ATOM 2480 O O . ASN A 1 311 ? 10.345 5.216 -33.817 1.00 96.88 311 ASN A O 1
ATOM 2484 N N . SER A 1 312 ? 8.752 3.689 -34.274 1.00 96.88 312 SER A N 1
ATOM 2485 C CA . SER A 1 312 ? 7.810 4.644 -34.864 1.00 96.88 312 SER A CA 1
ATOM 2486 C C . SER A 1 312 ? 7.281 5.578 -33.780 1.00 96.88 312 SER A C 1
ATOM 2488 O O . SER A 1 312 ? 7.398 6.797 -33.920 1.00 96.88 312 SER A O 1
ATOM 2490 N N . TYR A 1 313 ? 6.825 5.023 -32.652 1.00 97.69 313 TYR A N 1
ATOM 2491 C CA . TYR A 1 313 ? 6.384 5.812 -31.500 1.00 97.69 313 TYR A CA 1
ATOM 2492 C C . TYR A 1 313 ? 7.494 6.717 -30.945 1.00 97.69 313 TYR A C 1
ATOM 2494 O O . TYR A 1 313 ? 7.261 7.888 -30.647 1.00 97.69 313 TYR A O 1
ATOM 2502 N N . LEU A 1 314 ? 8.727 6.205 -30.848 1.00 97.88 314 LEU A N 1
ATOM 2503 C CA . LEU A 1 314 ? 9.890 7.001 -30.444 1.00 97.88 314 LEU A CA 1
ATOM 2504 C C . LEU A 1 314 ? 10.064 8.244 -31.333 1.00 97.88 314 LEU A C 1
ATOM 2506 O O . LEU A 1 314 ? 10.360 9.325 -30.825 1.00 97.88 314 LEU A O 1
ATOM 2510 N N . SER A 1 315 ? 9.855 8.102 -32.644 1.00 96.94 315 SER A N 1
ATOM 2511 C CA . SER A 1 315 ? 10.016 9.182 -33.625 1.00 96.94 315 SER A CA 1
ATOM 2512 C C . SER A 1 315 ? 8.800 10.103 -33.785 1.00 96.94 315 SER A C 1
ATOM 2514 O O . SER A 1 315 ? 8.929 11.182 -34.363 1.00 96.94 315 SER A O 1
ATOM 2516 N N . SER A 1 316 ? 7.624 9.715 -33.281 1.00 96.69 316 SER A N 1
ATOM 2517 C CA . SER A 1 316 ? 6.365 10.425 -33.546 1.00 96.69 316 SER A CA 1
ATOM 2518 C C . SER A 1 316 ? 6.120 11.630 -32.636 1.00 96.69 316 SER A C 1
ATOM 2520 O O . SER A 1 316 ? 5.112 12.320 -32.790 1.00 96.69 316 SER A O 1
ATOM 2522 N N . ARG A 1 317 ? 6.992 11.879 -31.655 1.00 95.69 317 ARG A N 1
ATOM 2523 C CA . ARG A 1 317 ? 6.811 12.925 -30.641 1.00 95.69 317 ARG A CA 1
ATOM 2524 C C . ARG A 1 317 ? 8.137 13.481 -30.132 1.00 95.69 317 ARG A C 1
ATOM 2526 O O . ARG A 1 317 ? 9.202 12.914 -30.356 1.00 95.69 317 ARG A O 1
ATOM 2533 N N . ARG A 1 318 ? 8.048 14.594 -29.401 1.00 97.25 318 ARG A N 1
ATOM 2534 C CA . ARG A 1 318 ? 9.158 15.144 -28.615 1.00 97.25 318 ARG A CA 1
ATOM 2535 C C . ARG A 1 318 ? 9.216 14.502 -27.232 1.00 97.25 318 ARG A C 1
ATOM 2537 O O . ARG A 1 318 ? 8.202 14.030 -26.710 1.00 97.25 318 ARG A O 1
ATOM 2544 N N . TRP A 1 319 ? 10.414 14.534 -26.662 1.00 98.12 319 TRP A N 1
ATOM 2545 C CA . TRP A 1 319 ? 10.750 13.946 -25.369 1.00 98.12 319 TRP A CA 1
ATOM 2546 C C . TRP A 1 319 ? 11.437 14.991 -24.495 1.00 98.12 319 TRP A C 1
ATOM 2548 O O . TRP A 1 319 ? 12.235 15.789 -24.993 1.00 98.12 319 TRP A O 1
ATOM 2558 N N . ARG A 1 320 ? 11.167 14.980 -23.189 1.00 97.75 320 ARG A N 1
ATOM 2559 C CA . ARG A 1 320 ? 11.856 15.840 -22.216 1.00 97.75 320 ARG A CA 1
ATOM 2560 C C . ARG A 1 320 ? 13.354 15.542 -22.197 1.00 97.75 320 ARG A C 1
ATOM 2562 O O . ARG A 1 320 ? 14.166 16.462 -22.132 1.00 97.75 320 ARG A O 1
ATOM 2569 N N . CYS A 1 321 ? 13.716 14.267 -22.316 1.00 97.94 321 CYS A N 1
ATOM 2570 C CA . CYS A 1 321 ? 15.091 13.788 -22.377 1.00 97.94 321 CYS A CA 1
ATOM 2571 C C . CYS A 1 321 ? 15.578 13.537 -23.822 1.00 97.94 321 CYS A C 1
ATOM 2573 O O . CYS A 1 321 ? 16.416 12.660 -24.045 1.00 97.94 321 CYS A O 1
ATOM 2575 N N . GLU A 1 322 ? 15.081 14.286 -24.821 1.00 98.12 322 GLU A N 1
ATOM 2576 C CA . GLU A 1 322 ? 15.401 14.077 -26.250 1.00 98.12 322 GLU A CA 1
ATOM 2577 C C . GLU A 1 322 ? 16.915 14.060 -26.531 1.00 98.12 322 GLU A C 1
ATOM 2579 O O . GLU A 1 322 ? 17.408 13.198 -27.262 1.00 98.12 322 GLU A O 1
ATOM 2584 N N . ALA A 1 323 ? 17.685 14.953 -25.901 1.00 98.38 323 ALA A N 1
ATOM 2585 C CA . ALA A 1 323 ? 19.136 15.014 -26.083 1.00 98.38 323 ALA A CA 1
ATOM 2586 C C . ALA A 1 323 ? 19.857 13.771 -25.523 1.00 98.38 323 ALA A C 1
ATOM 2588 O O . ALA A 1 323 ? 20.823 13.283 -26.117 1.00 98.38 323 ALA A O 1
ATOM 2589 N N . GLN A 1 324 ? 19.387 13.240 -24.392 1.00 98.62 324 GLN A N 1
ATOM 2590 C CA . GLN A 1 324 ? 19.923 12.033 -23.761 1.00 98.62 324 GLN A CA 1
ATOM 2591 C C . GLN A 1 324 ? 19.529 10.775 -24.551 1.00 98.62 324 GLN A C 1
ATOM 2593 O O . GLN A 1 324 ? 20.374 9.908 -24.788 1.00 98.62 324 GLN A O 1
ATOM 2598 N N . ILE A 1 325 ? 18.281 10.714 -25.030 1.00 98.56 325 ILE A N 1
ATOM 2599 C CA . ILE A 1 325 ? 17.783 9.680 -25.947 1.00 98.56 325 ILE A CA 1
ATOM 2600 C C . ILE A 1 325 ? 18.649 9.627 -27.209 1.00 98.56 325 ILE A C 1
ATOM 2602 O O . ILE A 1 325 ? 19.140 8.556 -27.571 1.00 98.56 325 ILE A O 1
ATOM 2606 N N . ALA A 1 326 ? 18.897 10.773 -27.851 1.00 98.25 326 ALA A N 1
ATOM 2607 C CA . ALA A 1 326 ? 19.696 10.848 -29.071 1.00 98.25 326 ALA A CA 1
ATOM 2608 C C . ALA A 1 326 ? 21.128 10.325 -28.867 1.00 98.25 326 ALA A C 1
ATOM 2610 O O . ALA A 1 326 ? 21.659 9.607 -29.719 1.00 98.25 326 ALA A O 1
ATOM 2611 N N . GLU A 1 327 ? 21.752 10.626 -27.724 1.00 98.44 327 GLU A N 1
ATOM 2612 C CA . GLU A 1 327 ? 23.091 10.123 -27.416 1.00 98.44 327 GLU A CA 1
ATOM 2613 C C . GLU A 1 327 ? 23.106 8.606 -27.179 1.00 98.44 327 GLU A C 1
ATOM 2615 O O . GLU A 1 327 ? 23.991 7.918 -27.696 1.00 98.44 327 GLU A O 1
ATOM 2620 N N . TYR A 1 328 ? 22.131 8.049 -26.455 1.00 98.38 328 TYR A N 1
ATOM 2621 C CA . TYR A 1 328 ? 22.050 6.596 -26.289 1.00 98.38 328 TYR A CA 1
ATOM 2622 C C . TYR A 1 328 ? 21.735 5.869 -27.599 1.00 98.38 328 TYR A C 1
ATOM 2624 O O . TYR A 1 328 ? 22.356 4.838 -27.875 1.00 98.38 328 TYR A O 1
ATOM 2632 N N . MET A 1 329 ? 20.859 6.426 -28.442 1.00 97.19 329 MET A N 1
ATOM 2633 C CA . MET A 1 329 ? 20.599 5.914 -29.792 1.00 97.19 329 MET A CA 1
ATOM 2634 C C . MET A 1 329 ? 21.877 5.896 -30.635 1.00 97.19 329 MET A C 1
ATOM 2636 O O . MET A 1 329 ? 22.223 4.863 -31.210 1.00 97.19 329 MET A O 1
ATOM 2640 N N . LYS A 1 330 ? 22.643 6.995 -30.642 1.00 97.19 330 LYS A N 1
ATOM 2641 C CA . LYS A 1 330 ? 23.933 7.089 -31.346 1.00 97.19 330 LYS A CA 1
ATOM 2642 C C . LYS A 1 330 ? 24.926 6.014 -30.893 1.00 97.19 330 LYS A C 1
ATOM 2644 O O . LYS A 1 330 ? 25.671 5.478 -31.710 1.00 97.19 330 LYS A O 1
ATOM 2649 N N . ARG A 1 331 ? 24.932 5.683 -29.598 1.00 96.88 331 ARG A N 1
ATOM 2650 C CA . ARG A 1 331 ? 25.778 4.631 -29.007 1.00 96.88 331 ARG A CA 1
ATOM 2651 C C . ARG A 1 331 ? 25.209 3.216 -29.172 1.00 96.88 331 ARG A C 1
ATOM 2653 O O . ARG A 1 331 ? 25.841 2.273 -28.701 1.00 96.88 331 ARG A O 1
ATOM 2660 N N . ARG A 1 332 ? 24.031 3.058 -29.794 1.00 95.19 332 ARG A N 1
ATOM 2661 C CA . ARG A 1 332 ? 23.264 1.797 -29.878 1.00 95.19 332 ARG A CA 1
ATOM 2662 C C . ARG A 1 332 ? 22.993 1.169 -28.504 1.00 95.19 332 ARG A C 1
ATOM 2664 O O . ARG A 1 332 ? 22.980 -0.048 -28.343 1.00 95.19 332 ARG A O 1
ATOM 2671 N N . GLN A 1 333 ? 22.793 2.008 -27.489 1.00 95.69 333 GLN A N 1
ATOM 2672 C CA . GLN A 1 333 ? 22.484 1.600 -26.118 1.00 95.69 333 GLN A CA 1
ATOM 2673 C C . GLN A 1 333 ? 20.973 1.677 -25.871 1.00 95.69 333 GLN A C 1
ATOM 2675 O O . GLN A 1 333 ? 20.506 2.465 -25.050 1.00 95.69 333 GLN A O 1
ATOM 2680 N N . TYR A 1 334 ? 20.212 0.842 -26.585 1.00 96.00 334 TYR A N 1
ATOM 2681 C CA . TYR A 1 334 ? 18.743 0.885 -26.606 1.00 96.00 334 TYR A CA 1
ATOM 2682 C C . TYR A 1 334 ? 18.093 0.706 -25.227 1.00 96.00 334 TYR A C 1
ATOM 2684 O O . TYR A 1 334 ? 17.066 1.317 -24.969 1.00 96.00 334 TYR A O 1
ATOM 2692 N N . ALA A 1 335 ? 18.721 -0.029 -24.301 1.00 94.50 335 ALA A N 1
ATOM 2693 C CA . ALA A 1 335 ? 18.231 -0.145 -22.923 1.00 94.50 335 ALA A CA 1
ATOM 2694 C C . ALA A 1 335 ? 18.098 1.224 -22.225 1.00 94.50 335 ALA A C 1
ATOM 2696 O O . ALA A 1 335 ? 17.108 1.479 -21.553 1.00 94.50 335 ALA A O 1
ATOM 2697 N N . GLY A 1 336 ? 19.051 2.141 -22.445 1.00 97.12 336 GLY A N 1
ATOM 2698 C CA . GLY A 1 336 ? 18.982 3.484 -21.859 1.00 97.12 336 GLY A CA 1
ATOM 2699 C C . GLY A 1 336 ? 17.889 4.345 -22.480 1.00 97.12 336 GLY A C 1
ATOM 2700 O O . GLY A 1 336 ? 17.270 5.143 -21.788 1.00 97.12 336 GLY A O 1
ATOM 2701 N N . VAL A 1 337 ? 17.617 4.155 -23.771 1.00 98.38 337 VAL A N 1
ATOM 2702 C CA . VAL A 1 337 ? 16.495 4.818 -24.444 1.00 98.38 337 VAL A CA 1
ATOM 2703 C C . VAL A 1 337 ? 15.167 4.259 -23.929 1.00 98.38 337 VAL A C 1
ATOM 2705 O O . VAL A 1 337 ? 14.274 5.036 -23.615 1.00 98.38 337 VAL A O 1
ATOM 2708 N N . SER A 1 338 ? 15.064 2.938 -23.757 1.00 97.75 338 SER A N 1
ATOM 2709 C CA . SER A 1 338 ? 13.881 2.280 -23.197 1.00 97.75 338 SER A CA 1
ATOM 2710 C C . SER A 1 338 ? 13.561 2.759 -21.780 1.00 97.75 338 SER A C 1
ATOM 2712 O O . SER A 1 338 ? 12.394 2.987 -21.482 1.00 97.75 338 SER A O 1
ATOM 2714 N N . ASP A 1 339 ? 14.565 2.934 -20.915 1.00 98.12 339 ASP A N 1
ATOM 2715 C CA . ASP A 1 339 ? 14.354 3.464 -19.561 1.00 98.12 339 ASP A CA 1
ATOM 2716 C C . ASP A 1 339 ? 13.833 4.911 -19.588 1.00 98.12 339 ASP A C 1
ATOM 2718 O O . ASP A 1 339 ? 12.886 5.236 -18.877 1.00 98.12 339 ASP A O 1
ATOM 2722 N N . LEU A 1 340 ? 14.383 5.772 -20.453 1.00 98.50 340 LEU A N 1
ATOM 2723 C CA . LEU A 1 340 ? 13.904 7.154 -20.602 1.00 98.50 340 LEU A CA 1
ATOM 2724 C C . LEU A 1 340 ? 12.476 7.216 -21.154 1.00 98.50 340 LEU A C 1
ATOM 2726 O O . LEU A 1 340 ? 11.646 7.948 -20.617 1.00 98.50 340 LEU A O 1
ATOM 2730 N N . MET A 1 341 ? 12.173 6.406 -22.175 1.00 98.62 341 MET A N 1
ATOM 2731 C CA . MET A 1 341 ? 10.815 6.274 -22.703 1.00 98.62 341 MET A CA 1
ATOM 2732 C C . MET A 1 341 ? 9.845 5.835 -21.606 1.00 98.62 341 MET A C 1
ATOM 2734 O O . MET A 1 341 ? 8.800 6.453 -21.436 1.00 98.62 341 MET A O 1
ATOM 2738 N N . ARG A 1 342 ? 10.206 4.805 -20.832 1.00 98.62 342 ARG A N 1
ATOM 2739 C CA . ARG A 1 342 ? 9.401 4.275 -19.723 1.00 98.62 342 ARG A CA 1
ATOM 2740 C C . ARG A 1 342 ? 9.064 5.356 -18.706 1.00 98.62 342 ARG A C 1
ATOM 2742 O O . ARG A 1 342 ? 7.904 5.484 -18.334 1.00 98.62 342 ARG A O 1
ATOM 2749 N N . TYR A 1 343 ? 10.046 6.141 -18.271 1.00 98.56 343 TYR A N 1
ATOM 2750 C CA . TYR A 1 343 ? 9.818 7.176 -17.261 1.00 98.56 343 TYR A CA 1
ATOM 2751 C C . TYR A 1 343 ? 8.891 8.282 -17.764 1.00 98.56 343 TYR A C 1
ATOM 2753 O O . TYR A 1 343 ? 7.992 8.687 -17.030 1.00 98.56 343 TYR A O 1
ATOM 2761 N N . GLU A 1 344 ? 9.070 8.749 -19.003 1.00 98.44 344 GLU A N 1
ATOM 2762 C CA . GLU A 1 344 ? 8.197 9.779 -19.581 1.00 98.44 344 GLU A CA 1
ATOM 2763 C C . GLU A 1 344 ? 6.783 9.245 -19.856 1.00 98.44 344 GLU A C 1
ATOM 2765 O O . GLU A 1 344 ? 5.808 9.913 -19.518 1.00 98.44 344 GLU A O 1
ATOM 2770 N N . ILE A 1 345 ? 6.648 8.020 -20.380 1.00 98.62 345 ILE A N 1
ATOM 2771 C CA . ILE A 1 345 ? 5.340 7.387 -20.615 1.00 98.62 345 ILE A CA 1
ATOM 2772 C C . ILE A 1 345 ? 4.589 7.196 -19.293 1.00 98.62 345 ILE A C 1
ATOM 2774 O O . ILE A 1 345 ? 3.431 7.594 -19.203 1.00 98.62 345 ILE A O 1
ATOM 2778 N N . LEU A 1 346 ? 5.233 6.651 -18.255 1.00 98.38 346 LEU A N 1
ATOM 2779 C CA . LEU A 1 346 ? 4.600 6.475 -16.943 1.00 98.38 346 LEU A CA 1
ATOM 2780 C C . LEU A 1 346 ? 4.237 7.813 -16.293 1.00 98.38 346 LEU A C 1
ATOM 2782 O O . LEU A 1 346 ? 3.177 7.920 -15.679 1.00 98.38 346 LEU A O 1
ATOM 2786 N N . LEU A 1 347 ? 5.079 8.843 -16.439 1.00 97.69 347 LEU A N 1
ATOM 2787 C CA . LEU A 1 347 ? 4.774 10.171 -15.911 1.00 97.69 347 LEU A CA 1
ATOM 2788 C C . LEU A 1 347 ? 3.535 10.770 -16.585 1.00 97.69 347 LEU A C 1
ATOM 2790 O O . LEU A 1 347 ? 2.711 11.381 -15.916 1.00 97.69 347 LEU A O 1
ATOM 2794 N N . GLU A 1 348 ? 3.406 10.637 -17.899 1.00 96.50 348 GLU A N 1
ATOM 2795 C CA . GLU A 1 348 ? 2.343 11.305 -18.654 1.00 96.50 348 GLU A CA 1
ATOM 2796 C C . GLU A 1 348 ? 1.046 10.502 -18.700 1.00 96.50 348 GLU A C 1
ATOM 2798 O O . GLU A 1 348 ? -0.043 11.063 -18.597 1.00 96.50 348 GLU A O 1
ATOM 2803 N N . GLN A 1 349 ? 1.159 9.190 -18.888 1.00 96.38 349 GLN A N 1
ATOM 2804 C CA . GLN A 1 349 ? 0.034 8.311 -19.192 1.00 96.38 349 GLN A CA 1
ATOM 2805 C C . GLN A 1 349 ? -0.317 7.373 -18.043 1.00 96.38 349 GLN A C 1
ATOM 2807 O O . GLN A 1 349 ? -1.429 6.841 -18.043 1.00 96.38 349 GLN A O 1
ATOM 2812 N N . GLY A 1 350 ? 0.600 7.175 -17.089 1.00 97.19 350 GLY A N 1
ATOM 2813 C CA . GLY A 1 350 ? 0.507 6.117 -16.090 1.00 97.19 350 GLY A CA 1
ATOM 2814 C C . GLY A 1 350 ? 0.474 4.726 -16.724 1.00 97.19 350 GLY A C 1
ATOM 2815 O O . GLY A 1 350 ? 0.982 4.516 -17.826 1.00 97.19 350 GLY A O 1
ATOM 2816 N N . GLY A 1 351 ? -0.159 3.787 -16.029 1.00 97.25 351 GLY A N 1
ATOM 2817 C CA . GLY A 1 351 ? -0.344 2.414 -16.497 1.00 97.25 351 GLY A CA 1
ATOM 2818 C C . GLY A 1 351 ? 0.788 1.500 -16.056 1.00 97.25 351 GLY A C 1
ATOM 2819 O O . GLY A 1 351 ? 1.487 1.811 -15.093 1.00 97.25 351 GLY A O 1
ATOM 2820 N N . PHE A 1 352 ? 0.948 0.379 -16.754 1.00 98.25 352 PHE A N 1
ATOM 2821 C CA . PHE A 1 352 ? 1.891 -0.689 -16.443 1.00 98.25 352 PHE A CA 1
ATOM 2822 C C . PHE A 1 352 ? 2.714 -1.077 -17.681 1.00 98.25 352 PHE A C 1
ATOM 2824 O O . PHE A 1 352 ? 2.179 -1.398 -18.742 1.00 98.25 352 PHE A O 1
ATOM 2831 N N . LEU A 1 353 ? 4.037 -1.041 -17.528 1.00 98.31 353 LEU A N 1
ATOM 2832 C CA . LEU A 1 353 ? 5.044 -1.316 -18.546 1.00 98.31 353 LEU A CA 1
ATOM 2833 C C . LEU A 1 353 ? 5.981 -2.452 -18.095 1.00 98.31 353 LEU A C 1
ATOM 2835 O O . LEU A 1 353 ? 7.116 -2.175 -17.676 1.00 98.31 353 LEU A O 1
ATOM 2839 N N . PRO A 1 354 ? 5.540 -3.724 -18.155 1.00 97.06 354 PRO A N 1
ATOM 2840 C CA . PRO A 1 354 ? 6.413 -4.860 -17.885 1.00 97.06 354 PRO A CA 1
ATOM 2841 C C . PRO A 1 354 ? 7.606 -4.897 -18.846 1.00 97.06 354 PRO A C 1
ATOM 2843 O O . PRO A 1 354 ? 7.613 -4.309 -19.933 1.00 97.06 354 PRO A O 1
ATOM 2846 N N . GLU A 1 355 ? 8.667 -5.583 -18.430 1.00 94.75 355 GLU A N 1
ATOM 2847 C CA . GLU A 1 355 ? 9.833 -5.778 -19.284 1.00 94.75 355 GLU A CA 1
ATOM 2848 C C . GLU A 1 355 ? 9.495 -6.733 -20.435 1.00 94.75 355 GLU A C 1
ATOM 2850 O O . GLU A 1 355 ? 8.909 -7.795 -20.230 1.00 94.75 355 GLU A O 1
ATOM 2855 N N . ALA A 1 356 ? 9.884 -6.357 -21.654 1.00 94.69 356 ALA A N 1
ATOM 2856 C CA . ALA A 1 356 ? 9.621 -7.116 -22.877 1.00 94.69 356 ALA A CA 1
ATOM 2857 C C . ALA A 1 356 ? 10.180 -8.550 -22.863 1.00 94.69 356 ALA A C 1
ATOM 2859 O O . ALA A 1 356 ? 9.700 -9.394 -23.613 1.00 94.69 356 ALA A O 1
ATOM 2860 N N . ASP A 1 357 ? 11.186 -8.825 -22.028 1.00 91.31 357 ASP A N 1
ATOM 2861 C CA . ASP A 1 357 ? 11.759 -10.151 -21.785 1.00 91.31 357 ASP A CA 1
ATOM 2862 C C . ASP A 1 357 ? 11.197 -10.910 -20.593 1.00 91.31 357 ASP A C 1
ATOM 2864 O O . ASP A 1 357 ? 11.853 -11.805 -20.062 1.00 91.31 357 ASP A O 1
ATOM 2868 N N . SER A 1 358 ? 9.964 -10.611 -20.202 1.00 94.44 358 SER A N 1
ATOM 2869 C CA . SER A 1 358 ? 9.280 -11.354 -19.152 1.00 94.44 358 SER A CA 1
ATOM 2870 C C . SER A 1 358 ? 8.082 -12.140 -19.674 1.00 94.44 358 SER A C 1
ATOM 2872 O O . SER A 1 358 ? 7.327 -11.666 -20.525 1.00 94.44 358 SER A O 1
ATOM 2874 N N . ILE A 1 359 ? 7.897 -13.341 -19.130 1.00 93.94 359 ILE A N 1
ATOM 2875 C CA . ILE A 1 359 ? 6.684 -14.143 -19.303 1.00 93.94 359 ILE A CA 1
ATOM 2876 C C . ILE A 1 359 ? 5.716 -13.773 -18.184 1.00 93.94 359 ILE A C 1
ATOM 2878 O O . ILE A 1 359 ? 6.086 -13.815 -17.011 1.00 93.94 359 ILE A O 1
ATOM 2882 N N . CYS A 1 360 ? 4.476 -13.443 -18.532 1.00 96.38 360 CYS A N 1
ATOM 2883 C CA . CYS A 1 360 ? 3.411 -13.204 -17.568 1.00 96.38 360 CYS A CA 1
ATOM 2884 C C . CYS A 1 360 ? 2.874 -14.532 -17.027 1.00 96.38 360 CYS A C 1
ATOM 2886 O O . CYS A 1 360 ? 2.456 -15.401 -17.794 1.00 96.38 360 CYS A O 1
ATOM 2888 N N . LEU A 1 361 ? 2.836 -14.678 -15.705 1.00 94.75 361 LEU A N 1
ATOM 2889 C CA . LEU A 1 361 ? 2.343 -15.867 -15.005 1.00 94.75 361 LEU A CA 1
ATOM 2890 C C . LEU A 1 361 ? 0.981 -15.616 -14.349 1.00 94.75 361 LEU A C 1
ATOM 2892 O O . LEU A 1 361 ? 0.127 -16.507 -14.349 1.00 94.75 361 LEU A O 1
ATOM 2896 N N . ARG A 1 362 ? 0.715 -14.385 -13.901 1.00 94.62 362 ARG A N 1
ATOM 2897 C CA . ARG A 1 362 ? -0.545 -13.986 -13.256 1.00 94.62 362 ARG A CA 1
ATOM 2898 C C . ARG A 1 362 ? -0.982 -12.586 -13.702 1.00 94.62 362 ARG A C 1
ATOM 2900 O O . ARG A 1 362 ? -0.146 -11.752 -14.037 1.00 94.62 362 ARG A O 1
ATOM 2907 N N . ASN A 1 363 ? -2.294 -12.350 -13.712 1.00 94.06 363 ASN A N 1
ATOM 2908 C CA . ASN A 1 363 ? -2.870 -11.013 -13.863 1.00 94.06 363 ASN A CA 1
ATOM 2909 C C . ASN A 1 363 ? -2.444 -10.095 -12.689 1.00 94.06 363 ASN A C 1
ATOM 2911 O O . ASN A 1 363 ? -2.219 -10.587 -11.587 1.00 94.06 363 ASN A O 1
ATOM 2915 N N . VAL A 1 364 ? -2.297 -8.788 -12.919 1.00 94.44 364 VAL A N 1
ATOM 2916 C CA . VAL A 1 364 ? -1.751 -7.826 -11.937 1.00 94.44 364 VAL A CA 1
ATOM 2917 C C . VAL A 1 364 ? -2.776 -6.834 -11.371 1.00 94.44 364 VAL A C 1
ATOM 2919 O O . VAL A 1 364 ? -2.373 -5.865 -10.730 1.00 94.44 364 VAL A O 1
ATOM 2922 N N . ASP A 1 365 ? -4.079 -7.037 -11.585 1.00 89.88 365 ASP A N 1
ATOM 2923 C CA . ASP A 1 365 ? -5.138 -6.116 -11.137 1.00 89.88 365 ASP A CA 1
ATOM 2924 C C . ASP A 1 365 ? -5.038 -5.816 -9.626 1.00 89.88 365 ASP A C 1
ATOM 2926 O O . ASP A 1 365 ? -5.126 -4.656 -9.221 1.00 89.88 365 ASP A O 1
ATOM 2930 N N . GLU A 1 366 ? -4.744 -6.831 -8.806 1.00 90.12 366 GLU A N 1
ATOM 2931 C CA . GLU A 1 366 ? -4.589 -6.713 -7.344 1.00 90.12 366 GLU A CA 1
ATOM 2932 C C . GLU A 1 366 ? -3.313 -5.962 -6.898 1.00 90.12 366 GLU A C 1
ATOM 2934 O O . GLU A 1 366 ? -3.222 -5.510 -5.756 1.00 90.12 366 GLU A O 1
ATOM 2939 N N . LEU A 1 367 ? -2.312 -5.792 -7.779 1.00 91.88 367 LEU A N 1
ATOM 2940 C CA . LEU A 1 367 ? -1.050 -5.116 -7.437 1.00 91.88 367 LEU A CA 1
ATOM 2941 C C . LEU A 1 367 ? -1.163 -3.589 -7.446 1.00 91.88 367 LEU A C 1
ATOM 2943 O O . LEU A 1 367 ? -0.424 -2.907 -6.731 1.00 91.88 367 LEU A O 1
ATOM 2947 N N . PHE A 1 368 ? -2.046 -3.047 -8.287 1.00 89.81 368 PHE A N 1
ATOM 2948 C CA . PHE A 1 368 ? -2.071 -1.625 -8.652 1.00 89.81 368 PHE A CA 1
ATOM 2949 C C . PHE A 1 368 ? -3.341 -0.903 -8.197 1.00 89.81 368 PHE A C 1
ATOM 2951 O O . PHE A 1 368 ? -3.720 0.124 -8.763 1.00 89.81 368 PHE A O 1
ATOM 2958 N N . VAL A 1 369 ? -3.989 -1.428 -7.153 1.00 86.81 369 VAL A N 1
ATOM 2959 C CA . VAL A 1 369 ? -5.204 -0.841 -6.570 1.00 86.81 369 VAL A CA 1
ATOM 2960 C C . VAL A 1 369 ? -4.928 0.521 -5.937 1.00 86.81 369 VAL A C 1
ATOM 2962 O O . VAL A 1 369 ? -5.740 1.440 -6.046 1.00 86.81 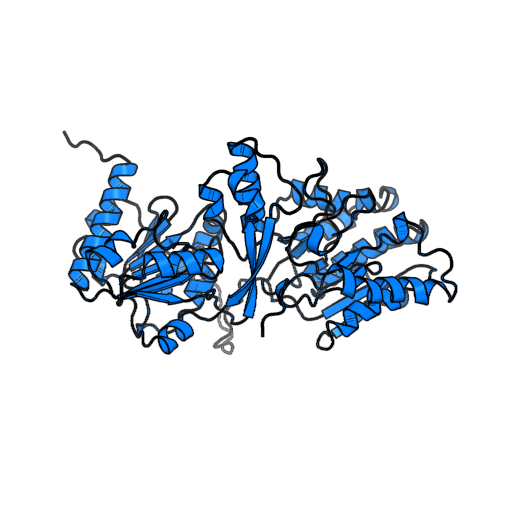369 VAL A O 1
ATOM 2965 N N . LEU A 1 370 ? -3.765 0.674 -5.302 1.00 88.19 370 LEU A N 1
ATOM 2966 C CA . LEU A 1 370 ? -3.382 1.908 -4.629 1.00 88.19 370 LEU A CA 1
ATOM 2967 C C . LEU A 1 370 ? -2.655 2.865 -5.593 1.00 88.19 370 LEU A C 1
ATOM 2969 O O . LEU A 1 370 ? -1.767 2.449 -6.339 1.00 88.19 370 LEU A O 1
ATOM 2973 N N . PRO A 1 371 ? -2.968 4.172 -5.576 1.00 88.25 371 PRO A N 1
ATOM 2974 C CA . PRO A 1 371 ? -2.190 5.156 -6.318 1.00 88.25 371 PRO A CA 1
ATOM 2975 C C . PRO A 1 371 ? -0.741 5.218 -5.808 1.00 88.25 371 PRO A C 1
ATOM 2977 O O . PRO A 1 371 ? -0.494 5.557 -4.651 1.00 88.25 371 PRO A O 1
ATOM 2980 N N . SER A 1 372 ? 0.234 4.894 -6.659 1.00 92.12 372 SER A N 1
ATOM 2981 C CA . SER A 1 372 ? 1.660 4.925 -6.306 1.00 92.12 372 SER A CA 1
ATOM 2982 C C . SER A 1 372 ? 2.544 4.891 -7.558 1.00 92.12 372 SER A C 1
ATOM 2984 O O . SER A 1 372 ? 2.062 4.871 -8.694 1.00 92.12 372 SER A O 1
ATOM 2986 N N . LEU A 1 373 ? 3.856 4.874 -7.338 1.00 95.44 373 LEU A N 1
ATOM 2987 C CA . LEU A 1 373 ? 4.864 4.479 -8.313 1.00 95.44 373 LEU A CA 1
ATOM 2988 C C . LEU A 1 373 ? 5.458 3.136 -7.883 1.00 95.44 373 LEU A C 1
ATOM 2990 O O . LEU A 1 373 ? 5.936 2.994 -6.757 1.00 95.44 373 LEU A O 1
ATOM 2994 N N . TYR A 1 374 ? 5.447 2.167 -8.791 1.00 96.56 374 TYR A N 1
ATOM 2995 C CA . TYR A 1 374 ? 5.755 0.773 -8.505 1.00 96.56 374 TYR A CA 1
ATOM 2996 C C . TYR A 1 374 ? 7.039 0.310 -9.187 1.00 96.56 374 TYR A C 1
ATOM 2998 O O . TYR A 1 374 ? 7.255 0.525 -10.380 1.00 96.56 374 TYR A O 1
ATOM 3006 N N . THR A 1 375 ? 7.877 -0.392 -8.434 1.00 96.44 375 THR A N 1
ATOM 3007 C CA . THR A 1 375 ? 9.011 -1.186 -8.925 1.00 96.44 375 THR A CA 1
ATOM 3008 C C . THR A 1 375 ? 9.131 -2.462 -8.079 1.00 96.44 375 THR A C 1
ATOM 3010 O O . THR A 1 375 ? 8.367 -2.663 -7.137 1.00 96.44 375 THR A O 1
ATOM 3013 N N . ALA A 1 376 ? 10.078 -3.338 -8.393 1.00 95.62 376 ALA A N 1
ATOM 3014 C CA . ALA A 1 376 ? 10.472 -4.448 -7.535 1.00 95.62 376 ALA A CA 1
ATOM 3015 C C . ALA A 1 376 ? 11.981 -4.427 -7.318 1.00 95.62 376 ALA A C 1
ATOM 3017 O O . ALA A 1 376 ? 12.740 -3.880 -8.122 1.00 95.62 376 ALA A O 1
ATOM 3018 N N . TYR A 1 377 ? 12.440 -5.058 -6.245 1.00 94.44 377 TYR A N 1
ATOM 3019 C CA . TYR A 1 377 ? 13.858 -5.366 -6.140 1.00 94.44 377 TYR A CA 1
ATOM 3020 C C . TYR A 1 377 ? 14.280 -6.306 -7.283 1.00 94.44 377 TYR A C 1
ATOM 3022 O O . TYR A 1 377 ? 13.585 -7.263 -7.604 1.00 94.44 377 TYR A O 1
ATOM 3030 N N . GLU A 1 378 ? 15.462 -6.095 -7.864 1.00 90.00 378 GLU A N 1
ATOM 3031 C CA . GLU A 1 378 ? 16.112 -7.167 -8.638 1.00 90.00 378 GLU A CA 1
ATOM 3032 C C . GLU A 1 378 ? 16.521 -8.301 -7.691 1.00 90.00 378 GLU A C 1
ATOM 3034 O O . GLU A 1 378 ? 16.464 -9.475 -8.044 1.00 90.00 378 GLU A O 1
ATOM 3039 N N . HIS A 1 379 ? 16.959 -7.917 -6.484 1.00 84.19 379 HIS A N 1
ATOM 3040 C CA . HIS A 1 379 ? 17.280 -8.808 -5.375 1.00 84.19 379 HIS A CA 1
ATOM 3041 C C . HIS A 1 379 ? 17.379 -8.020 -4.054 1.00 84.19 379 HIS A C 1
ATOM 3043 O O . HIS A 1 379 ? 18.320 -7.245 -3.843 1.00 84.19 379 HIS A O 1
ATOM 3049 N N . GLU A 1 380 ? 16.442 -8.222 -3.129 1.00 83.12 380 GLU A N 1
ATOM 3050 C CA . GLU A 1 380 ? 16.265 -7.387 -1.929 1.00 83.12 380 GLU A CA 1
ATOM 3051 C C . GLU A 1 380 ? 17.323 -7.603 -0.841 1.00 83.12 380 GLU A C 1
ATOM 3053 O O . GLU A 1 380 ? 17.538 -6.717 -0.013 1.00 83.12 380 GLU A O 1
ATOM 3058 N N . THR A 1 381 ? 18.009 -8.749 -0.844 1.00 80.62 381 THR A N 1
ATOM 3059 C CA . THR A 1 381 ? 18.997 -9.123 0.189 1.00 80.62 381 THR A CA 1
ATOM 3060 C C . THR A 1 381 ? 20.445 -8.806 -0.190 1.00 80.62 381 THR A C 1
ATOM 3062 O O . THR A 1 381 ? 21.341 -8.836 0.657 1.00 80.62 381 THR A O 1
ATOM 3065 N N . LYS A 1 382 ? 20.724 -8.489 -1.463 1.00 79.00 382 LYS A N 1
ATOM 3066 C CA . LYS A 1 382 ? 22.090 -8.143 -1.881 1.00 79.00 382 LYS A CA 1
ATOM 3067 C C . LYS A 1 382 ? 22.461 -6.783 -1.322 1.00 79.00 382 LYS A C 1
ATOM 3069 O O . LYS A 1 382 ? 21.670 -5.855 -1.380 1.00 79.00 382 LYS A O 1
ATOM 3074 N N . THR A 1 383 ? 23.719 -6.609 -0.924 1.00 63.06 383 THR A N 1
ATOM 3075 C CA . THR A 1 383 ? 24.244 -5.350 -0.353 1.00 63.06 383 THR A CA 1
ATOM 3076 C C . THR A 1 383 ? 23.947 -4.100 -1.183 1.00 63.06 383 THR A C 1
ATOM 3078 O O . THR A 1 383 ? 23.873 -2.999 -0.644 1.00 63.06 383 THR A O 1
ATOM 3081 N N . ARG A 1 384 ? 23.791 -4.246 -2.504 1.00 70.75 384 ARG A N 1
ATOM 3082 C CA . ARG A 1 384 ? 23.512 -3.126 -3.407 1.00 70.75 384 ARG A CA 1
ATOM 3083 C C . ARG A 1 384 ? 22.021 -2.820 -3.590 1.00 70.75 384 ARG A C 1
ATOM 3085 O O . ARG A 1 384 ? 21.752 -1.685 -3.980 1.00 70.75 384 ARG A O 1
ATOM 3092 N N . ARG A 1 385 ? 21.120 -3.773 -3.288 1.00 80.94 385 ARG A N 1
ATOM 3093 C CA . ARG A 1 385 ? 19.644 -3.703 -3.396 1.00 80.94 385 ARG A CA 1
ATOM 3094 C C . ARG A 1 385 ? 19.186 -2.944 -4.644 1.00 80.94 385 ARG A C 1
ATOM 3096 O O . ARG A 1 385 ? 18.535 -1.908 -4.543 1.00 80.94 385 ARG A O 1
ATOM 3103 N N . PHE A 1 386 ? 19.630 -3.402 -5.816 1.00 90.31 386 PHE A N 1
ATOM 3104 C CA . PHE A 1 386 ? 19.159 -2.826 -7.075 1.00 90.31 386 PHE A CA 1
ATOM 3105 C C . PHE A 1 386 ? 17.665 -3.097 -7.245 1.00 90.31 386 PHE A C 1
ATOM 3107 O O . PHE A 1 386 ? 17.142 -4.076 -6.708 1.00 90.31 386 PHE A O 1
ATOM 3114 N N . VAL A 1 387 ? 17.004 -2.208 -7.973 1.00 93.81 387 VAL A N 1
ATOM 3115 C CA . VAL A 1 387 ? 15.587 -2.306 -8.320 1.00 93.81 387 VAL A CA 1
ATOM 3116 C C . VAL A 1 387 ? 15.459 -2.433 -9.827 1.00 93.81 387 VAL A C 1
ATOM 3118 O O . VAL A 1 387 ? 16.285 -1.872 -10.551 1.00 93.81 387 VAL A O 1
ATOM 3121 N N . SER A 1 388 ? 14.434 -3.143 -10.279 1.00 93.69 388 SER A N 1
ATOM 3122 C CA . SER A 1 388 ? 14.032 -3.134 -11.680 1.00 93.69 388 SER A CA 1
ATOM 3123 C C . SER A 1 388 ? 13.631 -1.712 -12.105 1.00 93.69 388 SER A C 1
ATOM 3125 O O . SER A 1 388 ? 13.354 -0.847 -11.258 1.00 93.69 388 SER A O 1
ATOM 3127 N N . PRO A 1 389 ? 13.571 -1.426 -13.414 1.00 93.94 389 PRO A N 1
ATOM 3128 C CA . PRO A 1 389 ? 12.896 -0.231 -13.899 1.00 93.94 389 PRO A CA 1
ATOM 3129 C C . PRO A 1 389 ? 11.470 -0.118 -13.337 1.00 93.94 389 PRO A C 1
ATOM 3131 O O . PRO A 1 389 ? 10.864 -1.121 -12.960 1.00 93.94 389 PRO A O 1
ATOM 3134 N N . PHE A 1 390 ? 10.925 1.100 -13.259 1.00 97.06 390 PHE A N 1
ATOM 3135 C CA . PHE A 1 390 ? 9.548 1.279 -12.793 1.00 97.06 390 PHE A CA 1
ATOM 3136 C C . PHE A 1 390 ? 8.567 0.504 -13.672 1.00 97.06 390 PHE A C 1
ATOM 3138 O O . PHE A 1 390 ? 8.573 0.636 -14.894 1.00 97.06 390 PHE A O 1
ATOM 3145 N N . TYR A 1 391 ? 7.721 -0.286 -13.029 1.00 96.88 391 TYR A N 1
ATOM 3146 C CA . TYR A 1 391 ? 6.717 -1.095 -13.690 1.00 96.88 391 TYR A CA 1
ATOM 3147 C C . TYR A 1 391 ? 5.452 -0.294 -13.944 1.00 96.88 391 TYR A C 1
ATOM 3149 O O . TYR A 1 391 ? 4.973 -0.271 -15.068 1.00 96.88 391 TYR A O 1
ATOM 3157 N N . ALA A 1 392 ? 4.914 0.372 -12.924 1.00 97.50 392 ALA A N 1
ATOM 3158 C CA . ALA A 1 392 ? 3.634 1.060 -13.030 1.00 97.50 392 ALA A CA 1
ATOM 3159 C C . ALA A 1 392 ? 3.628 2.389 -12.291 1.00 97.50 392 ALA A C 1
ATOM 3161 O O . ALA A 1 392 ? 4.410 2.593 -11.363 1.00 97.50 392 ALA A O 1
ATOM 3162 N N . SER A 1 393 ? 2.745 3.295 -12.697 1.00 96.81 393 SER A N 1
ATOM 3163 C CA . SER A 1 393 ? 2.595 4.598 -12.058 1.00 96.81 393 SER A CA 1
ATOM 3164 C C . SER A 1 393 ? 1.181 5.134 -12.215 1.00 96.81 393 SER A C 1
ATOM 3166 O O . SER A 1 393 ? 0.557 4.987 -13.269 1.00 96.81 393 SER A O 1
ATOM 3168 N N . SER A 1 394 ? 0.721 5.867 -11.205 1.00 93.44 394 SER A N 1
ATOM 3169 C CA . SER A 1 394 ? -0.282 6.910 -11.408 1.00 93.44 394 SER A CA 1
ATOM 3170 C C . SER A 1 394 ? 0.297 8.002 -12.320 1.00 93.44 394 SER A C 1
ATOM 3172 O O . SER A 1 394 ? 1.461 8.384 -12.130 1.00 93.44 394 SER A O 1
ATOM 3174 N N . PRO A 1 395 ? -0.466 8.538 -13.288 1.00 94.12 395 PRO A N 1
ATOM 3175 C CA . PRO A 1 395 ? -0.029 9.694 -14.066 1.00 94.12 395 PRO A CA 1
ATOM 3176 C C . PRO A 1 395 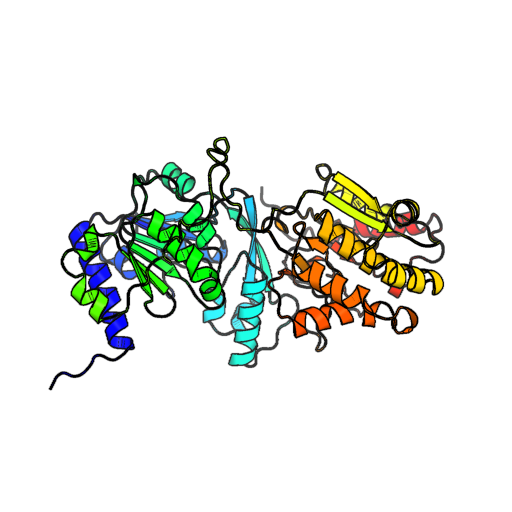? 0.350 10.869 -13.150 1.00 94.12 395 PRO A C 1
ATOM 3178 O O . PRO A 1 395 ? -0.296 11.114 -12.131 1.00 94.12 395 PRO A O 1
ATOM 3181 N N . GLY A 1 396 ? 1.390 11.618 -13.515 1.00 93.88 396 GLY A N 1
ATOM 3182 C CA . GLY A 1 396 ? 1.821 12.831 -12.816 1.00 93.88 396 GLY A CA 1
ATOM 3183 C C . GLY A 1 396 ? 2.639 12.605 -11.541 1.00 93.88 396 GLY A C 1
ATOM 3184 O O . GLY A 1 396 ? 2.821 13.549 -10.773 1.00 93.88 396 GLY A O 1
ATOM 3185 N N . HIS A 1 397 ? 3.147 11.393 -11.289 1.00 93.62 397 HIS A N 1
ATOM 3186 C CA . HIS A 1 397 ? 3.886 11.100 -10.060 1.00 93.62 397 HIS A CA 1
ATOM 3187 C C . HIS A 1 397 ? 5.127 12.000 -9.890 1.00 93.62 397 HIS A C 1
ATOM 3189 O O . HIS A 1 397 ? 6.060 11.987 -10.699 1.00 93.62 397 HIS A O 1
ATOM 3195 N N . SER A 1 398 ? 5.177 12.758 -8.791 1.00 93.88 398 SER A N 1
ATOM 3196 C CA . SER A 1 398 ? 6.166 13.827 -8.576 1.00 93.88 398 SER A CA 1
ATOM 3197 C C . SER A 1 398 ? 7.616 13.332 -8.560 1.00 93.88 398 SER A C 1
ATOM 3199 O O . SER A 1 398 ? 8.516 14.028 -9.029 1.00 93.88 398 SER A O 1
ATOM 3201 N N . PHE A 1 399 ? 7.862 12.118 -8.062 1.00 95.62 399 PHE A N 1
ATOM 3202 C CA . PHE A 1 399 ? 9.204 11.533 -8.062 1.00 95.62 399 PHE A CA 1
ATOM 3203 C C . PHE A 1 399 ? 9.708 11.191 -9.476 1.00 95.62 399 PHE A C 1
ATOM 3205 O O . PHE A 1 399 ? 10.883 11.415 -9.762 1.00 95.62 399 PHE A O 1
ATOM 3212 N N . LEU A 1 400 ? 8.833 10.737 -10.388 1.00 95.75 400 LEU A N 1
ATOM 3213 C CA . LEU A 1 400 ? 9.206 10.521 -11.793 1.00 95.75 400 LEU A CA 1
ATOM 3214 C C . LEU A 1 400 ? 9.569 11.844 -12.471 1.00 95.75 400 LEU A C 1
ATOM 3216 O O . LEU A 1 400 ? 10.583 11.914 -13.162 1.00 95.75 400 LEU A O 1
ATOM 3220 N N . ALA A 1 401 ? 8.788 12.902 -12.224 1.00 96.38 401 ALA A N 1
ATOM 3221 C CA . ALA A 1 401 ? 9.090 14.237 -12.736 1.00 96.38 401 ALA A CA 1
ATOM 3222 C C . ALA A 1 401 ? 10.472 14.720 -12.268 1.00 96.38 401 ALA A C 1
ATOM 3224 O O . ALA A 1 401 ? 11.276 15.142 -13.092 1.00 96.38 401 ALA A O 1
ATOM 3225 N N . GLN A 1 402 ? 10.792 14.560 -10.979 1.00 96.69 402 GLN A N 1
ATOM 3226 C CA . GLN A 1 402 ? 12.105 14.919 -10.431 1.00 96.69 402 GLN A CA 1
ATOM 3227 C C . GLN A 1 402 ? 13.259 14.136 -11.072 1.00 96.69 402 GLN A C 1
ATOM 3229 O O . GLN A 1 402 ? 14.310 14.719 -11.339 1.00 96.69 402 GLN A O 1
ATOM 3234 N N . ILE A 1 403 ? 13.087 12.829 -11.308 1.00 97.38 403 ILE A N 1
ATOM 3235 C CA . ILE A 1 403 ? 14.098 12.003 -11.986 1.00 97.38 403 ILE A CA 1
ATOM 3236 C C . ILE A 1 403 ? 14.340 12.528 -13.403 1.00 97.38 403 ILE A C 1
ATOM 3238 O O . ILE A 1 403 ? 15.487 12.739 -13.794 1.00 97.38 403 ILE A O 1
ATOM 3242 N N . LEU A 1 404 ? 13.268 12.760 -14.160 1.00 98.12 404 LEU A N 1
ATOM 3243 C CA . LEU A 1 404 ? 13.351 13.237 -15.537 1.00 98.12 404 LEU A CA 1
ATOM 3244 C C . LEU A 1 404 ? 13.965 14.635 -15.631 1.00 98.12 404 LEU A C 1
ATOM 3246 O O . LEU A 1 404 ? 14.802 14.863 -16.501 1.00 98.12 404 LEU A O 1
ATOM 3250 N N . ASP A 1 405 ? 13.619 15.535 -14.712 1.00 97.25 405 ASP A N 1
ATOM 3251 C CA . ASP A 1 405 ? 14.206 16.873 -14.644 1.00 97.25 405 ASP A CA 1
ATOM 3252 C C . ASP A 1 405 ? 15.702 16.813 -14.298 1.00 97.25 405 ASP A C 1
ATOM 3254 O O . ASP A 1 405 ? 16.500 17.536 -14.886 1.00 97.25 405 ASP A O 1
ATOM 3258 N N . GLU A 1 406 ? 16.129 15.930 -13.384 1.00 97.06 406 GLU A N 1
ATOM 3259 C CA . GLU A 1 406 ? 17.555 15.767 -13.057 1.00 97.06 406 GLU A CA 1
ATOM 3260 C C . GLU A 1 406 ? 18.332 15.173 -14.248 1.00 97.06 406 GLU A C 1
ATOM 3262 O O . GLU A 1 406 ? 19.435 15.629 -14.559 1.00 97.06 406 GLU A O 1
ATOM 3267 N N . ILE A 1 407 ? 17.748 14.206 -14.964 1.00 97.75 407 ILE A N 1
ATOM 3268 C CA . ILE A 1 407 ? 18.366 13.592 -16.147 1.00 97.75 407 ILE A CA 1
ATOM 3269 C C . ILE A 1 407 ? 18.431 14.568 -17.330 1.00 97.75 407 ILE A C 1
ATOM 3271 O O . ILE A 1 407 ? 19.452 14.604 -18.022 1.00 97.75 407 ILE A O 1
ATOM 3275 N N . SER A 1 408 ? 17.388 15.369 -17.574 1.00 97.62 408 SER A N 1
ATOM 3276 C CA . SER A 1 408 ? 17.328 16.276 -18.731 1.00 97.62 408 SER A CA 1
ATOM 3277 C C . SER A 1 408 ? 18.407 17.363 -18.687 1.00 97.62 408 SER A C 1
ATOM 3279 O O . SER A 1 408 ? 18.821 17.857 -19.736 1.00 97.62 408 SER A O 1
ATOM 3281 N N . GLN A 1 409 ? 18.905 17.703 -17.494 1.00 97.06 409 GLN A N 1
ATOM 3282 C CA . GLN A 1 409 ? 19.993 18.668 -17.295 1.00 97.06 409 GLN A CA 1
ATOM 3283 C C . GLN A 1 409 ? 21.395 18.068 -17.493 1.00 97.06 409 GLN A C 1
ATOM 3285 O O . GLN A 1 409 ? 22.387 18.803 -17.545 1.00 97.06 409 GLN A O 1
ATOM 3290 N N . LEU A 1 410 ? 21.520 16.742 -17.612 1.00 96.56 410 LEU A N 1
ATOM 3291 C CA . LEU A 1 410 ? 22.813 16.102 -17.844 1.00 96.56 410 LEU A CA 1
ATOM 3292 C C . LEU A 1 410 ? 23.308 16.381 -19.263 1.00 96.56 410 LEU A C 1
ATOM 3294 O O . LEU A 1 410 ? 22.586 16.203 -20.243 1.00 96.56 410 LEU A O 1
ATOM 3298 N N . GLN A 1 411 ? 24.588 16.735 -19.386 1.00 97.50 411 GLN A N 1
ATOM 3299 C CA . GLN A 1 411 ? 25.238 16.849 -20.688 1.00 97.50 411 GLN A CA 1
ATOM 3300 C C . GLN A 1 411 ? 25.242 15.478 -21.383 1.00 97.50 411 GLN A C 1
ATOM 3302 O O . GLN A 1 411 ? 25.824 14.546 -20.833 1.00 97.50 411 GLN A O 1
ATOM 3307 N N . PRO A 1 412 ? 24.681 15.313 -22.596 1.00 97.06 412 PRO A N 1
ATOM 3308 C CA . PRO A 1 412 ? 24.517 13.984 -23.193 1.00 97.06 412 PRO A CA 1
ATOM 3309 C C . PRO A 1 412 ? 25.826 13.185 -23.260 1.00 97.06 412 PRO A C 1
ATOM 3311 O O . PRO A 1 412 ? 25.886 12.016 -22.889 1.00 97.06 412 PRO A O 1
ATOM 3314 N N . LYS A 1 413 ? 26.933 13.847 -23.612 1.00 95.38 413 LYS A N 1
ATOM 3315 C CA . LYS A 1 413 ? 28.257 13.212 -23.685 1.00 95.38 413 LYS A CA 1
ATOM 3316 C C . LYS A 1 413 ? 28.760 12.661 -22.342 1.00 95.38 413 LYS A C 1
ATOM 3318 O O . LYS A 1 413 ? 29.570 11.738 -22.368 1.00 95.38 413 LYS A O 1
ATOM 3323 N N . SER A 1 414 ? 28.296 13.177 -21.199 1.00 96.06 414 SER A N 1
ATOM 3324 C CA . SER A 1 414 ? 28.697 12.697 -19.867 1.00 96.06 414 SER A CA 1
ATOM 3325 C C . SER A 1 414 ? 27.910 11.476 -19.386 1.00 96.06 414 SER A C 1
ATOM 3327 O O . SER A 1 414 ? 28.295 10.873 -18.382 1.00 96.06 414 SER A O 1
ATOM 3329 N N . LEU A 1 415 ? 26.848 11.073 -20.098 1.00 97.00 415 LEU A N 1
ATOM 3330 C CA . LEU A 1 415 ? 26.096 9.863 -19.774 1.00 97.00 415 LEU A CA 1
ATOM 3331 C C . LEU A 1 415 ? 27.021 8.645 -19.764 1.00 97.00 415 LEU A C 1
ATOM 3333 O O . LEU A 1 415 ? 27.811 8.423 -20.686 1.00 97.00 415 LEU A O 1
ATOM 3337 N N . LEU A 1 416 ? 26.904 7.832 -18.719 1.00 97.12 416 LEU A N 1
ATOM 3338 C CA . LEU A 1 416 ? 27.590 6.553 -18.602 1.00 97.12 416 LEU A CA 1
ATOM 3339 C C . LEU A 1 416 ? 26.736 5.455 -19.252 1.00 97.12 416 LEU A C 1
ATOM 3341 O O . LEU A 1 416 ? 25.755 5.717 -19.948 1.00 97.12 416 LEU A O 1
ATOM 3345 N N . THR A 1 417 ? 27.098 4.193 -19.021 1.00 96.38 417 THR A N 1
ATOM 3346 C CA . THR A 1 417 ? 26.269 3.045 -19.416 1.00 96.38 417 THR A CA 1
ATOM 3347 C C . THR A 1 417 ? 24.846 3.181 -18.857 1.00 96.38 417 THR A C 1
ATOM 3349 O O . THR A 1 417 ? 24.736 3.614 -17.706 1.00 96.38 417 THR A O 1
ATOM 3352 N N . PRO A 1 418 ? 23.795 2.723 -19.569 1.00 96.06 418 PRO A N 1
ATOM 3353 C CA . PRO A 1 418 ? 22.399 2.832 -19.134 1.00 96.06 418 PRO A CA 1
ATOM 3354 C C . PRO A 1 418 ? 22.178 2.500 -17.659 1.00 96.06 418 PRO A C 1
ATOM 3356 O O . PRO A 1 418 ? 21.749 3.359 -16.898 1.00 96.06 418 PRO A O 1
ATOM 3359 N N . PHE A 1 419 ? 22.652 1.330 -17.218 1.00 94.31 419 PHE A N 1
ATOM 3360 C CA . PHE A 1 419 ? 22.607 0.876 -15.824 1.00 94.31 419 PHE A CA 1
ATOM 3361 C C . PHE A 1 419 ? 23.024 1.937 -14.788 1.00 94.31 419 PHE A C 1
ATOM 3363 O O . PHE A 1 419 ? 22.434 2.009 -13.718 1.00 94.31 419 PHE A O 1
ATOM 3370 N N . LYS A 1 420 ? 24.050 2.749 -15.087 1.00 95.88 420 LYS A N 1
ATOM 3371 C CA . LYS A 1 420 ? 24.643 3.726 -14.158 1.00 95.88 420 LYS A CA 1
ATOM 3372 C C . LYS A 1 420 ? 23.976 5.098 -14.192 1.00 95.88 420 LYS A C 1
ATOM 3374 O O . LYS A 1 420 ? 24.070 5.798 -13.193 1.00 95.88 420 LYS A O 1
ATOM 3379 N N . SER A 1 421 ? 23.405 5.499 -15.325 1.00 97.00 421 SER A N 1
ATOM 3380 C CA . SER A 1 421 ? 22.898 6.863 -15.522 1.00 97.00 421 SER A CA 1
ATOM 3381 C C . SER A 1 421 ? 21.379 6.950 -15.519 1.00 97.00 421 SER A C 1
ATOM 3383 O O . SER A 1 421 ? 20.858 7.965 -15.078 1.00 97.00 421 SER A O 1
ATOM 3385 N N . VAL A 1 422 ? 20.680 5.910 -15.983 1.00 96.56 422 VAL A N 1
ATOM 3386 C CA . VAL A 1 422 ? 19.213 5.928 -16.114 1.00 96.56 422 VAL A CA 1
ATOM 3387 C C . VAL A 1 422 ? 18.537 4.638 -15.646 1.00 96.56 422 VAL A C 1
ATOM 3389 O O . VAL A 1 422 ? 17.388 4.703 -15.244 1.00 96.56 422 VAL A O 1
ATOM 3392 N N . GLY A 1 423 ? 19.230 3.497 -15.633 1.00 94.12 423 GLY A N 1
ATOM 3393 C CA . GLY A 1 423 ? 18.670 2.195 -15.248 1.00 94.12 423 GLY A CA 1
ATOM 3394 C C . GLY A 1 423 ? 18.824 1.856 -13.760 1.00 94.12 423 GLY A C 1
ATOM 3395 O O . GLY A 1 423 ? 19.000 2.732 -12.912 1.00 94.12 423 GLY A O 1
ATOM 3396 N N . SER A 1 424 ? 18.824 0.562 -13.434 1.00 93.00 424 SER A N 1
ATOM 3397 C CA . SER A 1 424 ? 18.670 0.016 -12.074 1.00 93.00 424 SER A CA 1
ATOM 3398 C C . SER A 1 424 ? 19.569 0.614 -10.986 1.00 93.00 424 SER A C 1
ATOM 3400 O O . SER A 1 424 ? 19.122 0.853 -9.861 1.00 93.00 424 SER A O 1
ATOM 3402 N N . ARG A 1 425 ? 20.855 0.881 -11.274 1.00 94.25 425 ARG A N 1
ATOM 3403 C CA . ARG A 1 425 ? 21.741 1.514 -10.280 1.00 94.25 425 ARG A CA 1
ATOM 3404 C C . ARG A 1 425 ? 21.399 2.986 -10.082 1.00 94.25 425 ARG A C 1
ATOM 3406 O O . ARG A 1 425 ? 21.424 3.430 -8.937 1.00 94.25 425 ARG A O 1
ATOM 3413 N N . ALA A 1 426 ? 21.103 3.716 -11.156 1.00 95.50 426 ALA A N 1
ATOM 3414 C CA . ALA A 1 426 ? 20.690 5.112 -11.061 1.00 95.50 426 ALA A CA 1
ATOM 3415 C C . ALA A 1 426 ? 19.383 5.234 -10.270 1.00 95.50 426 ALA A C 1
ATOM 3417 O O . ALA A 1 426 ? 19.326 6.010 -9.323 1.00 95.50 426 ALA A O 1
ATOM 3418 N N . LEU A 1 427 ? 18.383 4.399 -10.576 1.00 95.81 427 LEU A N 1
ATOM 3419 C CA . LEU A 1 427 ? 17.121 4.357 -9.832 1.00 95.81 427 LEU A CA 1
ATOM 3420 C C . LEU A 1 427 ? 17.334 4.080 -8.347 1.00 95.81 427 LEU A C 1
ATOM 3422 O O . LEU A 1 427 ? 16.843 4.831 -7.507 1.00 95.81 427 LEU A O 1
ATOM 3426 N N . ARG A 1 428 ? 18.133 3.063 -8.009 1.00 94.44 428 ARG A N 1
ATOM 3427 C CA . ARG A 1 428 ? 18.506 2.781 -6.616 1.00 94.44 428 ARG A CA 1
ATOM 3428 C C . ARG A 1 428 ? 19.126 4.010 -5.947 1.00 94.44 428 ARG A C 1
ATOM 3430 O O . ARG A 1 428 ? 18.775 4.333 -4.813 1.00 94.44 428 ARG A O 1
ATOM 3437 N N . ASP A 1 429 ? 20.050 4.689 -6.627 1.00 95.12 429 ASP A N 1
ATOM 3438 C CA . ASP A 1 429 ? 20.714 5.888 -6.106 1.00 95.12 429 ASP A CA 1
ATOM 3439 C C . ASP A 1 429 ? 19.716 7.052 -5.909 1.00 95.12 429 ASP A C 1
ATOM 3441 O O . ASP A 1 429 ? 19.760 7.704 -4.864 1.00 95.12 429 ASP A O 1
ATOM 3445 N N . PHE A 1 430 ? 18.769 7.267 -6.833 1.00 96.00 430 PHE A N 1
ATOM 3446 C CA . PHE A 1 430 ? 17.695 8.260 -6.694 1.00 96.00 430 PHE A CA 1
ATOM 3447 C C . PHE A 1 430 ? 16.771 7.962 -5.515 1.00 96.00 430 PHE A C 1
ATOM 3449 O O . PHE A 1 430 ? 16.527 8.852 -4.698 1.00 96.00 430 PHE A O 1
ATOM 3456 N N . ILE A 1 431 ? 16.301 6.717 -5.396 1.00 94.88 431 ILE A N 1
ATOM 3457 C CA . ILE A 1 431 ? 15.425 6.272 -4.304 1.00 94.88 431 ILE A CA 1
ATOM 3458 C C . ILE A 1 431 ? 16.129 6.489 -2.967 1.00 94.88 431 ILE A C 1
ATOM 3460 O O . ILE A 1 431 ? 15.581 7.127 -2.075 1.00 94.88 431 ILE A O 1
ATOM 3464 N N . LYS A 1 432 ? 17.391 6.059 -2.849 1.00 92.94 432 LYS A N 1
ATOM 3465 C CA . LYS A 1 432 ? 18.178 6.249 -1.626 1.00 92.94 432 LYS A CA 1
ATOM 3466 C C . LYS A 1 432 ? 18.400 7.728 -1.291 1.00 92.94 432 LYS A C 1
ATOM 3468 O O . LYS A 1 432 ? 18.375 8.095 -0.121 1.00 92.94 432 LYS A O 1
ATOM 3473 N N . LYS A 1 433 ? 18.668 8.568 -2.296 1.00 93.62 433 LYS A N 1
ATOM 3474 C CA . LYS A 1 433 ? 18.943 10.004 -2.119 1.00 93.62 433 LYS A CA 1
ATOM 3475 C C . LYS A 1 433 ? 17.699 10.780 -1.688 1.00 93.62 433 LYS A C 1
ATOM 3477 O O . LYS A 1 433 ? 17.824 11.715 -0.905 1.00 93.62 433 LYS A O 1
ATOM 3482 N N . ARG A 1 434 ? 16.534 10.449 -2.248 1.00 92.31 434 ARG A N 1
ATOM 3483 C CA . ARG A 1 434 ? 15.299 11.231 -2.086 1.00 92.31 434 ARG A CA 1
ATOM 3484 C C . ARG A 1 434 ? 14.326 10.638 -1.071 1.00 92.31 434 ARG A C 1
ATOM 3486 O O . ARG A 1 434 ? 13.466 11.374 -0.611 1.00 92.31 434 ARG A O 1
ATOM 3493 N N . ASN A 1 435 ? 14.473 9.357 -0.734 1.00 89.75 435 ASN A N 1
ATOM 3494 C CA . ASN A 1 435 ? 13.564 8.603 0.128 1.00 89.75 435 ASN A CA 1
ATOM 3495 C C . ASN A 1 435 ? 12.076 8.849 -0.210 1.00 89.75 435 ASN A C 1
ATOM 3497 O O . ASN A 1 435 ? 11.324 9.315 0.647 1.00 89.75 435 ASN A O 1
ATOM 3501 N N . PRO A 1 436 ? 11.670 8.643 -1.477 1.00 91.94 436 PRO A N 1
ATOM 3502 C CA . PRO A 1 436 ? 10.317 8.947 -1.922 1.00 91.94 436 PRO A CA 1
ATOM 3503 C C . PRO A 1 436 ? 9.317 7.927 -1.365 1.00 91.94 436 PRO A C 1
ATOM 3505 O O . PRO A 1 436 ? 9.678 6.781 -1.090 1.00 91.94 436 PRO A O 1
ATOM 3508 N N . ASP A 1 437 ? 8.048 8.318 -1.277 1.00 88.00 437 ASP A N 1
ATOM 3509 C CA . ASP A 1 437 ? 6.969 7.375 -0.989 1.00 88.00 437 ASP A CA 1
ATOM 3510 C C . ASP A 1 437 ? 6.592 6.618 -2.269 1.00 88.00 437 ASP A C 1
ATOM 3512 O O . ASP A 1 437 ? 5.942 7.160 -3.162 1.00 88.00 437 ASP A O 1
ATOM 3516 N N . ILE A 1 438 ? 7.110 5.397 -2.401 1.00 93.19 438 ILE A N 1
ATOM 3517 C CA . ILE A 1 438 ? 6.917 4.513 -3.555 1.00 93.19 438 ILE A CA 1
ATOM 3518 C C . ILE A 1 438 ? 6.755 3.069 -3.086 1.00 93.19 438 ILE A C 1
ATOM 3520 O O . ILE A 1 438 ? 7.173 2.702 -1.984 1.00 93.19 438 ILE A O 1
ATOM 3524 N N . SER A 1 439 ? 6.225 2.228 -3.965 1.00 94.62 439 SER A N 1
ATOM 3525 C CA . SER A 1 439 ? 6.022 0.807 -3.706 1.00 94.62 439 SER A CA 1
ATOM 3526 C C . SER A 1 439 ? 7.132 -0.025 -4.351 1.00 94.62 439 SER A C 1
ATOM 3528 O O . SER A 1 439 ? 7.303 -0.019 -5.571 1.00 94.62 439 SER A O 1
ATOM 3530 N N . ILE A 1 440 ? 7.904 -0.742 -3.527 1.00 95.69 440 ILE A N 1
ATOM 3531 C CA . ILE A 1 440 ? 8.960 -1.659 -3.979 1.00 95.69 440 ILE A CA 1
ATOM 3532 C C . ILE A 1 440 ? 8.581 -3.085 -3.576 1.00 95.69 440 ILE A C 1
ATOM 3534 O O . ILE A 1 440 ? 8.683 -3.454 -2.402 1.00 95.69 440 ILE A O 1
ATOM 3538 N N . PHE A 1 441 ? 8.161 -3.885 -4.552 1.00 96.44 441 PHE A N 1
ATOM 3539 C CA . PHE A 1 441 ? 7.802 -5.284 -4.342 1.00 96.44 441 PHE A CA 1
ATOM 3540 C C . PHE A 1 441 ? 9.026 -6.177 -4.056 1.00 96.44 441 PHE A C 1
ATOM 3542 O O . PHE A 1 441 ? 10.146 -5.855 -4.486 1.00 96.44 441 PHE A O 1
ATOM 3549 N N . PRO A 1 442 ? 8.833 -7.313 -3.353 1.00 95.06 442 PRO A N 1
ATOM 3550 C CA . PRO A 1 442 ? 9.828 -8.383 -3.273 1.00 95.06 442 PRO A CA 1
ATOM 3551 C C . PRO A 1 442 ? 10.303 -8.813 -4.663 1.00 95.06 442 PRO A C 1
ATOM 3553 O O . PRO A 1 442 ? 9.538 -8.755 -5.627 1.00 95.06 442 PRO A O 1
ATOM 3556 N N . SER A 1 443 ? 11.555 -9.266 -4.785 1.00 94.50 443 SER A N 1
ATOM 3557 C CA . SER A 1 443 ? 12.088 -9.602 -6.112 1.00 94.50 443 SER A CA 1
ATOM 3558 C C . SER A 1 443 ? 11.321 -10.731 -6.789 1.00 94.50 443 SER A C 1
ATOM 3560 O O . SER A 1 443 ? 11.079 -10.653 -7.991 1.00 94.50 443 SER A O 1
ATOM 3562 N N . TYR A 1 444 ? 10.867 -11.731 -6.031 1.00 94.38 444 TYR A N 1
ATOM 3563 C CA . TYR A 1 444 ? 10.212 -12.914 -6.585 1.00 94.38 444 TYR A CA 1
ATOM 3564 C C . TYR A 1 444 ? 8.883 -12.635 -7.297 1.00 94.38 444 TYR A C 1
ATOM 3566 O O . TYR A 1 444 ? 8.456 -13.476 -8.080 1.00 94.38 444 TYR A O 1
ATOM 3574 N N . PHE A 1 445 ? 8.260 -11.465 -7.095 1.00 95.94 445 PHE A N 1
ATOM 3575 C CA . PHE A 1 445 ? 7.040 -11.086 -7.817 1.00 95.94 445 PHE A CA 1
ATOM 3576 C C . PHE A 1 445 ? 7.269 -11.098 -9.336 1.00 95.94 445 PHE A C 1
ATOM 3578 O O . PHE A 1 445 ? 6.407 -11.548 -10.084 1.00 95.94 445 PHE A O 1
ATOM 3585 N N . PHE A 1 446 ? 8.438 -10.632 -9.790 1.00 95.56 446 PHE A N 1
ATOM 3586 C CA . PHE A 1 446 ? 8.778 -10.528 -11.219 1.00 95.56 446 PHE A CA 1
ATOM 3587 C C . PHE A 1 446 ? 10.085 -11.250 -11.592 1.00 95.56 446 PHE A C 1
ATOM 3589 O O . PHE A 1 446 ? 10.336 -11.547 -12.760 1.00 95.56 446 PHE A O 1
ATOM 3596 N N . ASN A 1 447 ? 10.922 -11.548 -10.596 1.00 93.31 447 ASN A N 1
ATOM 3597 C CA . ASN A 1 447 ? 12.245 -12.150 -10.732 1.00 93.31 447 ASN A CA 1
ATOM 3598 C C . ASN A 1 447 ? 12.397 -13.390 -9.821 1.00 93.31 447 ASN A C 1
ATOM 3600 O O . ASN A 1 447 ? 13.339 -13.442 -9.026 1.00 93.31 447 ASN A O 1
ATOM 3604 N N . PRO A 1 448 ? 11.515 -14.409 -9.908 1.00 92.12 448 PRO A N 1
ATOM 3605 C CA . PRO A 1 448 ? 11.591 -15.607 -9.061 1.00 92.12 448 PRO A CA 1
ATOM 3606 C C . PRO A 1 448 ? 12.888 -16.395 -9.281 1.00 92.12 448 PRO A C 1
ATOM 3608 O O . PRO A 1 448 ? 13.354 -17.082 -8.378 1.00 92.12 448 PRO A O 1
ATOM 3611 N N . ARG A 1 449 ? 13.494 -16.273 -10.471 1.00 89.88 449 ARG A N 1
ATOM 3612 C CA . ARG A 1 449 ? 14.801 -16.833 -10.826 1.00 89.88 449 ARG A CA 1
ATOM 3613 C C . ARG A 1 449 ? 15.751 -15.717 -11.237 1.00 89.88 449 ARG A C 1
ATOM 3615 O O . ARG A 1 449 ? 15.663 -15.153 -12.330 1.00 89.88 449 ARG A O 1
ATOM 3622 N N . HIS A 1 450 ? 16.703 -15.400 -10.370 1.00 86.75 450 HIS A N 1
ATOM 3623 C CA . HIS A 1 450 ? 17.717 -14.400 -10.670 1.00 86.75 450 HIS A CA 1
ATOM 3624 C C . HIS A 1 450 ? 18.776 -14.978 -11.625 1.00 86.75 450 HIS A C 1
ATOM 3626 O O . HIS A 1 450 ? 19.206 -16.123 -11.479 1.00 86.75 450 HIS A O 1
ATOM 3632 N N . HIS A 1 451 ? 19.299 -14.176 -12.563 1.00 78.56 451 HIS A N 1
ATOM 3633 C CA . HIS A 1 451 ? 20.292 -14.618 -13.566 1.00 78.56 451 HIS A CA 1
ATOM 3634 C C . HIS A 1 451 ? 21.618 -15.157 -12.992 1.00 78.56 451 HIS A C 1
ATOM 3636 O O . HIS A 1 451 ? 22.470 -15.627 -13.743 1.00 78.56 451 HIS A O 1
ATOM 3642 N N . ARG A 1 452 ? 21.818 -15.066 -11.673 1.00 81.94 452 ARG A N 1
ATOM 3643 C CA . ARG A 1 452 ? 22.980 -15.614 -10.953 1.00 81.94 452 ARG A CA 1
ATOM 3644 C C . ARG A 1 452 ? 22.707 -16.958 -10.264 1.00 81.94 452 ARG A C 1
ATOM 3646 O O . ARG A 1 452 ? 23.580 -17.424 -9.544 1.00 81.94 452 ARG A O 1
ATOM 3653 N N . GLY A 1 453 ? 21.537 -17.563 -10.491 1.00 78.25 453 GLY A N 1
ATOM 3654 C CA . GLY A 1 453 ? 21.191 -18.915 -10.030 1.00 78.25 453 GLY A CA 1
ATOM 3655 C C . GLY A 1 453 ? 20.365 -18.990 -8.742 1.00 78.25 453 GLY A C 1
ATOM 3656 O O . GLY A 1 453 ? 20.057 -20.085 -8.289 1.00 78.25 453 GLY A O 1
ATOM 3657 N N . GLU A 1 454 ? 19.989 -17.857 -8.149 1.00 82.12 454 GLU A N 1
ATOM 3658 C CA . GLU A 1 454 ? 19.122 -17.822 -6.964 1.00 82.12 454 GLU A CA 1
ATOM 3659 C C . GLU A 1 454 ? 17.658 -17.977 -7.382 1.00 82.12 454 GLU A C 1
ATOM 3661 O O . GLU A 1 454 ? 17.220 -17.327 -8.333 1.00 82.12 454 GLU A O 1
ATOM 3666 N N . THR A 1 455 ? 16.928 -18.849 -6.686 1.00 86.38 455 THR A N 1
ATOM 3667 C CA . THR A 1 455 ? 15.531 -19.183 -6.986 1.00 86.38 455 THR A CA 1
ATOM 3668 C C . THR A 1 455 ? 14.683 -19.040 -5.730 1.00 86.38 455 THR A C 1
ATOM 3670 O O . THR A 1 455 ? 15.080 -19.502 -4.659 1.00 86.38 455 THR A O 1
ATOM 3673 N N . TYR A 1 456 ? 13.532 -18.391 -5.870 1.00 90.00 456 TYR A N 1
ATOM 3674 C CA . TYR A 1 456 ? 12.490 -18.348 -4.856 1.00 90.00 456 TYR A CA 1
ATOM 3675 C C . TYR A 1 456 ? 11.723 -19.675 -4.829 1.00 90.00 456 TYR A C 1
ATOM 3677 O O . TYR A 1 456 ? 11.266 -20.130 -5.873 1.00 90.00 456 TYR A O 1
ATOM 3685 N N . ASN A 1 457 ? 11.587 -20.273 -3.643 1.00 85.56 457 ASN A N 1
ATOM 3686 C CA . ASN A 1 457 ? 10.891 -21.551 -3.428 1.00 85.56 457 ASN A CA 1
ATOM 3687 C C . ASN A 1 457 ? 9.780 -21.441 -2.366 1.00 85.56 457 ASN A C 1
ATOM 3689 O O . ASN A 1 457 ? 9.422 -22.449 -1.768 1.00 85.56 457 ASN A O 1
ATOM 3693 N N . GLY A 1 458 ? 9.326 -20.223 -2.051 1.00 85.62 458 GLY A N 1
ATOM 3694 C CA . GLY A 1 458 ? 8.231 -20.013 -1.101 1.00 85.62 458 GLY A CA 1
ATOM 3695 C C . GLY A 1 458 ? 6.867 -19.970 -1.790 1.00 85.62 458 GLY A C 1
ATOM 3696 O O . GLY A 1 458 ? 6.783 -19.993 -3.017 1.00 85.62 458 GLY A O 1
ATOM 3697 N N . ASP A 1 459 ? 5.814 -19.830 -0.987 1.00 83.19 459 ASP A N 1
ATOM 3698 C CA . ASP A 1 459 ? 4.417 -19.924 -1.445 1.00 83.19 459 ASP A CA 1
ATOM 3699 C C . ASP A 1 459 ? 3.799 -18.575 -1.860 1.00 83.19 459 ASP A C 1
ATOM 3701 O O . ASP A 1 459 ? 2.604 -18.470 -2.136 1.00 83.19 459 ASP A O 1
ATOM 3705 N N . GLY A 1 460 ? 4.601 -17.511 -1.883 1.00 87.81 460 GLY A N 1
ATOM 3706 C CA . GLY A 1 460 ? 4.167 -16.174 -2.264 1.00 87.81 460 GLY A CA 1
ATOM 3707 C C . GLY A 1 460 ? 3.805 -16.065 -3.752 1.00 87.81 460 GLY A C 1
ATOM 3708 O O . GLY A 1 460 ? 4.261 -16.854 -4.584 1.00 87.81 460 GLY A O 1
ATOM 3709 N N . PRO A 1 461 ? 3.008 -15.051 -4.124 1.00 92.12 461 PRO A N 1
ATOM 3710 C CA . PRO A 1 461 ? 2.528 -14.875 -5.486 1.00 92.12 461 PRO A CA 1
ATOM 3711 C C . PRO A 1 461 ? 3.660 -14.494 -6.457 1.00 92.12 461 PRO A C 1
ATOM 3713 O O . PRO A 1 461 ? 4.371 -13.510 -6.255 1.00 92.12 461 PRO A O 1
ATOM 3716 N N . VAL A 1 462 ? 3.792 -15.241 -7.556 1.00 94.75 462 VAL A N 1
ATOM 3717 C CA . VAL A 1 462 ? 4.723 -14.936 -8.656 1.00 94.75 462 VAL A CA 1
ATOM 3718 C C . VAL A 1 462 ? 3.923 -14.456 -9.871 1.00 94.75 462 VAL A C 1
ATOM 3720 O O . VAL A 1 462 ? 3.084 -15.186 -10.398 1.00 94.75 462 VAL A O 1
ATOM 3723 N N . TYR A 1 463 ? 4.183 -13.233 -10.336 1.00 96.12 463 TYR A N 1
ATOM 3724 C CA . TYR A 1 463 ? 3.449 -12.595 -11.440 1.00 96.12 463 TYR A CA 1
ATOM 3725 C C . TYR A 1 463 ? 4.152 -12.708 -12.777 1.00 96.12 463 TYR A C 1
ATOM 3727 O O . TYR A 1 463 ? 3.487 -12.743 -13.813 1.00 96.12 463 TYR A O 1
ATOM 3735 N N . ALA A 1 464 ? 5.479 -12.767 -12.771 1.00 96.00 464 ALA A N 1
ATOM 3736 C CA . ALA A 1 464 ? 6.246 -12.895 -13.992 1.00 96.00 464 ALA A CA 1
ATOM 3737 C C . ALA A 1 464 ? 7.533 -13.680 -13.794 1.00 96.00 464 ALA A C 1
ATOM 3739 O O . ALA A 1 464 ? 8.070 -13.781 -12.692 1.00 96.00 464 ALA A O 1
ATOM 3740 N N . GLU A 1 465 ? 8.056 -14.166 -14.910 1.00 92.69 465 GLU A N 1
ATOM 3741 C CA . GLU A 1 465 ? 9.415 -14.653 -15.003 1.00 92.69 465 GLU A CA 1
ATOM 3742 C C . GLU A 1 465 ? 10.224 -13.800 -15.979 1.00 92.69 465 GLU A C 1
ATOM 3744 O O . GLU A 1 465 ? 10.033 -13.868 -17.193 1.00 92.69 465 GLU A O 1
ATOM 3749 N N . GLN A 1 466 ? 11.169 -13.032 -15.439 1.00 91.69 466 GLN A N 1
ATOM 3750 C CA . GLN A 1 466 ? 12.185 -12.331 -16.216 1.00 91.69 466 GLN A CA 1
ATOM 3751 C C . GLN A 1 466 ? 13.208 -13.320 -16.807 1.00 91.69 466 GLN A C 1
ATOM 3753 O O . GLN A 1 466 ? 13.891 -14.061 -16.091 1.00 91.69 466 GLN A O 1
ATOM 3758 N N . LEU A 1 467 ? 13.359 -13.313 -18.132 1.00 88.75 467 LEU A N 1
ATOM 3759 C CA . LEU A 1 467 ? 14.254 -14.208 -18.865 1.00 88.75 467 LEU A CA 1
ATOM 3760 C C . LEU A 1 467 ? 15.676 -13.665 -18.992 1.00 88.75 467 LEU A C 1
ATOM 3762 O O . LEU A 1 467 ? 16.603 -14.448 -19.232 1.00 88.75 467 LEU A O 1
ATOM 3766 N N . TRP A 1 468 ? 15.873 -12.368 -18.740 1.00 85.50 468 TRP A N 1
ATOM 3767 C CA . TRP A 1 468 ? 17.157 -11.669 -18.803 1.00 85.50 468 TRP A CA 1
ATOM 3768 C C . TRP A 1 468 ? 17.767 -11.715 -20.209 1.00 85.50 468 TRP A C 1
ATOM 3770 O O . TRP A 1 468 ? 18.944 -12.060 -20.382 1.00 85.50 468 TRP A O 1
ATOM 3780 N N . GLY A 1 469 ? 16.970 -11.386 -21.229 1.00 83.75 469 GLY A N 1
ATOM 3781 C CA . GLY A 1 469 ? 17.297 -11.641 -22.632 1.00 83.75 469 GLY A CA 1
ATOM 3782 C C . GLY A 1 469 ? 18.600 -10.982 -23.086 1.00 83.75 469 GLY A C 1
ATOM 3783 O O . GLY A 1 469 ? 19.391 -11.599 -23.804 1.00 83.75 469 GLY A O 1
ATOM 3784 N N . THR A 1 470 ? 18.893 -9.768 -22.604 1.00 81.25 470 THR A N 1
ATOM 3785 C CA . THR A 1 470 ? 20.160 -9.083 -22.920 1.00 81.25 470 THR A CA 1
ATOM 3786 C C . THR A 1 470 ? 21.339 -9.790 -22.257 1.00 81.25 470 THR A C 1
ATOM 3788 O O . THR A 1 470 ? 22.340 -10.076 -22.914 1.00 81.25 470 THR A O 1
ATOM 3791 N N . THR A 1 471 ? 21.214 -10.095 -20.964 1.00 83.12 471 THR A N 1
ATOM 3792 C CA . THR A 1 471 ? 22.269 -10.702 -20.139 1.00 83.12 471 THR A CA 1
ATOM 3793 C C . THR A 1 471 ? 22.629 -12.107 -20.613 1.00 83.12 471 THR A C 1
ATOM 3795 O O . THR A 1 471 ? 23.805 -12.457 -20.647 1.00 83.12 471 THR A O 1
ATOM 3798 N N . LYS A 1 472 ? 21.629 -12.899 -21.012 1.00 79.06 472 LYS A N 1
ATOM 3799 C CA . LYS A 1 472 ? 21.805 -14.266 -21.521 1.00 79.06 472 LYS A CA 1
ATOM 3800 C C . LYS A 1 472 ? 22.011 -14.328 -23.040 1.00 79.06 472 LYS A C 1
ATOM 3802 O O . LYS A 1 472 ? 22.275 -15.397 -23.575 1.00 79.06 472 LYS A O 1
ATOM 3807 N N . GLY A 1 473 ? 21.913 -13.196 -23.742 1.00 78.31 473 GLY A N 1
ATOM 3808 C CA . GLY A 1 473 ? 22.113 -13.122 -25.189 1.00 78.31 473 GLY A CA 1
ATOM 3809 C C . GLY A 1 473 ? 21.016 -13.789 -26.025 1.00 78.31 473 GLY A C 1
ATOM 3810 O O . GLY A 1 473 ? 21.287 -14.140 -27.171 1.00 78.31 473 GLY A O 1
ATOM 3811 N N . LEU A 1 474 ? 19.796 -13.920 -25.491 1.00 75.56 474 LEU A N 1
ATOM 3812 C CA . LEU A 1 474 ? 18.671 -14.651 -26.105 1.00 75.56 474 LEU A CA 1
ATOM 3813 C C . LEU A 1 474 ? 18.125 -13.995 -27.383 1.00 75.56 474 LEU A C 1
ATOM 3815 O O . LEU A 1 474 ? 17.388 -14.603 -28.142 1.00 75.56 474 LEU A O 1
ATOM 3819 N N . TYR A 1 475 ? 18.505 -12.748 -27.647 1.00 69.50 475 TYR A N 1
ATOM 3820 C CA . TYR A 1 475 ? 18.009 -11.966 -28.779 1.00 69.50 475 TYR A CA 1
ATOM 3821 C C . TYR A 1 475 ? 18.853 -12.091 -30.063 1.00 69.50 475 TYR A C 1
ATOM 3823 O O . TYR A 1 475 ? 18.673 -11.298 -30.989 1.00 69.50 475 TYR A O 1
ATOM 3831 N N . LYS A 1 476 ? 19.874 -12.960 -30.105 1.00 54.66 476 LYS A N 1
ATOM 3832 C CA . LYS A 1 476 ? 20.762 -13.098 -31.274 1.00 54.66 476 LYS A CA 1
ATOM 3833 C C . LYS A 1 476 ? 20.229 -14.177 -32.217 1.00 54.66 476 LYS A C 1
ATOM 3835 O O . LYS A 1 476 ? 20.583 -15.333 -32.039 1.00 54.66 476 LYS A O 1
ATOM 3840 N N . ASN A 1 477 ? 19.477 -13.744 -33.237 1.00 50.38 477 ASN A N 1
ATOM 3841 C CA . ASN A 1 477 ? 18.756 -14.567 -34.220 1.00 50.38 477 ASN A CA 1
ATOM 3842 C C . ASN A 1 477 ? 17.715 -15.449 -33.519 1.00 50.38 477 ASN A C 1
ATOM 3844 O O . ASN A 1 477 ? 18.100 -16.319 -32.761 1.00 50.38 477 ASN A O 1
ATOM 3848 N N . LEU A 1 478 ? 16.418 -15.230 -33.736 1.00 46.69 478 LEU A N 1
ATOM 3849 C CA . LEU A 1 478 ? 15.375 -16.176 -33.320 1.00 46.69 478 LEU A CA 1
ATOM 3850 C C . LEU A 1 478 ? 15.115 -17.102 -34.520 1.00 46.69 478 LEU A C 1
ATOM 3852 O O . LEU A 1 478 ? 14.407 -16.669 -35.430 1.00 46.69 478 LEU A O 1
ATOM 3856 N N . PRO A 1 479 ? 15.715 -18.305 -34.623 1.00 45.66 479 PRO A N 1
ATOM 3857 C CA . PRO A 1 479 ? 15.253 -19.299 -35.577 1.00 45.66 479 PRO A CA 1
ATOM 3858 C C . PRO A 1 479 ? 13.966 -19.932 -35.019 1.00 45.66 479 PRO A C 1
ATOM 3860 O O . PRO A 1 479 ? 13.740 -19.962 -33.807 1.00 45.66 479 PRO A O 1
ATOM 3863 N N . ASP A 1 480 ? 13.094 -20.406 -35.909 1.00 50.16 480 ASP A N 1
ATOM 3864 C CA . ASP A 1 480 ? 11.736 -20.879 -35.588 1.00 50.16 480 ASP A CA 1
ATOM 3865 C C . ASP A 1 480 ? 11.670 -22.086 -34.623 1.00 50.16 480 ASP A C 1
ATOM 3867 O O . ASP A 1 480 ? 10.586 -22.482 -34.206 1.00 50.16 480 ASP A O 1
ATOM 3871 N N . ASP A 1 481 ? 12.803 -22.667 -34.228 1.00 50.38 481 ASP A N 1
ATOM 3872 C CA . ASP A 1 481 ? 12.911 -23.798 -33.303 1.00 50.38 481 ASP A CA 1
ATOM 3873 C C . ASP A 1 481 ? 12.909 -23.389 -31.814 1.00 50.38 481 ASP A C 1
ATOM 3875 O O . ASP A 1 481 ? 12.479 -24.173 -30.966 1.00 50.38 481 ASP A O 1
ATOM 3879 N N . GLN A 1 482 ? 13.292 -22.152 -31.467 1.00 45.84 482 GLN A N 1
ATOM 3880 C CA . GLN A 1 482 ? 13.225 -21.658 -30.077 1.00 45.84 482 GLN A CA 1
ATOM 3881 C C . GLN A 1 482 ? 11.837 -21.157 -29.647 1.00 45.84 482 GLN A C 1
ATOM 3883 O O . GLN A 1 482 ? 11.578 -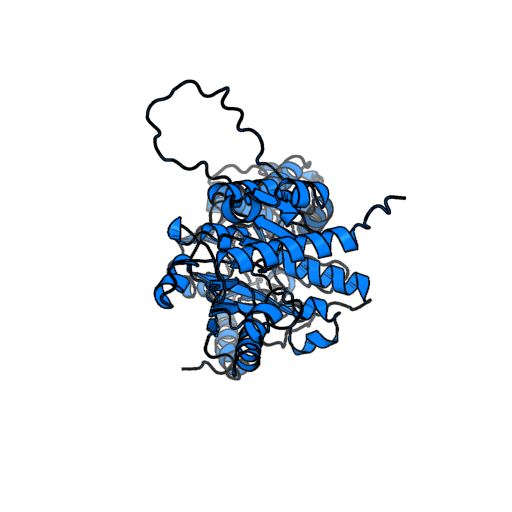21.073 -28.444 1.00 45.84 482 GLN A O 1
ATOM 3888 N N . ARG A 1 483 ? 10.919 -20.962 -30.606 1.00 48.50 483 ARG A N 1
ATOM 3889 C CA . ARG A 1 483 ? 9.463 -20.867 -30.373 1.00 48.50 483 ARG A CA 1
ATOM 3890 C C . ARG A 1 483 ? 8.966 -22.023 -29.509 1.00 48.50 483 ARG A C 1
ATOM 3892 O O . ARG A 1 483 ? 8.277 -21.827 -28.514 1.00 48.50 483 ARG A O 1
ATOM 3899 N N . ALA A 1 484 ? 9.378 -23.241 -29.864 1.00 44.97 484 ALA A N 1
ATOM 3900 C CA . ALA A 1 484 ? 8.953 -24.463 -29.195 1.00 44.97 484 ALA A CA 1
ATOM 3901 C C . ALA A 1 484 ? 9.567 -24.626 -27.793 1.00 44.97 484 ALA A C 1
ATOM 3903 O O . ALA A 1 484 ? 8.934 -25.215 -26.930 1.00 44.97 484 ALA A O 1
ATOM 3904 N N . ALA A 1 485 ? 10.759 -24.082 -27.524 1.00 44.69 485 ALA A N 1
ATOM 3905 C CA . ALA A 1 485 ? 11.392 -24.152 -26.201 1.00 44.69 485 ALA A CA 1
ATOM 3906 C C . ALA A 1 485 ? 10.822 -23.118 -25.206 1.00 44.69 485 ALA A C 1
ATOM 3908 O O . ALA A 1 485 ? 10.684 -23.413 -24.017 1.00 44.69 485 ALA A O 1
ATOM 3909 N N . ALA A 1 486 ? 10.443 -21.925 -25.682 1.00 42.94 486 ALA A N 1
ATOM 3910 C CA . ALA A 1 486 ? 9.692 -20.945 -24.892 1.00 42.94 486 ALA A CA 1
ATOM 3911 C C . ALA A 1 486 ? 8.253 -21.429 -24.605 1.00 42.94 486 ALA A C 1
ATOM 3913 O O . ALA A 1 486 ? 7.771 -21.281 -23.479 1.00 42.94 486 ALA A O 1
ATOM 3914 N N . LEU A 1 487 ? 7.619 -22.099 -25.578 1.00 42.94 487 LEU A N 1
ATOM 3915 C CA . LEU A 1 487 ? 6.353 -22.826 -25.403 1.00 42.94 487 LEU A CA 1
ATOM 3916 C C . LEU A 1 487 ? 6.490 -24.028 -24.446 1.00 42.94 487 LEU A C 1
ATOM 3918 O O . LEU A 1 487 ? 5.687 -24.180 -23.538 1.00 42.94 487 LEU A O 1
ATOM 3922 N N . ALA A 1 488 ? 7.559 -24.823 -24.537 1.00 43.75 488 ALA A N 1
ATOM 3923 C CA . ALA A 1 488 ? 7.805 -25.946 -23.623 1.00 43.75 488 ALA A CA 1
ATOM 3924 C C . ALA A 1 488 ? 8.132 -25.498 -22.187 1.00 43.75 488 ALA A C 1
ATOM 3926 O O . ALA A 1 488 ? 7.882 -26.230 -21.233 1.00 43.75 488 ALA A O 1
ATOM 3927 N N . THR A 1 489 ? 8.675 -24.288 -22.006 1.00 44.78 489 THR A N 1
ATOM 3928 C CA . THR A 1 489 ? 8.850 -23.686 -20.673 1.00 44.78 489 THR A CA 1
ATOM 3929 C C . THR A 1 489 ? 7.503 -23.241 -20.100 1.00 44.78 489 THR A C 1
ATOM 3931 O O . THR A 1 489 ? 7.298 -23.358 -18.900 1.00 44.78 489 THR A O 1
ATOM 3934 N N . THR A 1 490 ? 6.558 -22.803 -20.938 1.00 42.19 490 THR A N 1
ATOM 3935 C CA . THR A 1 490 ? 5.184 -22.478 -20.513 1.00 42.19 490 THR A CA 1
ATOM 3936 C C . THR A 1 490 ? 4.314 -23.723 -20.297 1.00 42.19 490 THR A C 1
ATOM 3938 O O . THR A 1 490 ? 3.511 -23.721 -19.368 1.00 42.19 490 THR A O 1
ATOM 3941 N N . GLU A 1 491 ? 4.536 -24.815 -21.038 1.00 41.03 491 GLU A N 1
ATOM 3942 C CA . GLU A 1 491 ? 3.879 -26.115 -20.809 1.00 41.03 491 GLU A CA 1
ATOM 3943 C C . GLU A 1 491 ? 4.433 -26.861 -19.575 1.00 41.03 491 GLU A C 1
ATOM 3945 O O . GLU A 1 491 ? 3.662 -27.467 -18.839 1.00 41.03 491 GLU A O 1
ATOM 3950 N N . ASN A 1 492 ? 5.731 -26.754 -19.252 1.00 39.34 492 ASN A N 1
ATOM 3951 C CA . ASN A 1 492 ? 6.302 -27.345 -18.023 1.00 39.34 492 ASN A CA 1
ATOM 3952 C C . ASN A 1 492 ? 6.102 -26.500 -16.752 1.00 39.34 492 ASN A C 1
ATOM 3954 O O . ASN A 1 492 ? 6.370 -26.973 -15.646 1.00 39.34 492 ASN A O 1
ATOM 3958 N N . LEU A 1 493 ? 5.633 -25.253 -16.864 1.00 42.41 493 LEU A N 1
ATOM 3959 C CA . LEU A 1 493 ? 5.304 -24.437 -15.688 1.00 42.41 493 LEU A CA 1
ATOM 3960 C C . LEU A 1 493 ? 4.033 -24.927 -14.979 1.00 42.41 493 LEU A C 1
ATOM 3962 O O . LEU A 1 493 ? 3.842 -24.617 -13.805 1.00 42.41 493 LEU A O 1
ATOM 3966 N N . THR A 1 494 ? 3.200 -25.735 -15.647 1.00 39.16 494 THR A N 1
ATOM 3967 C CA . THR A 1 494 ? 2.017 -26.344 -15.024 1.00 39.16 494 THR A CA 1
ATOM 3968 C C . THR A 1 494 ? 2.380 -27.521 -14.111 1.00 39.16 494 THR A C 1
ATOM 3970 O O . THR A 1 494 ? 1.734 -27.694 -13.082 1.00 39.16 494 THR A O 1
ATOM 3973 N N . GLU A 1 495 ? 3.440 -28.285 -14.401 1.00 33.91 495 GLU A N 1
ATOM 3974 C CA . GLU A 1 495 ? 3.818 -29.458 -13.588 1.00 33.91 495 GLU A CA 1
ATOM 3975 C C . GLU A 1 495 ? 4.596 -29.106 -12.308 1.00 33.91 495 GLU A C 1
ATOM 3977 O O . GLU A 1 495 ? 4.523 -29.844 -11.329 1.00 33.91 495 GLU A O 1
ATOM 3982 N N . ILE A 1 496 ? 5.294 -27.964 -12.258 1.00 39.50 496 ILE A N 1
ATOM 3983 C CA . ILE A 1 496 ? 6.091 -27.581 -11.073 1.00 39.50 496 ILE A CA 1
ATOM 3984 C C . ILE A 1 496 ? 5.218 -26.967 -9.955 1.00 39.50 496 ILE A C 1
ATOM 3986 O O . ILE A 1 496 ? 5.619 -26.978 -8.795 1.00 39.50 496 ILE A O 1
ATOM 3990 N N . TRP A 1 497 ? 4.009 -26.480 -10.267 1.00 42.28 497 TRP A N 1
ATOM 3991 C CA . TRP A 1 497 ? 3.188 -25.691 -9.330 1.00 42.28 497 TRP A CA 1
ATOM 3992 C C . TRP A 1 497 ? 1.786 -26.260 -9.053 1.00 42.28 497 TRP A C 1
ATOM 3994 O O . TRP A 1 497 ? 1.053 -25.689 -8.249 1.00 42.28 497 TRP A O 1
ATOM 4004 N N . GLN A 1 498 ? 1.421 -27.423 -9.611 1.00 33.03 498 GLN A N 1
ATOM 4005 C CA . GLN A 1 498 ? 0.177 -28.141 -9.260 1.00 33.03 498 GLN A CA 1
ATOM 4006 C C . GLN A 1 498 ? 0.138 -28.688 -7.812 1.00 33.03 498 GLN A C 1
ATOM 4008 O O . GLN A 1 498 ? -0.792 -29.397 -7.439 1.00 33.03 498 GLN A O 1
ATOM 4013 N N . GLY A 1 499 ? 1.120 -28.348 -6.972 1.00 31.22 499 GLY A N 1
ATOM 4014 C CA . GLY A 1 499 ? 1.174 -28.742 -5.564 1.00 31.22 499 GLY A CA 1
ATOM 4015 C C . GLY A 1 499 ? 0.381 -27.865 -4.587 1.00 31.22 499 GLY A C 1
ATOM 4016 O O . GLY A 1 499 ? 0.341 -28.212 -3.410 1.00 31.22 499 GLY A O 1
ATOM 4017 N N . LEU A 1 500 ? -0.244 -26.762 -5.019 1.00 33.31 500 LEU A N 1
ATOM 4018 C CA . LEU A 1 500 ? -1.047 -25.907 -4.134 1.00 33.31 500 LEU A CA 1
ATOM 4019 C C . LEU A 1 500 ? -2.541 -26.007 -4.488 1.00 33.31 500 LEU A C 1
ATOM 4021 O O . LEU A 1 500 ? -2.897 -25.841 -5.658 1.00 33.31 500 LEU A O 1
ATOM 4025 N N . PRO A 1 501 ? -3.422 -26.308 -3.513 1.00 27.55 501 PRO A N 1
ATOM 4026 C CA . PRO A 1 501 ? -4.828 -26.565 -3.780 1.00 27.55 501 PRO A CA 1
ATOM 4027 C C . PRO A 1 501 ? -5.515 -25.301 -4.296 1.00 27.55 501 PRO A C 1
ATOM 4029 O O . PRO A 1 501 ? -5.613 -24.289 -3.605 1.00 27.55 501 PRO A O 1
ATOM 4032 N N . VAL A 1 502 ? -6.041 -25.390 -5.515 1.00 29.47 502 VAL A N 1
ATOM 4033 C CA . VAL A 1 502 ? -7.125 -24.522 -5.970 1.00 29.47 502 VAL A CA 1
ATOM 4034 C C . VAL A 1 502 ? -8.375 -25.044 -5.268 1.00 29.47 502 VAL A C 1
ATOM 4036 O O . VAL A 1 502 ? -8.976 -26.017 -5.722 1.00 29.47 502 VAL A O 1
ATOM 4039 N N . ASN A 1 503 ? -8.703 -24.488 -4.101 1.00 33.94 503 ASN A N 1
ATOM 4040 C CA . ASN A 1 503 ? -9.924 -24.874 -3.404 1.00 33.94 503 ASN A CA 1
ATOM 4041 C C . ASN A 1 503 ? -11.142 -24.399 -4.206 1.00 33.94 503 ASN A C 1
ATOM 4043 O O . ASN A 1 503 ? -11.263 -23.221 -4.544 1.00 33.94 503 ASN A O 1
ATOM 4047 N N . SER A 1 504 ? -11.993 -25.376 -4.512 1.00 31.22 504 SER A N 1
ATOM 4048 C CA . SER A 1 504 ? -13.412 -25.255 -4.849 1.00 31.22 504 SER A CA 1
ATOM 4049 C C . SER A 1 504 ? -14.202 -24.436 -3.841 1.00 31.22 504 SER A C 1
ATOM 4051 O O . SER A 1 504 ? -13.901 -24.614 -2.635 1.00 31.22 504 SER A O 1
#

Foldseek 3Di:
DDDDDDLVRLLVVLLVLLVVLLCVVQPLAAEEEEALCQLVPPPHPCSCVCVVSVYQYEHEHQDPVRLVNNCVSCVVRPSYHYYNAHAFLDWDKAWWKAFDPVCCVLWPVVRNSDIASFQVLNVVSVVVRCVVPVRADDFRRIFIDIGTYDQPVVVCVVVVHQAHQEYEEDHRPRQLRNLSSDDDLSHQYQKYKYQQADPNVVVVLSVQVSLVVSQWWWWDSDRIIITHHCSSCVVPVVVSCSSTPTDHHDDPPPPDDDDDPDDDDDDPPPFFDFFALAEEEEDEDDFDFPVVQVVLQCVQRVPGHYDYCYPCNVPPDDALQNLLLVLCVVVVLVLLNRLRVVLRCCQAPWHFYDYSQKHFDHRCPNVRRGAFWEWEFLACRDPLRWIFRTGTHRHNPPLSVVLSVVLSPDDNVPDDRSCCRRGRNNVSVSCVVPVDSHGYHRNQQADQARPVGHHPDDPHHHGIHRPVCVVVVVRDDDDPVVVVVVVVVVVCVCVVPPPDDPDD

Organism: NCBI:txid666509

Mean predicted aligned error: 7.92 Å

pLDDT: mean 87.49, std 17.69, range [22.92, 98.75]

Sequence (504 aa):
MSSTLSRKERKIKFKSLAFAALQKSTGNETICVQVGAHDGKRWDPVFGHITQNGWNALVIEPHPIFFERLSENYADHPNVIPVNLAVSDVENDFMLFHVAQDAAGKYPKWLQGCASVHVSRMNDSIETACRLSGARREVGDLVATTIHAKRLDRILSENNYNRIDILVIDVEGHELAVLNSLSDPETFPKLAIIECNGRDLARQAEYVDAVSSMGLRIWRVGDDLWCLSDALIKDQDQQLSDLTKEIHPEPRNIQSQTADSDSKNQPIKVGLTPIPKKLGHIWIGDRQPPLEWMETWKQKHPDWDYQLFDNSYLSSRRWRCEAQIAEYMKRRQYAGVSDLMRYEILLEQGGFLPEADSICLRNVDELFVLPSLYTAYEHETKTRRFVSPFYASSPGHSFLAQILDEISQLQPKSLLTPFKSVGSRALRDFIKKRNPDISIFPSYFFNPRHHRGETYNGDGPVYAEQLWGTTKGLYKNLPDDQRAAALATTENLTEIWQGLPVNS

Nearest PDB structures (foldseek):
 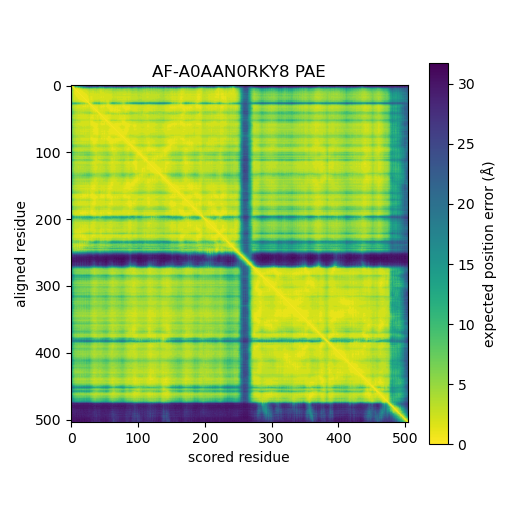 4mix-assembly2_B  TM=7.925E-01  e=1.449E-06  Photorhabdus asymbiotica subsp. asymbiotica ATCC 43949
  4mix-assembly1_A  TM=7.822E-01  e=4.922E-06  Photorhabdus asymbiotica subsp. asymbiotica ATCC 43949
  3g89-assembly2_B  TM=5.374E-01  e=5.336E-03  Thermus thermophilus HB8
  3fpf-assembly1_B  TM=5.338E-01  e=1.206E-02  Methanothermobacter thermautotrophicus str. Delta H
  7en2-assembly1_B  TM=4.116E-01  e=2.725E-02  Pseudomonas aeruginosa PAO1

InterPro domains:
  IPR006342 Methyltransferase FkbM [PF05050] (34-206)
  IPR006342 Methyltransferase FkbM [TIGR01444] (32-183)
  IPR007577 Glycosyltransferase, DXD sugar-binding motif [PF04488] (294-367)
  IPR029044 Nucleotide-diphospho-sugar transferases [SSF53448] (271-409)
  IPR029063 S-adenosyl-L-methionine-dependent methyltransferase superfamily [G3DSA:3.40.50.150] (19-214)
  IPR029063 S-adenosyl-L-methionine-dependent methyltransferase superfamily [SSF53335] (28-226)
  IPR051706 Glycosyltransferase domain-containing protein [PTHR32385] (241-454)